Protein 6IGL (pdb70)

Radius of gyration: 29.98 Å; Cα contacts (8 Å, |Δi|>4): 639; chains: 2; bounding box: 51×93×60 Å

Secondary structure (P-SEA, 3-state):
cccccccccccaaaaaaaaaaaaaaaaaaaaaaaaaaaaaacccccccaaaaaaaaaaaaaaaaaaacaaaaaaaaacccccccaaaaacaaaaaaaaaaaaaaaaaaaaaaaaaaccccccccccccccaaaaaaaaaaaaaaaaaaaaaaabbbbbbbcccccccccccccccccaaaaaaaaaaaaaaaacccaaaaaaaaaaaaaaaaaaaaccaaaaaaaaccccccccccccccccccccccccccccaaaaaaaaaaaacccccccccaaaaaaaaaaaaaaaaaaaaacccaaaaaaaccaaaaaaaaaaaacccccccccaaaaaaaaaacaaaaaaaaaaacccccccaaaaaaaaaaaacccccccccaaaaaaaaaaaaaaaaaaaaaaaaaaaaaaaaaaacccccccccaaaaaaaaaaaaaaaaaaaaaaaaaaaaaaacccaaaaaaaaaaac/caaaaaaaaacccc

B-factor: mean 63.11, std 33.57, range [5.18, 180.24]

InterPro domains:
  IPR000276 G protein-coupled receptor, rhodopsin-like [PF00001] (118-384)
  IPR000276 G protein-coupled receptor, rhodopsin-like [PR00237] (103-127)
  IPR000276 G protein-coupled receptor, rhodopsin-like [PR00237] (136-157)
  IPR000276 G protein-coupled receptor, rhodopsin-like [PR00237] (181-203)
  IPR000276 G protein-coupled receptor, rhodopsin-like [PR00237] (217-238)
  IPR000276 G protein-coupled receptor, rhodopsin-like [PR00237] (274-297)
  IPR000276 G protein-coupled receptor, rhodopsin-like [PR00237] (321-345)
  IPR000276 G protein-coupled receptor, rhodopsin-like [PR00237] (368-394)
  IPR000276 G protein-coupled receptor, rhodopsin-like [PS00237] (187-203)
  IPR000276 G protein-coupled receptor, rhodopsin-like [SM01381] (112-401)
  IPR000499 Endothelin receptor family [PR00366] (90-109)
  IPR000499 Endothelin receptor family [PR00366] (124-136)
  IPR000499 Endothelin receptor family [PR00366] (205-221)
  IPR000499 Endothelin receptor family [PR00366] (235-249)
  IPR000499 Endothelin receptor family [PR00366] (265-283)
  IPR000499 Endothelin receptor family [PR00366] (289-306)
  IPR000499 Endothelin receptor family [PR00366] (307-321)
  IPR001112 Endothelin receptor B [PR00571] (2-20)
  IPR001112 Endothelin receptor B [PR00571] (20-37)
  IPR001112 Endothelin receptor B [PR00571] (38-54)

Nearest PDB structures (foldseek):
  6igl-assembly1_A  TM=1.002E+00  e=2.485E-69  Homo sapiens
  5glh-assembly1_A  TM=9.547E-01  e=2.206E-56  Homo sapiens
  6lry-assembly1_A  TM=8.618E-01  e=5.735E-58  Homo sapiens
  8xgr-assembly1_R  TM=9.535E-01  e=6.905E-31  Homo sapiens
  8xve-assembly1_R  TM=9.401E-01  e=4.857E-31  Clostridium perfringens

Structure (mmCIF, N/CA/C/O backbone):
data_6IGL
#
_entry.id   6IGL
#
_cell.length_a   99.980
_cell.length_b   303.860
_cell.length_c   60.160
_cell.angle_alpha   90.000
_cell.angle_beta   90.000
_cell.angle_gamma   90.000
#
_symmetry.space_group_name_H-M   'C 2 2 21'
#
loop_
_entity.id
_entity.type
_entity.pdbx_description
1 polymer 'Endothelin receptor type B,Endolysin,Endothelin receptor type B'
2 polymer IRL1620
3 non-polymer 'CITRIC ACID'
4 non-polymer 'SULFATE ION'
5 non-polymer '(2R)-2,3-dihydroxypropyl (9Z)-octadec-9-enoate'
6 water water
#
loop_
_atom_site.group_PDB
_atom_site.id
_atom_site.type_symbol
_atom_site.label_atom_id
_atom_site.label_alt_id
_atom_site.label_comp_id
_atom_site.label_asym_id
_atom_site.label_entity_id
_atom_site.label_seq_id
_atom_site.pdbx_PDB_ins_code
_atom_site.Cartn_x
_atom_site.Cartn_y
_atom_site.Cartn_z
_atom_site.occupancy
_atom_site.B_iso_or_equiv
_atom_site.auth_seq_id
_atom_site.auth_comp_id
_atom_site.auth_asym_id
_atom_site.auth_atom_id
_atom_site.pdbx_PDB_model_num
ATOM 1 N N . PRO A 1 25 ? 28.163 3.647 -20.982 1.00 150.31 87 PRO A N 1
ATOM 2 C CA . PRO A 1 25 ? 28.546 2.246 -20.770 1.00 151.20 87 PRO A CA 1
ATOM 3 C C . PRO A 1 25 ? 30.056 1.931 -20.862 1.00 153.83 87 PRO A C 1
ATOM 4 O O . PRO A 1 25 ? 30.510 1.124 -20.050 1.00 148.90 87 PRO A O 1
ATOM 8 N N . PRO A 1 26 ? 30.807 2.515 -21.798 1.00 159.04 88 PRO A N 1
ATOM 9 C CA . PRO A 1 26 ? 32.236 2.219 -21.858 1.00 163.10 88 PRO A CA 1
ATOM 10 C C . PRO A 1 26 ? 32.935 2.678 -20.598 1.00 164.35 88 PRO A C 1
ATOM 11 O O . PRO A 1 26 ? 32.485 3.624 -19.921 1.00 166.51 88 PRO A O 1
ATOM 15 N N . PRO A 1 27 ? 34.054 2.039 -20.236 1.00 160.70 89 PRO A N 1
ATOM 16 C CA . PRO A 1 27 ? 34.757 2.410 -19.000 1.00 157.19 89 PRO A CA 1
ATOM 17 C C . PRO A 1 27 ? 35.517 3.722 -19.120 1.00 161.16 89 PRO A C 1
ATOM 18 O O . PRO A 1 27 ? 35.397 4.432 -20.124 1.00 161.73 89 PRO A O 1
ATOM 22 N N . CYS A 1 28 ? 36.308 4.049 -18.099 1.00 160.86 90 CYS A N 1
ATOM 23 C CA . CYS A 1 28 ? 37.018 5.317 -18.041 1.00 156.84 90 CYS A CA 1
ATOM 24 C C . CYS A 1 28 ? 38.404 5.109 -17.448 1.00 149.71 90 CYS A C 1
ATOM 25 O O . CYS A 1 28 ? 38.617 4.217 -16.623 1.00 143.84 90 CYS A O 1
ATOM 28 N N . GLN A 1 29 ? 39.345 5.955 -17.874 1.00 152.67 91 GLN A N 1
ATOM 29 C CA . GLN A 1 29 ? 40.744 5.830 -17.477 1.00 156.92 91 GLN A CA 1
ATOM 30 C C . GLN A 1 29 ? 41.013 6.294 -16.052 1.00 152.42 91 GLN A C 1
ATOM 31 O O . GLN A 1 29 ? 42.165 6.215 -15.609 1.00 146.15 91 GLN A O 1
ATOM 37 N N . GLY A 1 30 ? 40.008 6.773 -15.326 1.00 153.17 92 GLY A N 1
ATOM 38 C CA . GLY A 1 30 ? 40.215 7.234 -13.975 1.00 152.37 92 GLY A CA 1
ATOM 39 C C . GLY A 1 30 ? 38.923 7.426 -13.209 1.00 154.19 92 GLY A C 1
ATOM 40 O O . GLY A 1 30 ? 37.828 7.452 -13.781 1.00 150.84 92 GLY A O 1
ATOM 41 N N . PRO A 1 31 ? 39.029 7.548 -11.886 1.00 155.44 93 PRO A N 1
ATOM 42 C CA . PRO A 1 31 ? 37.844 7.823 -11.067 1.00 151.79 93 PRO A CA 1
ATOM 43 C C . PRO A 1 31 ? 37.555 9.313 -10.967 1.00 149.51 93 PRO A C 1
ATOM 44 O O . PRO A 1 31 ? 38.456 10.143 -10.824 1.00 147.55 93 PRO A O 1
ATOM 48 N N . ILE A 1 32 ? 36.267 9.649 -11.053 1.00 140.32 94 ILE A N 1
ATOM 49 C CA . ILE A 1 32 ? 35.843 11.035 -10.895 1.00 110.68 94 ILE A CA 1
ATOM 50 C C . ILE A 1 32 ? 36.219 11.501 -9.497 1.00 109.03 94 ILE A C 1
ATOM 51 O O . ILE A 1 32 ? 35.722 10.970 -8.496 1.00 107.55 94 ILE A O 1
ATOM 56 N N . GLU A 1 33 ? 37.103 12.493 -9.418 1.00 111.37 95 GLU A N 1
ATOM 57 C CA . GLU A 1 33 ? 37.641 12.897 -8.130 1.00 124.68 95 GLU A CA 1
ATOM 58 C C . GLU A 1 33 ? 38.007 14.374 -8.156 1.00 124.10 95 GLU A C 1
ATOM 59 O O . GLU A 1 33 ? 38.117 14.994 -9.216 1.00 120.93 95 GLU A O 1
ATOM 65 N N . ILE A 1 34 ? 38.185 14.929 -6.960 1.00 118.13 96 ILE A N 1
ATOM 66 C CA . ILE A 1 34 ? 38.669 16.288 -6.766 1.00 107.44 96 ILE A CA 1
ATOM 67 C C . ILE A 1 34 ? 39.911 16.227 -5.890 1.00 111.41 96 ILE A C 1
ATOM 68 O O . ILE A 1 34 ? 39.948 15.488 -4.900 1.00 117.51 96 ILE A O 1
ATOM 73 N N . LYS A 1 35 ? 40.934 16.990 -6.267 1.00 112.85 97 LYS A N 1
ATOM 74 C CA . LYS A 1 35 ? 42.166 17.008 -5.492 1.00 119.98 97 LYS A CA 1
ATOM 75 C C . LYS A 1 35 ? 41.912 17.581 -4.104 1.00 120.41 97 LYS A C 1
ATOM 76 O O . LYS A 1 35 ? 41.184 18.565 -3.944 1.00 115.80 97 LYS A O 1
ATOM 82 N N . GLU A 1 36 ? 42.510 16.946 -3.090 1.00 128.23 98 GLU A N 1
ATOM 83 C CA . GLU A 1 36 ? 42.425 17.482 -1.736 1.00 127.18 98 GLU A CA 1
ATOM 84 C C . GLU A 1 36 ? 43.018 18.882 -1.660 1.00 131.90 98 GLU A C 1
ATOM 85 O O . GLU A 1 36 ? 42.609 19.685 -0.813 1.00 137.26 98 GLU A O 1
ATOM 91 N N . THR A 1 37 ? 43.982 19.188 -2.532 1.00 134.69 99 THR A N 1
ATOM 92 C CA . THR A 1 37 ? 44.498 20.550 -2.633 1.00 129.93 99 THR A CA 1
ATOM 93 C C . THR A 1 37 ? 43.388 21.533 -2.983 1.00 131.05 99 THR A C 1
ATOM 94 O O . THR A 1 37 ? 43.320 22.633 -2.422 1.00 129.73 99 THR A O 1
ATOM 98 N N . PHE A 1 38 ? 42.497 21.148 -3.900 1.00 126.41 100 PHE A N 1
ATOM 99 C CA . PHE A 1 38 ? 41.379 22.016 -4.253 1.00 117.85 100 PHE A CA 1
ATOM 100 C C . PHE A 1 38 ? 40.400 22.159 -3.095 1.00 114.49 100 PHE A C 1
ATOM 101 O O . PHE A 1 38 ? 39.902 23.259 -2.828 1.00 114.27 100 PHE A O 1
ATOM 109 N N . LYS A 1 39 ? 40.114 21.056 -2.397 1.00 110.41 101 LYS A N 1
ATOM 110 C CA . LYS A 1 39 ? 39.111 21.078 -1.336 1.00 113.39 101 LYS A CA 1
ATOM 111 C C . LYS A 1 39 ? 39.496 22.021 -0.205 1.00 110.69 101 LYS A C 1
ATOM 112 O O . LYS A 1 39 ? 38.616 22.586 0.457 1.00 104.74 101 LYS A O 1
ATOM 118 N N . TYR A 1 40 ? 40.794 22.207 0.031 1.00 109.28 102 TYR A N 1
ATOM 119 C CA . TYR A 1 40 ? 41.266 23.072 1.107 1.00 115.49 102 TYR A CA 1
ATOM 120 C C . TYR A 1 40 ? 41.339 24.537 0.697 1.00 115.61 102 TYR A C 1
ATOM 121 O O . TYR A 1 40 ? 41.120 25.417 1.535 1.00 108.88 102 TYR A O 1
ATOM 130 N N . ILE A 1 41 ? 41.634 24.818 -0.574 1.00 113.00 103 ILE A N 1
ATOM 131 C CA . ILE A 1 41 ? 41.664 26.202 -1.043 1.00 108.10 103 ILE A CA 1
ATOM 132 C C . ILE A 1 41 ? 40.250 26.759 -1.148 1.00 104.10 103 ILE A C 1
ATOM 133 O O . ILE A 1 41 ? 39.965 27.867 -0.678 1.00 98.22 103 ILE A O 1
ATOM 138 N N . ASN A 1 42 ? 39.344 25.999 -1.770 1.00 112.09 104 ASN A N 1
ATOM 139 C CA . ASN A 1 42 ? 37.980 26.479 -1.972 1.00 98.08 104 ASN A CA 1
ATOM 140 C C . ASN A 1 42 ? 37.254 26.666 -0.645 1.00 98.29 104 ASN A C 1
ATOM 141 O O . ASN A 1 42 ? 36.470 27.610 -0.489 1.00 103.45 104 ASN A O 1
ATOM 146 N N . THR A 1 43 ? 37.504 25.782 0.324 1.00 101.29 105 THR A N 1
ATOM 147 C CA . THR A 1 43 ? 36.842 25.902 1.619 1.00 98.31 105 THR A CA 1
ATOM 148 C C . THR A 1 43 ? 37.234 27.197 2.320 1.00 102.85 105 THR A C 1
ATOM 149 O O . THR A 1 43 ? 36.401 27.836 2.972 1.00 109.56 105 THR A O 1
ATOM 153 N N . VAL A 1 44 ? 38.501 27.602 2.193 1.00 99.45 106 VAL A N 1
ATOM 154 C CA . VAL A 1 44 ? 38.929 28.885 2.745 1.00 109.29 106 VAL A CA 1
ATOM 155 C C . VAL A 1 44 ? 38.190 30.027 2.060 1.00 97.88 106 VAL A C 1
ATOM 156 O O . VAL A 1 44 ? 37.757 30.986 2.710 1.00 96.97 106 VAL A O 1
ATOM 160 N N . VAL A 1 45 ? 38.027 29.938 0.738 1.00 92.29 107 VAL A N 1
ATOM 161 C CA . VAL A 1 45 ? 37.286 30.962 0.008 1.00 89.03 107 VAL A CA 1
ATOM 162 C C . VAL A 1 45 ? 35.825 30.968 0.437 1.00 88.59 107 VAL A C 1
ATOM 163 O O . VAL A 1 45 ? 35.214 32.031 0.603 1.00 86.36 107 VAL A O 1
ATOM 167 N N . SER A 1 46 ? 35.242 29.781 0.631 1.00 94.04 108 SER A N 1
ATOM 168 C CA . SER A 1 46 ? 33.841 29.700 1.031 1.00 90.74 108 SER A CA 1
ATOM 169 C C . SER A 1 46 ? 33.619 30.257 2.430 1.00 88.30 108 SER A C 1
ATOM 170 O O . SER A 1 46 ? 32.525 30.748 2.732 1.00 84.08 108 SER A O 1
ATOM 173 N N . CYS A 1 47 ? 34.633 30.189 3.296 1.00 94.89 109 CYS A N 1
ATOM 174 C CA . CYS A 1 47 ? 34.498 30.766 4.629 1.00 96.28 109 CYS A CA 1
ATOM 175 C C . CYS A 1 47 ? 34.462 32.287 4.571 1.00 88.67 109 CYS A C 1
ATOM 176 O O . CYS A 1 47 ? 33.722 32.925 5.329 1.00 90.53 109 CYS A O 1
ATOM 179 N N . LEU A 1 48 ? 35.248 32.887 3.674 1.00 91.06 110 LEU A N 1
ATOM 180 C CA . LEU A 1 48 ? 35.284 34.343 3.583 1.00 92.40 110 LEU A CA 1
ATOM 181 C C . LEU A 1 48 ? 33.998 34.894 2.978 1.00 93.20 110 LEU A C 1
ATOM 182 O O . LEU A 1 48 ? 33.471 35.909 3.449 1.00 85.08 110 LEU A O 1
ATOM 187 N N . VAL A 1 49 ? 33.482 34.242 1.933 1.00 92.09 111 VAL A N 1
ATOM 188 C CA . VAL A 1 49 ? 32.247 34.702 1.303 1.00 80.84 111 VAL A CA 1
ATOM 189 C C . VAL A 1 49 ? 31.088 34.632 2.289 1.00 73.77 111 VAL A C 1
ATOM 190 O O . VAL A 1 49 ? 30.207 35.500 2.300 1.00 79.13 111 VAL A O 1
ATO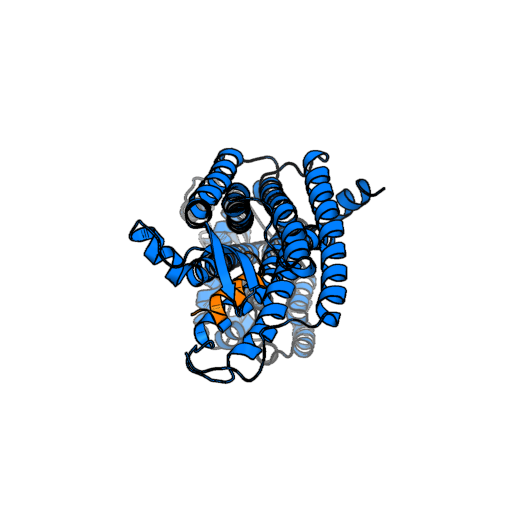M 194 N N . PHE A 1 50 ? 31.078 33.605 3.141 1.00 75.25 112 PHE A N 1
ATOM 195 C CA . PHE A 1 50 ? 29.987 33.445 4.096 1.00 82.65 112 PHE A CA 1
ATOM 196 C C . PHE A 1 50 ? 30.026 34.523 5.173 1.00 85.10 112 PHE A C 1
ATOM 197 O O . PHE A 1 50 ? 28.990 35.104 5.515 1.00 87.79 112 PHE A O 1
ATOM 205 N N . VAL A 1 51 ? 31.210 34.805 5.719 1.00 89.05 113 VAL A N 1
ATOM 206 C CA . VAL A 1 51 ? 31.308 35.790 6.792 1.00 89.53 113 VAL A CA 1
ATOM 207 C C . VAL A 1 51 ? 31.049 37.194 6.260 1.00 83.98 113 VAL A C 1
ATOM 208 O O . VAL A 1 51 ? 30.346 37.992 6.893 1.00 74.37 113 VAL A O 1
ATOM 212 N N . LEU A 1 52 ? 31.608 37.522 5.092 1.00 86.85 114 LEU A N 1
ATOM 213 C CA . LEU A 1 52 ? 31.376 38.841 4.511 1.00 78.50 114 LEU A CA 1
ATOM 214 C C . LEU A 1 52 ? 29.950 38.989 3.998 1.00 70.62 114 LEU A C 1
ATOM 215 O O . LEU A 1 52 ? 29.392 40.092 4.032 1.00 69.65 114 LEU A O 1
ATOM 220 N N . GLY A 1 53 ? 29.346 37.900 3.521 1.00 67.86 115 GLY A N 1
ATOM 221 C CA . GLY A 1 53 ? 27.973 37.977 3.052 1.00 66.09 115 GLY A CA 1
ATOM 222 C C . GLY A 1 53 ? 26.980 38.205 4.176 1.00 72.41 115 GLY A C 1
ATOM 223 O O . GLY A 1 53 ? 26.054 39.009 4.042 1.00 75.56 115 GLY A O 1
ATOM 224 N N . ILE A 1 54 ? 27.156 37.501 5.297 1.00 74.80 116 ILE A N 1
ATOM 225 C CA . ILE A 1 54 ? 26.253 37.672 6.433 1.00 73.39 116 ILE A CA 1
ATOM 226 C C . ILE A 1 54 ? 26.387 39.073 7.013 1.00 67.43 116 ILE A C 1
ATOM 227 O O . ILE A 1 54 ? 25.387 39.729 7.328 1.00 68.07 116 ILE A O 1
ATOM 232 N N . ILE A 1 55 ? 27.621 39.561 7.150 1.00 66.59 117 ILE A N 1
ATOM 233 C CA . ILE A 1 55 ? 27.837 40.887 7.721 1.00 72.60 117 ILE A CA 1
ATOM 234 C C . ILE A 1 55 ? 27.315 41.966 6.780 1.00 75.80 117 ILE A C 1
ATOM 235 O O . ILE A 1 55 ? 26.619 42.897 7.201 1.00 81.35 117 ILE A O 1
ATOM 240 N N . GLY A 1 56 ? 27.640 41.855 5.490 1.00 76.86 118 GLY A N 1
ATOM 241 C CA . GLY A 1 56 ? 27.231 42.879 4.542 1.00 54.66 118 GLY A CA 1
ATOM 242 C C . GLY A 1 56 ? 25.726 42.960 4.371 1.00 75.88 118 GLY A C 1
ATOM 243 O O . GLY A 1 56 ? 25.153 44.051 4.345 1.00 79.14 118 GLY A O 1
ATOM 244 N N . ASN A 1 57 ? 25.064 41.806 4.260 1.00 62.07 119 ASN A N 1
ATOM 245 C CA . ASN A 1 57 ? 23.618 41.803 4.062 1.00 59.81 119 ASN A CA 1
ATOM 246 C C . ASN A 1 57 ? 22.877 42.211 5.330 1.00 64.81 119 ASN A C 1
ATOM 247 O O . ASN A 1 57 ? 21.834 42.869 5.258 1.00 74.00 119 ASN A O 1
ATOM 252 N N . SER A 1 58 ? 23.394 41.827 6.499 1.00 72.21 120 SER A N 1
ATOM 253 C CA . SER A 1 58 ? 22.730 42.196 7.746 1.00 76.55 120 SER A CA 1
ATOM 254 C C . SER A 1 58 ? 22.853 43.690 8.013 1.00 72.49 120 SER A C 1
ATOM 255 O O . SER A 1 58 ? 21.878 44.337 8.412 1.00 55.33 120 SER A O 1
ATOM 258 N N . THR A 1 59 ? 24.044 44.255 7.800 1.00 58.28 121 THR A N 1
ATOM 259 C CA . THR A 1 59 ? 24.217 45.692 7.978 1.00 68.60 121 THR A CA 1
ATOM 260 C C . THR A 1 59 ? 23.449 46.474 6.920 1.00 69.36 121 THR A C 1
ATOM 261 O O . THR A 1 59 ? 22.923 47.557 7.202 1.00 57.80 121 THR A O 1
ATOM 265 N N . LEU A 1 60 ? 23.375 45.942 5.697 1.00 64.82 122 LEU A N 1
ATOM 266 C CA . LEU A 1 60 ? 22.586 46.595 4.658 1.00 62.79 122 LEU A CA 1
ATOM 267 C C . LEU A 1 60 ? 21.114 46.648 5.043 1.00 61.28 122 LEU A C 1
ATOM 268 O O . LEU A 1 60 ? 20.459 47.683 4.878 1.00 77.08 122 LEU A O 1
ATOM 273 N N . LEU A 1 61 ? 20.578 45.543 5.566 1.00 65.36 123 LEU A N 1
ATOM 274 C CA . LEU A 1 61 ? 19.205 45.548 6.057 1.00 62.10 123 LEU A CA 1
ATOM 275 C C . LEU A 1 61 ? 19.067 46.386 7.321 1.00 58.69 123 LEU A C 1
ATOM 276 O O . LEU A 1 61 ? 17.977 46.892 7.613 1.00 51.57 123 LEU A O 1
ATOM 281 N N . TYR A 1 62 ? 20.155 46.549 8.075 1.00 61.61 124 TYR A N 1
ATOM 282 C CA . TYR A 1 62 ? 20.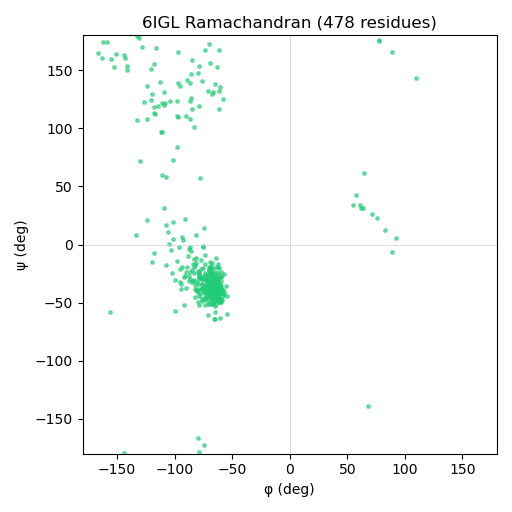096 47.334 9.303 1.00 74.87 124 TYR A CA 1
ATOM 283 C C . TYR A 1 62 ? 20.003 48.826 9.001 1.00 87.37 124 TYR A C 1
ATOM 284 O O . TYR A 1 62 ? 19.189 49.540 9.599 1.00 81.53 124 TYR A O 1
ATOM 293 N N . ILE A 1 63 ? 20.829 49.315 8.072 1.00 71.45 125 ILE A N 1
ATOM 294 C CA . ILE A 1 63 ? 20.821 50.743 7.768 1.00 70.35 125 ILE A CA 1
ATOM 295 C C . ILE A 1 63 ? 19.537 51.137 7.052 1.00 59.20 125 ILE A C 1
ATOM 296 O O . ILE A 1 63 ? 19.062 52.270 7.196 1.00 70.99 125 ILE A O 1
ATOM 301 N N . ILE A 1 64 ? 18.949 50.223 6.277 1.00 52.51 126 ILE A N 1
ATOM 302 C CA . ILE A 1 64 ? 17.679 50.528 5.629 1.00 64.90 126 ILE A CA 1
ATOM 303 C C . ILE A 1 64 ? 16.562 50.614 6.662 1.00 61.77 126 ILE A C 1
ATOM 304 O O . ILE A 1 64 ? 15.636 51.422 6.521 1.00 62.93 126 ILE A O 1
ATOM 309 N N . TYR A 1 65 ? 16.638 49.810 7.724 1.00 79.97 127 TYR A N 1
ATOM 310 C CA . TYR A 1 65 ? 15.618 49.859 8.767 1.00 82.95 127 TYR A CA 1
ATOM 311 C C . TYR A 1 65 ? 15.817 51.048 9.699 1.00 89.15 127 TYR A C 1
ATOM 312 O O . TYR A 1 65 ? 14.847 51.721 10.064 1.00 76.86 127 TYR A O 1
ATOM 321 N N . LYS A 1 66 ? 17.062 51.321 10.097 1.00 86.18 128 LYS A N 1
ATOM 322 C CA . LYS A 1 66 ? 17.316 52.368 11.082 1.00 88.66 128 LYS A CA 1
ATOM 323 C C . LYS A 1 66 ? 17.074 53.755 10.497 1.00 79.74 128 LYS A C 1
ATOM 324 O O . LYS A 1 66 ? 16.222 54.507 10.983 1.00 88.20 128 LYS A O 1
ATOM 330 N N . ASN A 1 67 ? 17.819 54.113 9.454 1.00 67.69 129 ASN A N 1
ATOM 331 C CA . ASN A 1 67 ? 17.705 55.443 8.868 1.00 71.55 129 ASN A CA 1
ATOM 332 C C . ASN A 1 67 ? 16.335 55.625 8.223 1.00 74.33 129 ASN A C 1
ATOM 333 O O . ASN A 1 67 ? 15.876 54.770 7.462 1.00 71.98 129 ASN A O 1
ATOM 338 N N . LYS A 1 68 ? 15.681 56.747 8.532 1.00 81.37 130 LYS A N 1
ATOM 339 C CA . LYS A 1 68 ? 14.354 57.015 7.990 1.00 84.86 130 LYS A CA 1
ATOM 340 C C . LYS A 1 68 ? 14.402 57.654 6.610 1.00 87.90 130 LYS A C 1
ATOM 341 O O . LYS A 1 68 ? 13.416 57.564 5.868 1.00 56.79 130 LYS A O 1
ATOM 347 N N . CYS A 1 69 ? 15.518 58.289 6.250 1.00 90.69 131 CYS A N 1
ATOM 348 C CA . CYS A 1 69 ? 15.687 58.810 4.899 1.00 59.63 131 CYS A CA 1
ATOM 349 C C . CYS A 1 69 ? 15.841 57.706 3.860 1.00 76.46 131 CYS A C 1
ATOM 350 O O . CYS A 1 69 ? 15.712 57.986 2.664 1.00 76.90 131 CYS A O 1
ATOM 353 N N . MET A 1 70 ? 16.107 56.466 4.281 1.00 67.40 132 MET A N 1
ATOM 354 C CA . MET A 1 70 ? 16.294 55.344 3.369 1.00 52.57 132 MET A CA 1
ATOM 355 C C . MET A 1 70 ? 15.111 54.380 3.384 1.00 56.92 132 MET A C 1
ATOM 356 O O . MET A 1 70 ? 15.233 53.245 2.914 1.00 63.95 132 MET A O 1
ATOM 361 N N . ARG A 1 71 ? 13.967 54.814 3.909 1.00 71.32 133 ARG A N 1
ATOM 362 C CA . ARG A 1 71 ? 12.769 53.979 3.981 1.00 61.38 133 ARG A CA 1
ATOM 363 C C . ARG A 1 71 ? 11.801 54.377 2.866 1.00 56.39 133 ARG A C 1
ATOM 364 O O . ARG A 1 71 ? 10.756 54.989 3.088 1.00 66.55 133 ARG A O 1
ATOM 372 N N . ASN A 1 72 ? 12.177 54.011 1.642 1.00 62.02 134 ASN A N 1
ATOM 373 C CA . ASN A 1 72 ? 11.402 54.343 0.455 1.00 59.06 134 ASN A CA 1
ATOM 374 C C . ASN A 1 72 ? 11.208 53.096 -0.401 1.00 51.98 134 ASN A C 1
ATOM 375 O O . ASN A 1 72 ? 11.714 52.014 -0.090 1.00 76.65 134 ASN A O 1
ATOM 380 N N . GLY A 1 73 ? 10.472 53.269 -1.496 1.00 57.14 135 GLY A N 1
ATOM 381 C CA . GLY A 1 73 ? 10.167 52.199 -2.417 1.00 53.84 135 GLY A CA 1
ATOM 382 C C . GLY A 1 73 ? 11.379 51.460 -2.954 1.00 62.71 135 GLY A C 1
ATOM 383 O O . GLY A 1 73 ? 11.506 50.243 -2.786 1.00 66.43 135 GLY A O 1
ATOM 384 N N . PRO A 1 74 ? 12.289 52.176 -3.627 1.00 65.91 136 PRO A N 1
ATOM 385 C CA . PRO A 1 74 ? 13.453 51.490 -4.217 1.00 60.96 136 PRO A CA 1
ATOM 386 C C . PRO A 1 74 ? 14.321 50.762 -3.202 1.00 46.02 136 PRO A C 1
ATOM 387 O O . PRO A 1 74 ? 14.849 49.687 -3.513 1.00 44.82 136 PRO A O 1
ATOM 391 N N . ASN A 1 75 ? 14.484 51.308 -1.994 1.00 52.96 137 ASN A N 1
ATOM 392 C CA . ASN A 1 75 ? 15.304 50.629 -0.994 1.00 47.79 137 ASN A CA 1
ATOM 393 C C . ASN A 1 75 ? 14.591 49.419 -0.404 1.00 54.22 137 ASN A C 1
ATOM 394 O O . ASN A 1 75 ? 15.249 48.452 -0.002 1.00 63.48 137 ASN A O 1
ATOM 399 N N . ILE A 1 76 ? 13.258 49.452 -0.335 1.00 46.80 138 ILE A N 1
ATOM 400 C CA . ILE A 1 76 ? 12.514 48.282 0.123 1.00 49.76 138 ILE A CA 1
ATOM 401 C C . ILE A 1 76 ? 12.716 47.119 -0.841 1.00 50.44 138 ILE A C 1
ATOM 402 O O . ILE A 1 76 ? 12.913 45.972 -0.422 1.00 60.66 138 ILE A O 1
ATOM 407 N N . LEU A 1 77 ? 12.684 47.399 -2.146 1.00 55.39 139 LEU A N 1
ATOM 408 C CA . LEU A 1 77 ? 13.016 46.373 -3.128 1.00 41.61 139 LEU A CA 1
ATOM 409 C C . LEU A 1 77 ? 14.457 45.903 -2.976 1.00 52.73 139 LEU A C 1
ATOM 410 O O . LEU A 1 77 ? 14.759 44.732 -3.235 1.00 66.80 139 LEU A O 1
ATOM 415 N N . ILE A 1 78 ? 15.358 46.797 -2.561 1.00 53.00 140 ILE A N 1
ATOM 416 C CA . ILE A 1 78 ? 16.730 46.391 -2.276 1.00 51.34 140 ILE A CA 1
ATOM 417 C C . ILE A 1 78 ? 16.772 45.478 -1.057 1.00 60.30 140 ILE A C 1
ATOM 418 O O . ILE A 1 78 ? 17.528 44.499 -1.021 1.00 54.69 140 ILE A O 1
ATOM 423 N N . ALA A 1 79 ? 15.953 45.774 -0.043 1.00 50.58 141 ALA A N 1
ATOM 424 C CA . ALA A 1 79 ? 15.901 44.920 1.139 1.00 54.37 141 ALA A CA 1
ATOM 425 C C . ALA A 1 79 ? 15.378 43.532 0.792 1.00 58.96 141 ALA A C 1
ATOM 426 O O . ALA A 1 79 ? 15.867 42.526 1.321 1.00 66.08 141 ALA A O 1
ATOM 428 N N . SER A 1 80 ? 14.379 43.458 -0.091 1.00 52.45 142 SER A N 1
ATOM 429 C CA . SER A 1 80 ? 13.915 42.162 -0.577 1.00 54.35 142 SER A CA 1
ATOM 430 C C . SER A 1 80 ? 15.032 41.422 -1.300 1.00 67.05 142 SER A C 1
ATOM 431 O O . SER A 1 80 ? 15.173 40.201 -1.159 1.00 75.10 142 SER A O 1
ATOM 434 N N . LEU A 1 81 ? 15.834 42.148 -2.081 1.00 54.96 143 LEU A N 1
ATOM 435 C CA . LEU A 1 81 ? 17.018 41.555 -2.691 1.00 56.53 143 LEU A CA 1
ATOM 436 C C . LEU A 1 81 ? 18.031 41.135 -1.632 1.00 63.20 143 LEU A C 1
ATOM 437 O O . LEU A 1 81 ? 18.683 40.092 -1.766 1.00 57.05 143 LEU A O 1
ATOM 442 N N . ALA A 1 82 ? 18.170 41.930 -0.569 1.00 58.28 144 ALA A N 1
ATOM 443 C CA . ALA A 1 82 ? 19.142 41.611 0.471 1.00 65.74 144 ALA A CA 1
ATOM 444 C C . ALA A 1 82 ? 18.711 40.396 1.282 1.00 72.81 144 ALA A C 1
ATOM 445 O O . ALA A 1 82 ? 19.549 39.571 1.663 1.00 64.38 144 ALA A O 1
ATOM 447 N N . LEU A 1 83 ? 17.411 40.273 1.563 1.00 64.71 145 LEU A N 1
ATOM 448 C CA . LEU A 1 83 ? 16.924 39.106 2.292 1.00 57.28 145 LEU A CA 1
ATOM 449 C C . LEU A 1 83 ? 17.064 37.838 1.461 1.00 57.92 145 LEU A C 1
ATOM 450 O O . LEU A 1 83 ? 17.469 36.792 1.981 1.00 69.39 145 LEU A O 1
ATOM 455 N N . GLY A 1 84 ? 16.732 37.910 0.170 1.00 61.89 146 GLY A N 1
ATOM 456 C CA . GLY A 1 84 ? 16.891 36.747 -0.687 1.00 49.98 146 GLY A CA 1
ATOM 457 C C . GLY A 1 84 ? 18.330 36.278 -0.769 1.00 64.54 146 GLY A C 1
ATOM 458 O O . GLY A 1 84 ? 18.603 35.075 -0.764 1.00 77.34 146 GLY A O 1
ATOM 459 N N . ASP A 1 85 ? 19.271 37.222 -0.846 1.00 67.94 147 ASP A N 1
ATOM 460 C CA . ASP A 1 85 ? 20.683 36.858 -0.806 1.00 69.35 147 ASP A CA 1
ATOM 461 C C . ASP A 1 85 ? 21.079 36.347 0.573 1.00 66.81 147 ASP A C 1
ATOM 462 O O . ASP A 1 85 ? 21.819 35.363 0.687 1.00 71.78 147 ASP A O 1
ATOM 467 N N . LEU A 1 86 ? 20.592 37.000 1.634 1.00 70.09 148 LEU A N 1
ATOM 468 C CA . LEU A 1 86 ? 20.866 36.522 2.985 1.00 64.92 148 LEU A CA 1
ATOM 469 C C . LEU A 1 86 ? 20.266 35.142 3.214 1.00 63.83 148 LEU A C 1
ATOM 470 O O . LEU A 1 86 ? 20.810 34.348 3.988 1.00 58.73 148 LEU A O 1
ATOM 475 N N . LEU A 1 87 ? 19.152 34.835 2.549 1.00 77.68 149 LEU A N 1
ATOM 476 C CA . LEU A 1 87 ? 18.582 33.498 2.658 1.00 63.84 149 LEU A CA 1
ATOM 477 C C . LEU A 1 87 ? 19.401 32.490 1.863 1.00 62.36 149 LEU A C 1
ATOM 478 O O . LEU A 1 87 ? 19.643 31.373 2.332 1.00 73.81 149 LEU A O 1
ATOM 483 N N . HIS A 1 88 ? 19.851 32.873 0.666 1.00 74.42 150 HIS A N 1
ATOM 484 C CA . HIS A 1 88 ? 20.624 31.959 -0.171 1.00 75.14 150 HIS A CA 1
ATOM 485 C C . HIS A 1 88 ? 21.968 31.626 0.466 1.00 71.67 150 HIS A C 1
ATOM 486 O O . HIS A 1 88 ? 22.360 30.456 0.532 1.00 81.32 150 HIS A O 1
ATOM 493 N N . ILE A 1 89 ? 22.688 32.645 0.945 1.00 73.33 151 ILE A N 1
ATOM 494 C CA . ILE A 1 89 ? 23.997 32.426 1.552 1.00 78.12 151 ILE A CA 1
ATOM 495 C C . ILE A 1 89 ? 23.910 31.506 2.763 1.00 77.09 151 ILE A C 1
ATOM 496 O O . ILE A 1 89 ? 24.896 30.850 3.116 1.00 87.17 151 ILE A O 1
ATOM 501 N N . VAL A 1 90 ? 22.740 31.417 3.396 1.00 77.15 152 VAL A N 1
ATOM 502 C CA . VAL A 1 90 ? 22.611 30.626 4.615 1.00 66.12 152 VAL A CA 1
ATOM 503 C C . VAL A 1 90 ? 22.425 29.146 4.295 1.00 86.93 152 VAL A C 1
ATOM 504 O O . VAL A 1 90 ? 22.927 28.277 5.017 1.00 89.57 152 VAL A O 1
ATOM 508 N N . ILE A 1 91 ? 21.719 28.826 3.207 1.00 68.36 153 ILE A N 1
ATOM 509 C CA . ILE A 1 91 ? 21.416 27.435 2.888 1.00 75.35 153 ILE A CA 1
ATOM 510 C C . ILE A 1 91 ? 22.291 26.876 1.774 1.00 77.85 153 ILE A C 1
ATOM 511 O O . ILE A 1 91 ? 22.187 25.682 1.467 1.00 76.80 153 ILE A O 1
ATOM 516 N N . ALA A 1 92 ? 23.143 27.693 1.156 1.00 76.93 154 ALA A N 1
ATOM 517 C CA . ALA A 1 92 ? 23.950 27.242 0.025 1.00 75.63 154 ALA A CA 1
ATOM 518 C C . ALA A 1 92 ? 25.379 26.899 0.433 1.00 87.99 154 ALA A C 1
ATOM 519 O O . ALA A 1 92 ? 25.839 25.776 0.207 1.00 88.22 154 ALA A O 1
ATOM 521 N N . ILE A 1 93 ? 26.091 27.850 1.028 1.00 86.64 155 ILE A N 1
ATOM 522 C CA . ILE A 1 93 ? 27.494 27.658 1.395 1.00 88.75 155 ILE A CA 1
ATOM 523 C C . ILE A 1 93 ? 27.641 26.627 2.514 1.00 97.92 155 ILE A C 1
ATOM 524 O O . ILE A 1 93 ? 28.440 25.691 2.362 1.00 98.28 155 ILE A O 1
ATOM 529 N N . PRO A 1 94 ? 26.918 26.729 3.638 1.00 82.97 156 PRO A N 1
ATOM 530 C CA . PRO A 1 94 ? 27.160 25.777 4.738 1.00 75.43 156 PRO A CA 1
ATOM 531 C C . PRO A 1 94 ? 26.891 24.323 4.383 1.00 76.37 156 PRO A C 1
ATOM 532 O O . PRO A 1 94 ? 27.409 23.434 5.069 1.00 89.80 156 PRO A O 1
ATOM 536 N N . ILE A 1 95 ? 26.108 24.044 3.342 1.00 81.98 157 ILE A N 1
ATOM 537 C CA . ILE A 1 95 ? 25.766 22.664 3.018 1.00 74.23 157 ILE A CA 1
ATOM 538 C C . ILE A 1 95 ? 26.651 22.159 1.886 1.00 79.99 157 ILE A C 1
ATOM 539 O O . ILE A 1 95 ? 26.959 20.964 1.812 1.00 91.74 157 ILE A O 1
ATOM 544 N N . ASN A 1 96 ? 27.074 23.061 0.998 1.00 83.33 158 ASN A N 1
ATOM 545 C CA . ASN A 1 96 ? 28.004 22.682 -0.057 1.00 80.71 158 ASN A CA 1
ATOM 546 C C . ASN A 1 96 ? 29.439 22.608 0.443 1.00 87.53 158 ASN A C 1
ATOM 547 O O . ASN A 1 96 ? 30.261 21.921 -0.174 1.00 84.95 158 ASN A O 1
ATOM 552 N N . VAL A 1 97 ? 29.755 23.298 1.539 1.00 79.66 159 VAL A N 1
ATOM 553 C CA . VAL A 1 97 ? 31.050 23.115 2.188 1.00 85.92 159 VAL A CA 1
ATOM 554 C C . VAL A 1 97 ? 31.132 21.728 2.812 1.00 98.82 159 VAL A C 1
ATOM 555 O O . VAL A 1 97 ? 32.141 21.025 2.678 1.00 93.13 159 VAL A O 1
ATOM 559 N N . TYR A 1 98 ? 30.066 21.311 3.501 1.00 95.22 160 TYR A N 1
ATOM 560 C CA . TYR A 1 98 ? 30.028 19.970 4.074 1.00 83.47 160 TYR A CA 1
ATOM 561 C C . TYR A 1 98 ? 30.025 18.909 2.981 1.00 86.71 160 TYR A C 1
ATOM 562 O O . TYR A 1 98 ? 30.744 17.907 3.073 1.00 94.14 160 TYR A O 1
ATOM 571 N N . LYS A 1 99 ? 29.213 19.112 1.940 1.00 86.22 161 LYS A N 1
ATOM 572 C CA . LYS A 1 99 ? 29.161 18.162 0.833 1.00 75.22 161 LYS A CA 1
ATOM 573 C C . LYS A 1 99 ? 30.523 18.005 0.168 1.00 87.02 161 LYS A C 1
ATOM 574 O O . LYS A 1 99 ? 30.817 16.950 -0.406 1.00 88.49 161 LYS A O 1
ATOM 580 N N . LEU A 1 100 ? 31.365 19.037 0.241 1.00 90.82 162 LEU A N 1
ATOM 581 C CA . LEU A 1 100 ? 32.713 18.957 -0.310 1.00 99.66 162 LEU A CA 1
ATOM 582 C C . LEU A 1 100 ? 33.635 18.146 0.593 1.00 104.38 162 LEU A C 1
ATOM 583 O O . LEU A 1 100 ? 34.363 17.265 0.121 1.00 104.12 162 LEU A O 1
ATOM 588 N N . LEU A 1 101 ? 33.611 18.429 1.897 1.00 101.01 163 LEU A N 1
ATOM 589 C CA . LEU A 1 101 ? 34.573 17.829 2.816 1.00 95.50 163 LEU A CA 1
ATOM 590 C C . LEU A 1 101 ? 34.158 16.427 3.244 1.00 101.89 163 LEU A C 1
ATOM 591 O O . LEU A 1 101 ? 34.989 15.512 3.262 1.00 100.07 163 LEU A O 1
ATOM 596 N N . ALA A 1 102 ? 32.885 16.237 3.596 1.00 110.32 164 ALA A N 1
ATOM 597 C CA . ALA A 1 102 ? 32.433 14.966 4.147 1.00 108.69 164 ALA A CA 1
ATOM 598 C C . ALA A 1 102 ? 31.960 13.979 3.090 1.00 100.19 164 ALA A C 1
ATOM 599 O O . ALA A 1 102 ? 31.955 12.771 3.357 1.00 111.08 164 ALA A O 1
ATOM 601 N N . GLU A 1 103 ? 31.542 14.459 1.917 1.00 94.79 165 GLU A N 1
ATOM 602 C CA . GLU A 1 103 ? 31.258 13.604 0.763 1.00 96.84 165 GLU A CA 1
ATOM 603 C C . GLU A 1 103 ? 30.091 12.649 1.021 1.00 103.64 165 GLU A C 1
ATOM 604 O O . GLU A 1 103 ? 30.048 11.543 0.475 1.00 100.86 165 GLU A O 1
ATOM 610 N N . ASP A 1 104 ? 29.128 13.063 1.844 1.00 97.65 166 ASP A N 1
ATOM 611 C CA . ASP A 1 104 ? 27.984 12.220 2.167 1.00 100.18 166 ASP A CA 1
ATOM 612 C C . ASP A 1 104 ? 26.815 13.100 2.589 1.00 105.98 166 ASP A C 1
ATOM 613 O O . ASP A 1 104 ? 26.993 14.255 2.984 1.00 105.42 166 ASP A O 1
ATOM 618 N N . TRP A 1 105 ? 25.609 12.536 2.498 1.00 106.37 167 TRP A N 1
ATOM 619 C CA . TRP A 1 105 ? 24.384 13.238 2.870 1.00 97.39 167 TRP A CA 1
ATOM 620 C C . TRP A 1 105 ? 23.770 12.616 4.120 1.00 94.13 167 TRP A C 1
ATOM 621 O O . TRP A 1 105 ? 23.056 11.606 4.022 1.00 102.67 167 TRP A O 1
ATOM 632 N N . PRO A 1 106 ? 24.017 13.167 5.311 1.00 89.37 168 PRO A N 1
ATOM 633 C CA . PRO A 1 106 ? 23.402 12.610 6.520 1.00 97.55 168 PRO A CA 1
ATOM 634 C C . PRO A 1 106 ? 22.360 13.528 7.142 1.00 93.29 168 PRO A C 1
ATOM 635 O O . PRO A 1 106 ? 22.508 13.936 8.298 1.00 91.10 168 PRO A O 1
ATOM 639 N N . PHE A 1 107 ? 21.301 13.862 6.400 1.00 99.71 169 PHE A N 1
ATOM 640 C CA . PHE A 1 107 ? 20.285 14.775 6.908 1.00 101.08 169 PHE A CA 1
ATOM 641 C C . PHE A 1 107 ? 18.862 14.282 6.671 1.00 91.78 169 PHE A C 1
ATOM 642 O O . PHE A 1 107 ? 17.912 15.031 6.928 1.00 95.99 169 PHE A O 1
ATOM 650 N N . GLY A 1 108 ? 18.684 13.053 6.197 1.00 90.77 170 GLY A N 1
ATOM 651 C CA . GLY A 1 108 ? 17.357 12.531 5.951 1.00 105.71 170 GLY A CA 1
ATOM 652 C C . GLY A 1 108 ? 16.749 13.073 4.672 1.00 95.71 170 GLY A C 1
ATOM 653 O O . GLY A 1 108 ? 17.312 13.919 3.976 1.00 107.50 170 GLY A O 1
ATOM 654 N N . ALA A 1 109 ? 15.560 12.557 4.358 1.00 89.29 171 ALA A N 1
ATOM 655 C CA . ALA A 1 109 ? 14.868 12.935 3.133 1.00 91.29 171 ALA A CA 1
ATOM 656 C C . ALA A 1 109 ? 14.116 14.253 3.250 1.00 89.02 171 ALA A C 1
ATOM 657 O O . ALA A 1 109 ? 13.675 14.785 2.226 1.00 93.58 171 ALA A O 1
ATOM 659 N N . GLU A 1 110 ? 13.955 14.792 4.460 1.00 92.37 172 GLU A N 1
ATOM 660 C CA . GLU A 1 110 ? 13.272 16.073 4.608 1.00 105.92 172 GLU A CA 1
ATOM 661 C C . GLU A 1 110 ? 14.176 17.228 4.196 1.00 99.62 172 GLU A C 1
ATOM 662 O O . GLU A 1 110 ? 13.763 18.109 3.434 1.00 92.18 172 GLU A O 1
ATOM 668 N N . MET A 1 111 ? 15.415 17.240 4.694 1.00 92.16 173 MET A N 1
ATOM 669 C CA . MET A 1 111 ? 16.358 18.278 4.294 1.00 79.84 173 MET A CA 1
ATOM 670 C C . MET A 1 111 ? 16.763 18.133 2.834 1.00 71.69 173 MET A C 1
ATOM 671 O O . MET A 1 111 ? 17.150 19.121 2.199 1.00 80.22 173 MET A O 1
ATOM 676 N N . CYS A 1 112 ? 16.681 16.920 2.283 1.00 81.40 174 CYS A N 1
ATOM 677 C CA . CYS A 1 112 ? 16.988 16.734 0.869 1.00 84.12 174 CYS A CA 1
ATOM 678 C C . CYS A 1 112 ? 15.952 17.408 -0.019 1.00 89.41 174 CYS A C 1
ATOM 679 O O . CYS A 1 112 ? 16.268 17.809 -1.145 1.00 80.97 174 CYS A O 1
ATOM 682 N N . LYS A 1 113 ? 14.718 17.543 0.466 1.00 86.90 175 LYS A N 1
ATOM 683 C CA . LYS A 1 113 ? 13.692 18.285 -0.253 1.00 84.08 175 LYS A CA 1
ATOM 684 C C . LYS A 1 113 ? 13.640 19.748 0.158 1.00 82.83 175 LYS A C 1
ATOM 685 O O . LYS A 1 113 ? 13.252 20.600 -0.650 1.00 74.81 175 LYS A O 1
ATOM 691 N N . LEU A 1 114 ? 14.038 20.060 1.393 1.00 75.85 176 LEU A N 1
ATOM 692 C CA . LEU A 1 114 ? 13.887 21.412 1.917 1.00 74.11 176 LEU A CA 1
ATOM 693 C C . LEU A 1 114 ? 14.988 22.345 1.421 1.00 78.29 176 LEU A C 1
ATOM 694 O O . LEU A 1 114 ? 14.713 23.501 1.082 1.00 79.19 176 LEU A O 1
ATOM 699 N N . VAL A 1 115 ? 16.229 21.869 1.373 1.00 70.96 177 VAL A N 1
ATOM 700 C CA . VAL A 1 115 ? 17.373 22.721 1.049 1.00 60.20 177 VAL A CA 1
ATOM 701 C C . VAL A 1 115 ? 17.303 23.249 -0.384 1.00 72.22 177 VAL A C 1
ATOM 702 O O . VAL A 1 115 ? 17.402 24.469 -0.576 1.00 78.50 177 VAL A O 1
ATOM 706 N N . PRO A 1 116 ? 17.140 22.409 -1.417 1.00 66.44 178 PRO A N 1
ATOM 707 C CA . PRO A 1 116 ? 17.050 22.963 -2.778 1.00 73.55 178 PRO A CA 1
ATOM 708 C C . PRO A 1 116 ? 15.792 23.782 -3.006 1.00 76.92 178 PRO A C 1
ATOM 709 O O . PRO A 1 116 ? 15.794 24.659 -3.880 1.00 73.32 178 PRO A O 1
ATOM 713 N N . PHE A 1 117 ? 14.726 23.527 -2.245 1.00 79.67 179 PHE A N 1
ATOM 714 C CA . PHE A 1 117 ? 13.512 24.329 -2.357 1.00 72.82 179 PHE A CA 1
ATOM 715 C C . PHE A 1 117 ? 13.753 25.756 -1.879 1.00 69.42 179 PHE A C 1
ATOM 716 O O . PHE A 1 117 ? 13.403 26.720 -2.570 1.00 79.83 179 PHE A O 1
ATOM 724 N N . ILE A 1 118 ? 14.353 25.909 -0.695 1.00 63.26 180 ILE A N 1
ATOM 725 C CA . ILE A 1 118 ? 14.666 27.239 -0.181 1.00 54.60 180 ILE A CA 1
ATOM 726 C C . ILE A 1 118 ? 15.690 27.932 -1.069 1.00 67.57 180 ILE A C 1
ATOM 727 O O . ILE A 1 118 ? 15.669 29.160 -1.215 1.00 76.69 180 ILE A O 1
ATOM 732 N N . GLN A 1 119 ? 16.590 27.164 -1.687 1.00 61.37 181 GLN A N 1
ATOM 733 C CA . GLN A 1 119 ? 17.605 27.755 -2.553 1.00 58.47 181 GLN A CA 1
ATOM 734 C C . GLN A 1 119 ? 16.971 28.412 -3.772 1.00 65.10 181 GLN A C 1
ATOM 735 O O . GLN A 1 119 ? 17.146 29.612 -4.009 1.00 70.87 181 GLN A O 1
ATOM 741 N N . LYS A 1 120 ? 16.229 27.633 -4.563 1.00 59.27 182 LYS A N 1
ATOM 742 C CA . LYS A 1 120 ? 15.561 28.189 -5.734 1.00 58.26 182 LYS A CA 1
ATOM 743 C C . LYS A 1 120 ? 14.535 29.247 -5.357 1.00 54.02 182 LYS A C 1
ATOM 744 O O . LYS A 1 120 ? 14.222 30.114 -6.181 1.00 57.66 182 LYS A O 1
ATOM 750 N N . ALA A 1 121 ? 14.006 29.198 -4.134 1.00 48.35 183 ALA A N 1
ATOM 751 C CA . ALA A 1 121 ? 13.104 30.248 -3.677 1.00 62.63 183 ALA A CA 1
ATOM 752 C C . ALA A 1 121 ? 13.857 31.553 -3.460 1.00 60.77 183 ALA A C 1
ATOM 753 O O . ALA A 1 121 ? 13.436 32.611 -3.941 1.00 70.07 183 ALA A O 1
ATOM 755 N N . SER A 1 122 ? 14.983 31.493 -2.744 1.00 62.79 184 SER A N 1
ATOM 756 C CA . SER A 1 122 ? 15.753 32.701 -2.462 1.00 63.42 184 SER A CA 1
ATOM 757 C C . SER A 1 122 ? 16.318 33.310 -3.739 1.00 62.81 184 SER A C 1
ATOM 758 O O . SER A 1 122 ? 16.367 34.538 -3.879 1.00 66.68 184 SER A O 1
ATOM 761 N N . VAL A 1 123 ? 16.751 32.470 -4.681 1.00 59.02 185 VAL A N 1
ATOM 762 C CA . VAL A 1 123 ? 17.275 32.981 -5.944 1.00 48.01 185 VAL A CA 1
ATOM 763 C C . VAL A 1 123 ? 16.173 33.670 -6.739 1.00 55.72 185 VAL A C 1
ATOM 764 O O . VAL A 1 123 ? 16.388 34.735 -7.331 1.00 70.75 185 VAL A O 1
ATOM 768 N N . GLY A 1 124 ? 14.975 33.082 -6.760 1.00 59.76 186 GLY A N 1
ATOM 769 C CA . GLY A 1 124 ? 13.860 33.723 -7.435 1.00 44.37 186 GLY A CA 1
ATOM 770 C C . GLY A 1 124 ? 13.468 35.045 -6.806 1.00 53.80 186 GLY A C 1
ATOM 771 O O . GLY A 1 124 ? 13.032 35.964 -7.505 1.00 65.69 186 GLY A O 1
ATOM 772 N N . ILE A 1 125 ? 13.622 35.163 -5.485 1.00 52.92 187 ILE A N 1
ATOM 773 C CA . ILE A 1 125 ? 13.324 36.421 -4.805 1.00 60.85 187 ILE A CA 1
ATOM 774 C C . ILE A 1 125 ? 14.260 37.523 -5.288 1.00 56.13 187 ILE A C 1
ATOM 775 O O . ILE A 1 125 ? 13.842 38.670 -5.491 1.00 56.67 187 ILE A O 1
ATOM 780 N N . THR A 1 126 ? 15.536 37.191 -5.493 1.00 48.20 188 THR A N 1
ATOM 781 C CA . THR A 1 126 ? 16.517 38.207 -5.859 1.00 49.95 188 THR A CA 1
ATOM 782 C C . THR A 1 126 ? 16.372 38.643 -7.312 1.00 53.06 188 THR A C 1
ATOM 783 O O . THR A 1 126 ? 16.524 39.830 -7.619 1.00 68.52 188 THR A O 1
ATOM 787 N N . VAL A 1 127 ? 16.080 37.708 -8.220 1.00 46.20 189 VAL A N 1
ATOM 788 C CA . VAL A 1 127 ? 15.977 38.081 -9.627 1.00 51.98 189 VAL A CA 1
ATOM 789 C C . VAL A 1 127 ? 14.698 38.865 -9.887 1.00 49.12 189 VAL A C 1
ATOM 790 O O . VAL A 1 127 ? 14.663 39.733 -10.766 1.00 56.57 189 VAL A O 1
ATOM 794 N N . LEU A 1 128 ? 13.634 38.591 -9.129 1.00 52.70 190 LEU A N 1
ATOM 795 C CA . LEU A 1 128 ? 12.396 39.339 -9.308 1.00 51.18 190 LEU A CA 1
ATOM 796 C C . LEU A 1 128 ? 12.454 40.696 -8.623 1.00 52.13 190 LEU A C 1
ATOM 797 O O . LEU A 1 128 ? 11.870 41.663 -9.126 1.00 62.20 190 LEU A O 1
ATOM 802 N N . SER A 1 129 ? 13.144 40.789 -7.483 1.00 48.61 191 SER A N 1
ATOM 803 C CA . SER A 1 129 ? 13.360 42.091 -6.859 1.00 55.08 191 SER A CA 1
ATOM 804 C C . SER A 1 129 ? 14.246 42.971 -7.732 1.00 47.41 191 SER A C 1
ATOM 805 O O . SER A 1 129 ? 14.014 44.181 -7.841 1.00 52.57 191 SER A O 1
ATOM 808 N N . LEU A 1 130 ? 15.269 42.379 -8.354 1.00 42.68 192 LEU A N 1
ATOM 809 C CA . LEU A 1 130 ? 16.071 43.105 -9.334 1.00 37.74 192 LEU A CA 1
ATOM 810 C C . LEU A 1 130 ? 15.210 43.588 -10.493 1.00 56.91 192 LEU A C 1
ATOM 811 O O . LEU A 1 130 ? 15.306 44.748 -10.913 1.00 47.30 192 LEU A O 1
ATOM 816 N N . CYS A 1 131 ? 14.361 42.705 -11.029 1.00 50.63 193 CYS A N 1
ATOM 817 C CA . CYS A 1 131 ? 13.489 43.093 -12.133 1.00 41.33 193 CYS A CA 1
ATOM 818 C C . CYS A 1 131 ? 12.501 44.169 -11.702 1.00 47.75 193 CYS A C 1
ATOM 819 O O . CYS A 1 131 ? 12.227 45.107 -12.459 1.00 54.47 193 CYS A O 1
ATOM 822 N N . ALA A 1 132 ? 11.960 44.055 -10.488 1.00 46.61 194 ALA A N 1
ATOM 823 C CA . ALA A 1 132 ? 11.041 45.076 -9.998 1.00 46.86 194 ALA A CA 1
ATOM 824 C C . ALA A 1 132 ? 11.748 46.407 -9.775 1.00 54.27 194 ALA A C 1
ATOM 825 O O . ALA A 1 132 ? 11.154 47.469 -9.994 1.00 58.01 194 ALA A O 1
ATOM 827 N N . LEU A 1 133 ? 13.013 46.373 -9.346 1.00 40.37 195 LEU A N 1
ATOM 828 C CA . LEU A 1 133 ? 13.752 47.613 -9.127 1.00 33.41 195 LEU A CA 1
ATOM 829 C C . LEU A 1 133 ? 14.002 48.347 -10.438 1.00 43.09 195 LEU A C 1
ATOM 830 O O . LEU A 1 133 ? 13.886 49.576 -10.497 1.00 40.35 195 LEU A O 1
ATOM 835 N N . SER A 1 134 ? 14.348 47.612 -11.497 1.00 27.93 196 SER A N 1
ATOM 836 C CA . SER A 1 134 ? 14.573 48.248 -12.791 1.00 41.86 196 SER A CA 1
ATOM 837 C C . SER A 1 134 ? 13.284 48.847 -13.342 1.00 35.16 196 SER A C 1
ATOM 838 O O . SER A 1 134 ? 13.303 49.929 -13.942 1.00 44.18 196 SER A O 1
ATOM 841 N N . ILE A 1 135 ? 12.155 48.163 -13.146 1.00 48.48 197 ILE A N 1
ATOM 842 C CA . ILE A 1 135 ? 10.877 48.697 -13.604 1.00 44.10 197 ILE A CA 1
ATOM 843 C C . ILE A 1 135 ? 10.486 49.920 -12.786 1.00 41.17 197 ILE A C 1
ATOM 844 O O . ILE A 1 135 ? 9.991 50.914 -13.331 1.00 47.98 197 ILE A O 1
ATOM 849 N N . ASP A 1 136 ? 10.708 49.871 -11.469 1.00 34.04 198 ASP A N 1
ATOM 850 C CA . ASP A 1 136 ? 10.332 50.990 -10.610 1.00 41.53 198 ASP A CA 1
ATOM 851 C C . ASP A 1 136 ? 11.127 52.245 -10.948 1.00 51.65 198 ASP A C 1
ATOM 852 O O . ASP A 1 136 ? 10.566 53.346 -11.008 1.00 47.14 198 ASP A O 1
ATOM 857 N N . ARG A 1 137 ? 12.435 52.102 -11.171 1.00 46.15 199 ARG A N 1
ATOM 858 C CA . ARG A 1 137 ? 13.264 53.270 -11.447 1.00 37.28 199 ARG A CA 1
ATOM 859 C C . ARG A 1 137 ? 12.982 53.850 -12.826 1.00 34.35 199 ARG A C 1
ATOM 860 O O . ARG A 1 137 ? 13.162 55.055 -13.037 1.00 56.61 199 ARG A O 1
ATOM 868 N N . TYR A 1 138 ? 12.539 53.020 -13.771 1.00 41.16 200 TYR A N 1
ATOM 869 C CA . TYR A 1 138 ? 12.149 53.539 -15.078 1.00 39.34 200 TYR A CA 1
ATOM 870 C C . TYR A 1 138 ? 10.900 54.406 -14.976 1.00 42.31 200 TYR A C 1
ATOM 871 O O . TYR A 1 138 ? 10.830 55.476 -15.592 1.00 45.05 200 TYR A O 1
ATOM 880 N N . ARG A 1 139 ? 9.904 53.965 -14.203 1.00 38.98 201 ARG A N 1
ATOM 881 C CA . ARG A 1 139 ? 8.682 54.744 -14.047 1.00 30.78 201 ARG A CA 1
ATOM 882 C C . ARG A 1 139 ? 8.901 56.012 -13.234 1.00 31.10 201 ARG A C 1
ATOM 883 O O . ARG A 1 139 ? 8.088 56.937 -13.322 1.00 60.40 201 ARG A O 1
ATOM 891 N N . ALA A 1 140 ? 9.975 56.077 -12.450 1.00 35.42 202 ALA A N 1
ATOM 892 C CA . ALA A 1 140 ? 10.212 57.216 -11.575 1.00 31.40 202 ALA A CA 1
ATOM 893 C C . ALA A 1 140 ? 10.868 58.393 -12.279 1.00 49.14 202 ALA A C 1
ATOM 894 O O . ALA A 1 140 ? 10.920 59.483 -11.700 1.00 43.72 202 ALA A O 1
ATOM 896 N N . VAL A 1 141 ? 11.377 58.202 -13.495 1.00 38.19 203 VAL A N 1
ATOM 897 C CA . VAL A 1 141 ? 12.116 59.271 -14.158 1.00 33.86 203 VAL A CA 1
ATOM 898 C C . VAL A 1 141 ? 11.189 60.428 -14.502 1.00 41.63 203 VAL A C 1
ATOM 899 O O . VAL A 1 141 ? 11.584 61.597 -14.450 1.00 45.27 203 VAL A O 1
ATOM 903 N N . ALA A 1 142 ? 9.935 60.122 -14.833 1.00 38.91 204 ALA A N 1
ATOM 904 C CA . ALA A 1 142 ? 9.038 61.158 -15.326 1.00 43.79 204 ALA A CA 1
ATOM 905 C C . ALA A 1 142 ? 8.709 62.180 -14.248 1.00 48.06 204 ALA A C 1
ATOM 906 O O . ALA A 1 142 ? 8.384 63.331 -14.562 1.00 72.43 204 ALA A O 1
ATOM 908 N N . SER A 1 143 ? 8.813 61.794 -12.980 1.00 35.99 205 SER A N 1
ATOM 909 C CA . SER A 1 143 ? 8.442 62.649 -11.865 1.00 37.31 205 SER A CA 1
ATOM 910 C C . SER A 1 143 ? 9.653 62.895 -10.977 1.00 40.98 205 SER A C 1
ATOM 911 O O . SER A 1 143 ? 10.341 61.949 -10.580 1.00 32.54 205 SER A O 1
ATOM 914 N N . TRP A 1 144 ? 9.907 64.169 -10.666 1.00 38.27 206 TRP A N 1
ATOM 915 C CA . TRP A 1 144 ? 11.026 64.510 -9.797 1.00 34.93 206 TRP A CA 1
ATOM 916 C C . TRP A 1 144 ? 10.826 63.979 -8.383 1.00 32.54 206 TRP A C 1
ATOM 917 O O . TRP A 1 144 ? 11.803 63.635 -7.709 1.00 46.14 206 TRP A O 1
ATOM 928 N N . SER A 1 145 ? 9.577 63.898 -7.921 1.00 45.81 207 SER A N 1
ATOM 929 C CA . SER A 1 145 ? 9.318 63.372 -6.584 1.00 52.01 207 SER A CA 1
ATOM 930 C C . SER A 1 145 ? 9.661 61.890 -6.494 1.00 52.88 207 SER A C 1
ATOM 931 O O . SER A 1 145 ? 10.167 61.424 -5.466 1.00 53.60 207 SER A O 1
ATOM 934 N N . ARG A 1 146 ? 9.398 61.133 -7.562 1.00 39.71 208 ARG A N 1
ATOM 935 C CA . ARG A 1 146 ? 9.639 59.695 -7.519 1.00 27.60 208 ARG A CA 1
ATOM 936 C C . ARG A 1 146 ? 11.118 59.360 -7.672 1.00 35.44 208 ARG A C 1
ATOM 937 O O . ARG A 1 146 ? 11.615 58.437 -7.016 1.00 37.05 208 ARG A O 1
ATOM 945 N N . ILE A 1 147 ? 11.840 60.090 -8.526 1.00 40.53 209 ILE A N 1
ATOM 946 C CA . ILE A 1 147 ? 13.248 59.773 -8.740 1.00 35.50 209 ILE A CA 1
ATOM 947 C C . ILE A 1 147 ? 14.087 60.098 -7.510 1.00 36.75 209 ILE A C 1
ATOM 948 O O . ILE A 1 147 ? 15.177 59.538 -7.344 1.00 37.60 209 ILE A O 1
ATOM 953 N N . LYS A 1 148 ? 13.608 60.989 -6.636 1.00 30.93 210 LYS A N 1
ATOM 954 C CA . LYS A 1 148 ? 14.269 61.201 -5.354 1.00 45.83 210 LYS A CA 1
ATOM 955 C C . LYS A 1 148 ? 14.032 60.049 -4.390 1.00 43.31 210 LYS A C 1
ATOM 956 O O . LYS A 1 148 ? 14.759 59.927 -3.398 1.00 44.23 210 LYS A O 1
ATOM 962 N N . GLY A 1 149 ? 13.035 59.208 -4.658 1.00 56.09 211 GLY A N 1
ATOM 963 C CA . GLY A 1 149 ? 12.701 58.112 -3.772 1.00 34.29 211 GLY A CA 1
ATOM 964 C C . GLY A 1 149 ? 12.221 58.598 -2.422 1.00 51.92 211 GLY A C 1
ATOM 965 O O . GLY A 1 149 ? 12.847 58.316 -1.396 1.00 59.12 211 GLY A O 1
ATOM 966 N N . ILE A 1 150 ? 11.117 59.338 -2.409 1.00 48.19 212 ILE A N 1
ATOM 967 C CA . ILE A 1 150 ? 10.560 59.913 -1.191 1.00 43.76 212 ILE A CA 1
ATOM 968 C C . ILE A 1 150 ? 9.288 59.154 -0.845 1.00 66.20 212 ILE A C 1
ATOM 969 O O . ILE A 1 150 ? 8.348 59.102 -1.649 1.00 50.38 212 ILE A O 1
ATOM 974 N N . GLY A 1 151 ? 9.258 58.565 0.349 1.00 69.86 213 GLY A N 1
ATOM 975 C CA . GLY A 1 151 ? 8.105 57.813 0.792 1.00 61.45 213 GLY A CA 1
ATOM 976 C C . GLY A 1 151 ? 8.036 56.433 0.169 1.00 63.43 213 GLY A C 1
ATOM 977 O O . GLY A 1 151 ? 8.834 56.049 -0.688 1.00 78.59 213 GLY A O 1
ATOM 978 N N . VAL A 1 152 ? 7.049 55.671 0.619 1.00 64.76 214 VAL A N 1
ATOM 979 C CA . VAL A 1 152 ? 6.803 54.312 0.149 1.00 53.29 214 VAL A CA 1
ATOM 980 C C . VAL A 1 152 ? 5.510 54.322 -0.658 1.00 54.39 214 VAL A C 1
ATOM 981 O O . VAL A 1 152 ? 4.464 54.721 -0.130 1.00 64.68 214 VAL A O 1
ATOM 985 N N . PRO A 1 153 ? 5.531 53.913 -1.926 1.00 54.51 215 PRO A N 1
ATOM 986 C CA . PRO A 1 153 ? 4.290 53.844 -2.707 1.00 63.58 215 PRO A CA 1
ATOM 987 C C . PRO A 1 153 ? 3.298 52.860 -2.102 1.00 73.32 215 PRO A C 1
ATOM 988 O O . PRO A 1 153 ? 3.619 52.053 -1.227 1.00 74.96 215 PRO A O 1
ATOM 992 N N . LYS A 1 154 ? 2.059 52.939 -2.592 1.00 86.33 216 LYS A N 1
ATOM 993 C CA . LYS A 1 154 ? 0.992 52.091 -2.068 1.00 88.02 216 LYS A CA 1
ATOM 994 C C . LYS A 1 154 ? 1.259 50.620 -2.362 1.00 86.71 216 LYS A C 1
ATOM 995 O O . LYS A 1 154 ? 1.444 49.812 -1.444 1.00 89.36 216 LYS A O 1
ATOM 1001 N N . TRP A 1 155 ? 1.288 50.255 -3.640 1.00 71.60 217 TRP A N 1
ATOM 1002 C CA . TRP A 1 155 ? 1.399 48.855 -4.043 1.00 71.80 217 TRP A CA 1
ATOM 1003 C C . TRP A 1 155 ? 2.796 48.280 -3.854 1.00 80.68 217 TRP A C 1
ATOM 1004 O O . TRP A 1 155 ? 3.073 47.209 -4.412 1.00 83.39 217 TRP A O 1
ATOM 1015 N N . THR A 1 156 ? 3.670 48.950 -3.100 1.00 71.67 218 THR A N 1
ATOM 1016 C CA . THR A 1 156 ? 4.964 48.364 -2.768 1.00 65.05 218 THR A CA 1
ATOM 1017 C C . THR A 1 156 ? 4.793 47.094 -1.944 1.00 71.82 218 THR A C 1
ATOM 1018 O O . THR A 1 156 ? 5.463 46.085 -2.195 1.00 72.86 218 THR A O 1
ATOM 1022 N N . ALA A 1 157 ? 3.883 47.120 -0.967 1.00 77.00 219 ALA A N 1
ATOM 1023 C CA . ALA A 1 157 ? 3.689 45.966 -0.095 1.00 77.71 219 ALA A CA 1
ATOM 1024 C C . ALA A 1 157 ? 3.166 44.765 -0.874 1.00 69.69 219 ALA A C 1
ATOM 1025 O O . ALA A 1 157 ? 3.697 43.654 -0.754 1.00 70.01 219 ALA A O 1
ATOM 1027 N N . VAL A 1 158 ? 2.124 44.967 -1.685 1.00 64.23 220 VAL A N 1
ATOM 1028 C CA . VAL A 1 158 ? 1.533 43.852 -2.414 1.00 61.32 220 VAL A CA 1
ATOM 1029 C C . VAL A 1 158 ? 2.458 43.338 -3.509 1.00 66.72 220 VAL A C 1
ATOM 1030 O O . VAL A 1 158 ? 2.328 42.183 -3.930 1.00 83.79 220 VAL A O 1
ATOM 1034 N N . GLU A 1 159 ? 3.398 44.160 -3.982 1.00 62.15 221 GLU A N 1
ATOM 1035 C CA . GLU A 1 159 ? 4.348 43.681 -4.982 1.00 59.59 221 GLU A CA 1
ATOM 1036 C C . GLU A 1 159 ? 5.378 42.752 -4.355 1.00 71.45 221 GLU A C 1
ATOM 1037 O O . GLU A 1 159 ? 5.776 41.753 -4.967 1.00 62.78 221 GLU A O 1
ATOM 1043 N N . ILE A 1 160 ? 5.813 43.057 -3.131 1.00 53.50 222 ILE A N 1
ATOM 1044 C CA . ILE A 1 160 ? 6.779 42.202 -2.450 1.00 59.77 222 ILE A CA 1
ATOM 1045 C C . ILE A 1 160 ? 6.161 40.847 -2.128 1.00 72.75 222 ILE A C 1
ATOM 1046 O O . ILE A 1 160 ? 6.791 39.801 -2.329 1.00 75.18 222 ILE A O 1
ATOM 1051 N N . VAL A 1 161 ? 4.922 40.839 -1.627 1.00 62.74 223 VAL A N 1
ATOM 1052 C CA . VAL A 1 161 ? 4.283 39.572 -1.291 1.00 64.00 223 VAL A CA 1
ATOM 1053 C C . VAL A 1 161 ? 4.028 38.750 -2.547 1.00 57.73 223 VAL A C 1
ATOM 1054 O O . VAL A 1 161 ? 4.013 37.516 -2.494 1.00 77.37 223 VAL A O 1
ATOM 1058 N N . LEU A 1 162 ? 3.839 39.405 -3.695 1.00 51.28 224 LEU A N 1
ATOM 1059 C CA . LEU A 1 162 ? 3.732 38.665 -4.947 1.00 51.35 224 LEU A CA 1
ATOM 1060 C C . LEU A 1 162 ? 5.085 38.109 -5.369 1.00 59.46 224 LEU A C 1
ATOM 1061 O O . LEU A 1 162 ? 5.171 36.983 -5.872 1.00 65.33 224 LEU A O 1
ATOM 1066 N N . ILE A 1 163 ? 6.154 38.882 -5.168 1.00 50.34 225 ILE A N 1
ATOM 1067 C CA . ILE A 1 163 ? 7.491 38.423 -5.536 1.00 57.60 225 ILE A CA 1
ATOM 1068 C C . ILE A 1 163 ? 7.861 37.175 -4.746 1.00 58.90 225 ILE A C 1
ATOM 1069 O O . ILE A 1 163 ? 8.359 36.189 -5.304 1.00 72.56 225 ILE A O 1
ATOM 1074 N N . TRP A 1 164 ? 7.615 37.195 -3.434 1.00 67.58 226 TRP A N 1
ATOM 1075 C CA . TRP A 1 164 ? 7.988 36.061 -2.594 1.00 62.10 226 TRP A CA 1
ATOM 1076 C C . TRP A 1 164 ? 7.081 34.859 -2.839 1.00 63.19 226 TRP A C 1
ATOM 1077 O O . TRP A 1 164 ? 7.546 33.713 -2.819 1.00 65.72 226 TRP A O 1
ATOM 1088 N N . VAL A 1 165 ? 5.789 35.095 -3.075 1.00 65.24 227 VAL A N 1
ATOM 1089 C CA . VAL A 1 165 ? 4.865 33.989 -3.317 1.00 48.50 227 VAL A CA 1
ATOM 1090 C C . VAL A 1 165 ? 5.184 33.304 -4.641 1.00 63.56 227 VAL A C 1
ATOM 1091 O O . VAL A 1 165 ? 5.267 32.073 -4.716 1.00 78.97 227 VAL A O 1
ATOM 1095 N N . VAL A 1 166 ? 5.370 34.089 -5.705 1.00 47.14 228 VAL A N 1
ATOM 1096 C CA . VAL A 1 166 ? 5.707 33.504 -7.000 1.00 50.52 228 VAL A CA 1
ATOM 1097 C C . VAL A 1 166 ? 7.057 32.801 -6.938 1.00 63.64 228 VAL A C 1
ATOM 1098 O O . VAL A 1 166 ? 7.278 31.797 -7.628 1.00 62.43 228 VAL A O 1
ATOM 1102 N N . SER A 1 167 ? 7.970 33.292 -6.096 1.00 62.53 229 SER A N 1
ATOM 1103 C CA . SER A 1 167 ? 9.281 32.661 -5.983 1.00 70.21 229 SER A CA 1
ATOM 1104 C C . SER A 1 167 ? 9.181 31.270 -5.369 1.00 67.22 229 SER A C 1
ATOM 1105 O O . SER A 1 167 ? 9.827 30.330 -5.846 1.00 63.81 229 SER A O 1
ATOM 1108 N N . VAL A 1 168 ? 8.381 31.115 -4.311 1.00 66.81 230 VAL A N 1
ATOM 1109 C CA . VAL A 1 168 ? 8.285 29.812 -3.661 1.00 63.93 230 VAL A CA 1
ATOM 1110 C C . VAL A 1 168 ? 7.418 28.856 -4.473 1.00 62.26 230 VAL A C 1
ATOM 1111 O O . VAL A 1 168 ? 7.632 27.639 -4.434 1.00 75.44 230 VAL A O 1
ATOM 1115 N N . VAL A 1 169 ? 6.442 29.375 -5.222 1.00 64.81 231 VAL A N 1
ATOM 1116 C CA . VAL A 1 169 ? 5.626 28.515 -6.073 1.00 52.87 231 VAL A CA 1
ATOM 1117 C C . VAL A 1 169 ? 6.475 27.903 -7.181 1.00 60.97 231 VAL A C 1
ATOM 1118 O O . VAL A 1 169 ? 6.370 26.706 -7.473 1.00 78.68 231 VAL A O 1
ATOM 1122 N N . LEU A 1 170 ? 7.339 28.706 -7.805 1.00 63.03 232 LEU A N 1
ATOM 1123 C CA . LEU A 1 170 ? 8.218 28.180 -8.841 1.00 61.39 232 LEU A CA 1
ATOM 1124 C C . LEU A 1 170 ? 9.289 27.254 -8.279 1.00 67.36 232 LEU A C 1
ATOM 1125 O O . LEU A 1 170 ? 9.844 26.445 -9.030 1.00 70.23 232 LEU A O 1
ATOM 1130 N N . ALA A 1 171 ? 9.592 27.354 -6.985 1.00 64.40 233 ALA A N 1
ATOM 1131 C CA . ALA A 1 171 ? 10.546 26.456 -6.350 1.00 69.72 233 ALA A CA 1
ATOM 1132 C C . ALA A 1 171 ? 9.912 25.156 -5.874 1.00 78.79 233 ALA A C 1
ATOM 1133 O O . ALA A 1 171 ? 10.636 24.268 -5.411 1.00 81.67 233 ALA A O 1
ATOM 1135 N N . VAL A 1 172 ? 8.586 25.024 -5.981 1.00 86.45 234 VAL A N 1
ATOM 1136 C CA . VAL A 1 172 ? 7.918 23.810 -5.505 1.00 82.44 234 VAL A CA 1
ATOM 1137 C C . VAL A 1 172 ? 8.385 22.554 -6.236 1.00 84.19 234 VAL A C 1
ATOM 1138 O O . VAL A 1 172 ? 8.655 21.544 -5.565 1.00 82.71 234 VAL A O 1
ATOM 1142 N N . PRO A 1 173 ? 8.497 22.530 -7.573 1.00 79.00 235 PRO A N 1
ATOM 1143 C CA . PRO A 1 173 ? 8.953 21.291 -8.231 1.00 73.14 235 PRO A CA 1
ATOM 1144 C C . PRO A 1 173 ? 10.301 20.800 -7.736 1.00 71.89 235 PRO A C 1
ATOM 1145 O O . PRO A 1 173 ? 10.584 19.598 -7.820 1.00 84.62 235 PRO A O 1
ATOM 1149 N N . GLU A 1 174 ? 11.142 21.696 -7.216 1.00 79.42 236 GLU A N 1
ATOM 1150 C CA . GLU A 1 174 ? 12.429 21.275 -6.676 1.00 73.63 236 GLU A CA 1
ATOM 1151 C C . GLU A 1 174 ? 12.263 20.475 -5.391 1.00 78.93 236 GLU A C 1
ATOM 1152 O O . GLU A 1 174 ? 13.079 19.592 -5.102 1.00 85.71 236 GLU A O 1
ATOM 1158 N N . ALA A 1 175 ? 11.214 20.759 -4.616 1.00 83.37 237 ALA A N 1
ATOM 1159 C CA . ALA A 1 175 ? 11.024 20.069 -3.345 1.00 88.70 237 ALA A CA 1
ATOM 1160 C C . ALA A 1 175 ? 10.554 18.635 -3.556 1.00 88.09 237 ALA A C 1
ATOM 1161 O O . ALA A 1 175 ? 11.150 17.693 -3.024 1.00 99.48 237 ALA A O 1
ATOM 1163 N N . ILE A 1 176 ? 9.489 18.448 -4.339 1.00 63.97 238 ILE A N 1
ATOM 1164 C CA . ILE A 1 176 ? 8.875 17.127 -4.431 1.00 80.47 238 ILE A CA 1
ATOM 1165 C C . ILE A 1 176 ? 9.750 16.163 -5.225 1.00 87.02 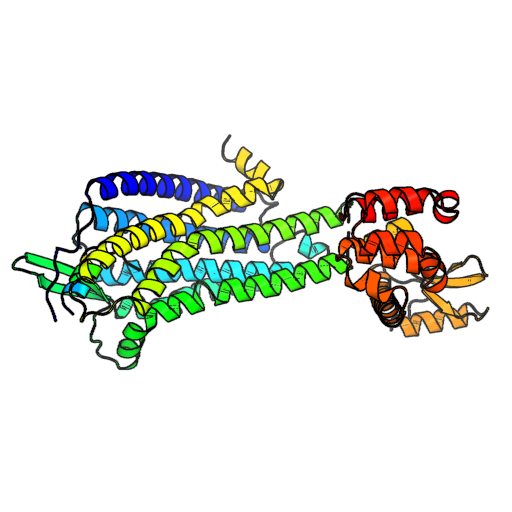238 ILE A C 1
ATOM 1166 O O . ILE A 1 176 ? 9.705 14.948 -4.999 1.00 101.00 238 ILE A O 1
ATOM 1171 N N . GLY A 1 177 ? 10.561 16.674 -6.152 1.00 88.66 239 GLY A N 1
ATOM 1172 C CA . GLY A 1 177 ? 11.346 15.813 -7.016 1.00 71.37 239 GLY A CA 1
ATOM 1173 C C . GLY A 1 177 ? 12.626 15.280 -6.415 1.00 76.65 239 GLY A C 1
ATOM 1174 O O . GLY A 1 177 ? 13.196 14.327 -6.954 1.00 84.41 239 GLY A O 1
ATOM 1175 N N . PHE A 1 178 ? 13.092 15.868 -5.319 1.00 81.61 240 PHE A N 1
ATOM 1176 C CA . PHE A 1 178 ? 14.323 15.436 -4.675 1.00 78.47 240 PHE A CA 1
ATOM 1177 C C . PHE A 1 178 ? 14.054 14.288 -3.711 1.00 87.54 240 PHE A C 1
ATOM 1178 O O . PHE A 1 178 ? 12.994 14.212 -3.085 1.00 93.98 240 PHE A O 1
ATOM 1186 N N . ASP A 1 179 ? 15.031 13.393 -3.600 1.00 87.49 241 ASP A N 1
ATOM 1187 C CA . ASP A 1 179 ? 14.943 12.257 -2.693 1.00 95.89 241 ASP A CA 1
ATOM 1188 C C . ASP A 1 179 ? 16.347 11.709 -2.480 1.00 97.30 241 ASP A C 1
ATOM 1189 O O . ASP A 1 179 ? 17.310 12.150 -3.112 1.00 84.06 241 ASP A O 1
ATOM 1194 N N . ILE A 1 180 ? 16.453 10.739 -1.576 1.00 106.10 242 ILE A N 1
ATOM 1195 C CA . ILE A 1 180 ? 17.722 10.095 -1.256 1.00 91.10 242 ILE A CA 1
ATOM 1196 C C . ILE A 1 180 ? 17.808 8.788 -2.029 1.00 76.00 242 ILE A C 1
ATOM 1197 O O . ILE A 1 180 ? 16.931 7.924 -1.909 1.00 72.82 242 ILE A O 1
ATOM 1202 N N . ILE A 1 181 ? 18.860 8.645 -2.823 1.00 74.33 243 ILE A N 1
ATOM 1203 C CA . ILE A 1 181 ? 19.161 7.401 -3.519 1.00 71.25 243 ILE A CA 1
ATOM 1204 C C . ILE A 1 181 ? 20.185 6.630 -2.700 1.00 89.63 243 ILE A C 1
ATOM 1205 O O . ILE A 1 181 ? 21.118 7.216 -2.132 1.00 100.17 243 ILE A O 1
ATOM 1210 N N . THR A 1 182 ? 19.994 5.319 -2.611 1.00 103.48 244 THR A N 1
ATOM 1211 C CA . THR A 1 182 ? 20.963 4.413 -2.006 1.00 100.68 244 THR A CA 1
ATOM 1212 C C . THR A 1 182 ? 21.409 3.444 -3.093 1.00 91.07 244 THR A C 1
ATOM 1213 O O . THR A 1 182 ? 20.609 2.634 -3.574 1.00 94.94 244 THR A O 1
ATOM 1217 N N . MET A 1 183 ? 22.677 3.532 -3.489 1.00 97.35 245 MET A N 1
ATOM 1218 C CA . MET A 1 183 ? 23.190 2.772 -4.621 1.00 112.75 245 MET A CA 1
ATOM 1219 C C . MET A 1 183 ? 24.511 2.112 -4.250 1.00 106.42 245 MET A C 1
ATOM 1220 O O . MET A 1 183 ? 25.021 2.261 -3.135 1.00 103.64 245 MET A O 1
ATOM 1225 N N . ASP A 1 184 ? 25.067 1.384 -5.216 1.00 96.80 246 ASP A N 1
ATOM 1226 C CA . ASP A 1 184 ? 26.322 0.656 -5.063 1.00 108.28 246 ASP A CA 1
ATOM 1227 C C . ASP A 1 184 ? 27.272 1.116 -6.161 1.00 106.72 246 ASP A C 1
ATOM 1228 O O . ASP A 1 184 ? 27.077 0.785 -7.336 1.00 97.46 246 ASP A O 1
ATOM 1233 N N . TYR A 1 185 ? 28.295 1.876 -5.781 1.00 98.02 247 TYR A N 1
ATOM 1234 C CA . TYR A 1 185 ? 29.310 2.367 -6.711 1.00 107.23 247 TYR A CA 1
ATOM 1235 C C . TYR A 1 185 ? 30.619 1.651 -6.394 1.00 110.12 247 TYR A C 1
ATOM 1236 O O . TYR A 1 185 ? 31.350 2.051 -5.483 1.00 104.62 247 TYR A O 1
ATOM 1245 N N . LYS A 1 186 ? 30.902 0.586 -7.148 1.00 113.19 248 LYS A N 1
ATOM 1246 C CA . LYS A 1 186 ? 32.147 -0.174 -7.019 1.00 118.86 248 LYS A CA 1
ATOM 1247 C C . LYS A 1 186 ? 32.335 -0.710 -5.601 1.00 115.23 248 LYS A C 1
ATOM 1248 O O . LYS A 1 186 ? 33.433 -0.667 -5.041 1.00 108.68 248 LYS A O 1
ATOM 1254 N N . GLY A 1 187 ? 31.255 -1.221 -5.015 1.00 106.41 249 GLY A N 1
ATOM 1255 C CA . GLY A 1 187 ? 31.321 -1.805 -3.691 1.00 104.05 249 GLY A CA 1
ATOM 1256 C C . GLY A 1 187 ? 31.235 -0.828 -2.542 1.00 118.22 249 GLY A C 1
ATOM 1257 O O . GLY A 1 187 ? 31.515 -1.217 -1.402 1.00 122.05 249 GLY A O 1
ATOM 1258 N N . SER A 1 188 ? 30.857 0.422 -2.795 1.00 119.30 250 SER A N 1
ATOM 1259 C CA . SER A 1 188 ? 30.754 1.440 -1.759 1.00 104.58 250 SER A CA 1
ATOM 1260 C C . SER A 1 188 ? 29.299 1.840 -1.558 1.00 97.81 250 SER A C 1
ATOM 1261 O O . SER A 1 188 ? 28.539 1.965 -2.523 1.00 90.82 250 SER A O 1
ATOM 1264 N N . TYR A 1 189 ? 28.919 2.038 -0.298 1.00 96.60 251 TYR A N 1
ATOM 1265 C CA . TYR A 1 189 ? 27.562 2.434 0.054 1.00 114.28 251 TYR A CA 1
ATOM 1266 C C . TYR A 1 189 ? 27.434 3.949 -0.034 1.00 114.19 251 TYR A C 1
ATOM 1267 O O . TYR A 1 189 ? 28.211 4.682 0.587 1.00 93.63 251 TYR A O 1
ATOM 1276 N N . LEU A 1 190 ? 26.451 4.414 -0.803 1.00 113.95 252 LEU A N 1
ATOM 1277 C CA . LEU A 1 190 ? 26.297 5.831 -1.111 1.00 102.01 252 LEU A CA 1
ATOM 1278 C C . LEU A 1 190 ? 24.889 6.284 -0.760 1.00 94.81 252 LEU A C 1
ATOM 1279 O O . LEU A 1 190 ? 23.910 5.722 -1.263 1.00 88.67 252 LEU A O 1
ATOM 1284 N N . ARG A 1 191 ? 24.789 7.295 0.100 1.00 102.49 253 ARG A N 1
ATOM 1285 C CA . ARG A 1 191 ? 23.548 8.032 0.315 1.00 103.11 253 ARG A CA 1
ATOM 1286 C C . ARG A 1 191 ? 23.629 9.304 -0.521 1.00 96.94 253 ARG A C 1
ATOM 1287 O O . ARG A 1 191 ? 24.419 10.204 -0.219 1.00 95.20 253 ARG A O 1
ATOM 1295 N N . ILE A 1 192 ? 22.819 9.374 -1.573 1.00 84.61 254 ILE A N 1
ATOM 1296 C CA . ILE A 1 192 ? 22.903 10.439 -2.564 1.00 85.65 254 ILE A CA 1
ATOM 1297 C C . ILE A 1 192 ? 21.597 11.219 -2.540 1.00 89.77 254 ILE A C 1
ATOM 1298 O O . ILE A 1 192 ? 20.544 10.696 -2.927 1.00 90.77 254 ILE A O 1
ATOM 1303 N N . CYS A 1 193 ? 21.661 12.469 -2.086 1.00 96.76 255 CYS A N 1
ATOM 1304 C CA . CYS A 1 193 ? 20.536 13.386 -2.211 1.00 91.53 255 CYS A CA 1
ATOM 1305 C C . CYS A 1 193 ? 20.586 14.038 -3.586 1.00 77.70 255 CYS A C 1
ATOM 1306 O O . CYS A 1 193 ? 21.540 14.757 -3.902 1.00 89.51 255 CYS A O 1
ATOM 1309 N N . LEU A 1 194 ? 19.567 13.786 -4.402 1.00 65.44 256 LEU A N 1
ATOM 1310 C CA . LEU A 1 194 ? 19.578 14.243 -5.784 1.00 78.23 256 LEU A CA 1
ATOM 1311 C C . LEU A 1 194 ? 18.149 14.297 -6.302 1.00 86.53 256 LEU A C 1
ATOM 1312 O O . LEU A 1 194 ? 17.201 13.888 -5.626 1.00 85.49 256 LEU A O 1
ATOM 1317 N N . LEU A 1 195 ? 18.011 14.813 -7.520 1.00 79.53 257 LEU A N 1
ATOM 1318 C CA . LEU A 1 195 ? 16.746 14.761 -8.241 1.00 78.81 257 LEU A CA 1
ATOM 1319 C C . LEU A 1 195 ? 16.585 13.369 -8.840 1.00 106.71 257 LEU A C 1
ATOM 1320 O O . LEU A 1 195 ? 17.409 12.942 -9.656 1.00 103.24 257 LEU A O 1
ATOM 1325 N N . HIS A 1 196 ? 15.534 12.662 -8.431 1.00 108.67 258 HIS A N 1
ATOM 1326 C CA . HIS A 1 196 ? 15.359 11.272 -8.834 1.00 102.70 258 HIS A CA 1
ATOM 1327 C C . HIS A 1 196 ? 15.227 11.175 -10.352 1.00 116.97 258 HIS A C 1
ATOM 1328 O O . HIS A 1 196 ? 14.461 11.942 -10.952 1.00 110.59 258 HIS A O 1
ATOM 1335 N N . PRO A 1 197 ? 15.958 10.266 -11.006 1.00 119.87 259 PRO A N 1
ATOM 1336 C CA . PRO A 1 197 ? 15.852 10.167 -12.473 1.00 108.26 259 PRO A CA 1
ATOM 1337 C C . PRO A 1 197 ? 14.453 9.832 -12.963 1.00 114.63 259 PRO A C 1
ATOM 1338 O O . PRO A 1 197 ? 14.013 10.385 -13.978 1.00 112.23 259 PRO A O 1
ATOM 1342 N N . VAL A 1 198 ? 13.740 8.942 -12.277 1.00 118.20 260 VAL A N 1
ATOM 1343 C CA . VAL A 1 198 ? 12.381 8.565 -12.650 1.00 119.11 260 VAL A CA 1
ATOM 1344 C C . VAL A 1 198 ? 11.415 9.143 -11.624 1.00 104.90 260 VAL A C 1
ATOM 1345 O O . VAL A 1 198 ? 11.624 9.005 -10.412 1.00 93.30 260 VAL A O 1
ATOM 1349 N N . GLN A 1 199 ? 10.369 9.804 -12.112 1.00 102.72 261 GLN A N 1
ATOM 1350 C CA . GLN A 1 199 ? 9.351 10.418 -11.276 1.00 99.06 261 GLN A CA 1
ATOM 1351 C C . GLN A 1 199 ? 8.004 9.767 -11.558 1.00 105.47 261 GLN A C 1
ATOM 1352 O O . GLN A 1 199 ? 7.775 9.225 -12.644 1.00 105.04 261 GLN A O 1
ATOM 1358 N N . LYS A 1 200 ? 7.109 9.823 -10.570 1.00 97.44 262 LYS A N 1
ATOM 1359 C CA . LYS A 1 200 ? 5.781 9.240 -10.740 1.00 103.84 262 LYS A CA 1
ATOM 1360 C C . LYS A 1 200 ? 4.983 9.994 -11.798 1.00 112.61 262 LYS A C 1
ATOM 1361 O O . LYS A 1 200 ? 4.631 9.437 -12.845 1.00 112.22 262 LYS A O 1
ATOM 1367 N N . THR A 1 201 ? 4.687 11.266 -11.540 1.00 120.12 263 THR A N 1
ATOM 1368 C CA . THR A 1 201 ? 3.884 12.057 -12.460 1.00 109.62 263 THR A CA 1
ATOM 1369 C C . THR A 1 201 ? 4.659 12.346 -13.745 1.00 99.18 263 THR A C 1
ATOM 1370 O O . THR A 1 201 ? 5.893 12.334 -13.780 1.00 101.82 263 THR A O 1
ATOM 1374 N N . ALA A 1 202 ? 3.907 12.607 -14.817 1.00 102.46 264 ALA A N 1
ATOM 1375 C CA . ALA A 1 202 ? 4.518 12.871 -16.115 1.00 113.55 264 ALA A CA 1
ATOM 1376 C C . ALA A 1 202 ? 5.116 14.270 -16.197 1.00 112.11 264 ALA A C 1
ATOM 1377 O O . ALA A 1 202 ? 6.133 14.464 -16.872 1.00 112.08 264 ALA A O 1
ATOM 1379 N N . PHE A 1 203 ? 4.500 15.249 -15.532 1.00 116.61 265 PHE A N 1
ATOM 1380 C CA . PHE A 1 203 ? 5.045 16.604 -15.530 1.00 111.91 265 PHE A CA 1
ATOM 1381 C C . PHE A 1 203 ? 6.407 16.646 -14.848 1.00 110.75 265 PHE A C 1
ATOM 1382 O O . PHE A 1 203 ? 7.350 17.264 -15.354 1.00 103.64 265 PHE A O 1
ATOM 1390 N N . MET A 1 204 ? 6.526 15.989 -13.692 1.00 105.80 266 MET A N 1
ATOM 1391 C CA . MET A 1 204 ? 7.795 15.984 -12.972 1.00 90.66 266 MET A CA 1
ATOM 1392 C C . MET A 1 204 ? 8.862 15.210 -13.733 1.00 95.28 266 MET A C 1
ATOM 1393 O O . MET A 1 204 ? 10.043 15.577 -13.699 1.00 101.79 266 MET A O 1
ATOM 1398 N N . GLN A 1 205 ? 8.470 14.136 -14.422 1.00 113.68 267 GLN A N 1
ATOM 1399 C CA . GLN A 1 205 ? 9.420 13.417 -15.264 1.00 125.38 267 GLN A CA 1
ATOM 1400 C C . GLN A 1 205 ? 9.962 14.312 -16.370 1.00 116.79 267 GLN A C 1
ATOM 1401 O O . GLN A 1 205 ? 11.099 14.129 -16.819 1.00 123.24 267 GLN A O 1
ATOM 1407 N N . PHE A 1 206 ? 9.167 15.290 -16.812 1.00 106.27 268 PHE A N 1
ATOM 1408 C CA . PHE A 1 206 ? 9.640 16.260 -17.792 1.00 109.60 268 PHE A CA 1
ATOM 1409 C C . PHE A 1 206 ? 10.473 17.361 -17.147 1.00 109.42 268 PHE A C 1
ATOM 1410 O O . PHE A 1 206 ? 11.402 17.877 -17.778 1.00 105.63 268 PHE A O 1
ATOM 1418 N N . TYR A 1 207 ? 10.162 17.727 -15.900 1.00 110.21 269 TYR A N 1
ATOM 1419 C CA . TYR A 1 207 ? 10.924 18.770 -15.219 1.00 94.93 269 TYR A CA 1
ATOM 1420 C C . TYR A 1 207 ? 12.368 18.343 -14.979 1.00 102.42 269 TYR A C 1
ATOM 1421 O O . TYR A 1 207 ? 13.282 19.172 -15.049 1.00 113.12 269 TYR A O 1
ATOM 1430 N N . ALA A 1 208 ? 12.596 17.058 -14.696 1.00 105.69 270 ALA A N 1
ATOM 1431 C CA . ALA A 1 208 ? 13.951 16.581 -14.434 1.00 105.14 270 ALA A CA 1
ATOM 1432 C C . ALA A 1 208 ? 14.844 16.645 -15.665 1.00 96.15 270 ALA A C 1
ATOM 1433 O O . ALA A 1 208 ? 16.072 16.658 -15.525 1.00 93.61 270 ALA A O 1
ATOM 1435 N N . THR A 1 209 ? 14.261 16.685 -16.863 1.00 9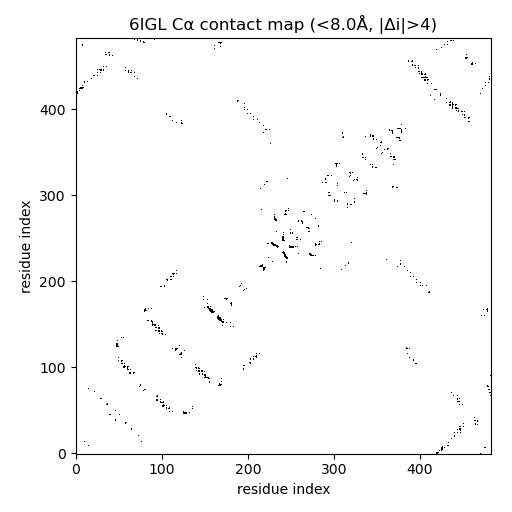3.94 271 THR A N 1
ATOM 1436 C CA . THR A 1 209 ? 15.060 16.668 -18.083 1.00 111.27 271 THR A CA 1
ATOM 1437 C C . THR A 1 209 ? 15.652 18.040 -18.389 1.00 109.34 271 THR A C 1
ATOM 1438 O O . THR A 1 209 ? 16.864 18.167 -18.599 1.00 95.88 271 THR A O 1
ATOM 1442 N N . ALA A 1 210 ? 14.815 19.077 -18.421 1.00 111.87 272 ALA A N 1
ATOM 1443 C CA . ALA A 1 210 ? 15.235 20.416 -18.818 1.00 112.56 272 ALA A CA 1
ATOM 1444 C C . ALA A 1 210 ? 15.280 21.385 -17.638 1.00 100.88 272 ALA A C 1
ATOM 1445 O O . ALA A 1 210 ? 15.047 22.585 -17.806 1.00 95.35 272 ALA A O 1
ATOM 1447 N N . LYS A 1 211 ? 15.581 20.878 -16.440 1.00 91.25 273 LYS A N 1
ATOM 1448 C CA . LYS A 1 211 ? 15.668 21.746 -15.270 1.00 91.15 273 LYS A CA 1
ATOM 1449 C C . LYS A 1 211 ? 16.794 22.763 -15.415 1.00 84.91 273 LYS A C 1
ATOM 1450 O O . LYS A 1 211 ? 16.622 23.942 -15.083 1.00 80.51 273 LYS A O 1
ATOM 1456 N N . ASP A 1 212 ? 17.954 22.328 -15.915 1.00 89.29 274 ASP A N 1
ATOM 1457 C CA . ASP A 1 212 ? 19.083 23.241 -16.062 1.00 74.36 274 ASP A CA 1
ATOM 1458 C C . ASP A 1 212 ? 18.798 24.336 -17.083 1.00 83.77 274 ASP A C 1
ATOM 1459 O O . ASP A 1 212 ? 19.349 25.437 -16.974 1.00 88.52 274 ASP A O 1
ATOM 1464 N N . TRP A 1 213 ? 17.950 24.060 -18.076 1.00 82.08 275 TRP A N 1
ATOM 1465 C CA . TRP A 1 213 ? 17.566 25.107 -19.017 1.00 78.71 275 TRP A CA 1
ATOM 1466 C C . TRP A 1 213 ? 16.554 26.064 -18.401 1.00 68.58 275 TRP A C 1
ATOM 1467 O O . TRP A 1 213 ? 16.600 27.270 -18.663 1.00 91.54 275 TRP A O 1
ATOM 1478 N N . TRP A 1 214 ? 15.632 25.545 -17.586 1.00 62.78 276 TRP A N 1
ATOM 1479 C CA . TRP A 1 214 ? 14.709 26.415 -16.864 1.00 64.08 276 TRP A CA 1
ATOM 1480 C C . TRP A 1 214 ? 15.458 27.343 -15.916 1.00 69.73 276 TRP A C 1
ATOM 1481 O O . TRP A 1 214 ? 15.111 28.522 -15.785 1.00 70.56 276 TRP A O 1
ATOM 1492 N N . LEU A 1 215 ? 16.493 26.829 -15.247 1.00 62.57 277 LEU A N 1
ATOM 1493 C CA . LEU A 1 215 ? 17.320 27.683 -14.402 1.00 70.25 277 LEU A CA 1
ATOM 1494 C C . LEU A 1 215 ? 18.101 28.690 -15.236 1.00 80.39 277 LEU A C 1
ATOM 1495 O O . LEU A 1 215 ? 18.282 29.840 -14.822 1.00 68.95 277 LEU A O 1
ATOM 1500 N N . PHE A 1 216 ? 18.572 28.279 -16.414 1.00 77.59 278 PHE A N 1
ATOM 1501 C CA . PHE A 1 216 ? 19.362 29.187 -17.236 1.00 72.73 278 PHE A CA 1
ATOM 1502 C C . PHE A 1 216 ? 18.487 30.217 -17.935 1.00 74.34 278 PHE A C 1
ATOM 1503 O O . PHE A 1 216 ? 18.907 31.366 -18.117 1.00 76.13 278 PHE A O 1
ATOM 1511 N N . SER A 1 217 ? 17.270 29.834 -18.320 1.00 74.36 279 SER A N 1
ATOM 1512 C CA . SER A 1 217 ? 16.404 30.750 -19.049 1.00 71.11 279 SER A CA 1
ATOM 1513 C C . SER A 1 217 ? 15.697 31.725 -18.116 1.00 69.27 279 SER A C 1
ATOM 1514 O O . SER A 1 217 ? 15.567 32.911 -18.437 1.00 74.02 279 SER A O 1
ATOM 1517 N N . PHE A 1 218 ? 15.243 31.250 -16.957 1.00 72.80 280 PHE A N 1
ATOM 1518 C CA . PHE A 1 218 ? 14.419 32.075 -16.082 1.00 73.74 280 PHE A CA 1
ATOM 1519 C C . PHE A 1 218 ? 15.213 32.800 -15.004 1.00 61.81 280 PHE A C 1
ATOM 1520 O O . PHE A 1 218 ? 14.845 33.917 -14.627 1.00 71.76 280 PHE A O 1
ATOM 1528 N N . TYR A 1 219 ? 16.281 32.194 -14.485 1.00 64.24 281 TYR A N 1
ATOM 1529 C CA . TYR A 1 219 ? 17.039 32.777 -13.387 1.00 68.15 281 TYR A CA 1
ATOM 1530 C C . TYR A 1 219 ? 18.328 33.444 -13.852 1.00 68.03 281 TYR A C 1
ATOM 1531 O O . TYR A 1 219 ? 19.233 33.662 -13.039 1.00 67.22 281 TYR A O 1
ATOM 1540 N N . PHE A 1 220 ? 18.433 33.771 -15.140 1.00 54.86 282 PHE A N 1
ATOM 1541 C CA . PHE A 1 220 ? 19.607 34.473 -15.642 1.00 53.60 282 PHE A CA 1
ATOM 1542 C C . PHE A 1 220 ? 19.285 35.229 -16.924 1.00 52.81 282 PHE A C 1
ATOM 1543 O O . PHE A 1 220 ? 19.452 36.450 -16.986 1.00 69.46 282 PHE A O 1
ATOM 1551 N N . CYS A 1 221 ? 18.816 34.518 -17.951 1.00 57.09 283 CYS A N 1
ATOM 1552 C CA . CYS A 1 221 ? 18.553 35.165 -19.233 1.00 54.99 283 CYS A CA 1
ATOM 1553 C C . CYS A 1 221 ? 17.374 36.125 -19.144 1.00 56.43 283 CYS A C 1
ATOM 1554 O O . CYS A 1 221 ? 17.440 37.246 -19.661 1.00 68.05 283 CYS A O 1
ATOM 1557 N N . LEU A 1 222 ? 16.284 35.706 -18.496 1.00 60.88 284 LEU A N 1
ATOM 1558 C CA . LEU A 1 222 ? 15.116 36.582 -18.406 1.00 66.32 284 LEU A CA 1
ATOM 1559 C C . LEU A 1 222 ? 15.369 37.800 -17.525 1.00 66.14 284 LEU A C 1
ATOM 1560 O O . LEU A 1 222 ? 14.998 38.914 -17.934 1.00 63.48 284 LEU A O 1
ATOM 1565 N N . PRO A 1 223 ? 15.966 37.685 -16.330 1.00 58.11 285 PRO A N 1
ATOM 1566 C CA . PRO A 1 223 ? 16.220 38.909 -15.552 1.00 65.61 285 PRO A CA 1
ATOM 1567 C C . PRO A 1 223 ? 17.216 39.843 -16.214 1.00 53.77 285 PRO A C 1
ATOM 1568 O O . PRO A 1 223 ? 17.035 41.065 -16.159 1.00 73.27 285 PRO A O 1
ATOM 1572 N N . LEU A 1 224 ? 18.264 39.309 -16.844 1.00 46.12 286 LEU A N 1
ATOM 1573 C CA . LEU A 1 224 ? 19.203 40.171 -17.554 1.00 54.76 286 LEU A CA 1
ATOM 1574 C C . LEU A 1 224 ? 18.534 40.863 -18.735 1.00 57.93 286 LEU A C 1
ATOM 1575 O O . LEU A 1 224 ? 18.803 42.038 -19.004 1.00 58.81 286 LEU A O 1
ATOM 1580 N N . ALA A 1 225 ? 17.656 40.155 -19.448 1.00 59.57 287 ALA A N 1
ATOM 1581 C CA . ALA A 1 225 ? 16.973 40.769 -20.582 1.00 50.38 287 ALA A CA 1
ATOM 1582 C C . ALA A 1 225 ? 15.941 41.789 -20.120 1.00 52.80 287 ALA A C 1
ATOM 1583 O O . ALA A 1 225 ? 15.770 42.836 -20.755 1.00 61.13 287 ALA A O 1
ATOM 1585 N N . ILE A 1 226 ? 15.245 41.505 -19.018 1.00 45.85 288 ILE A N 1
ATOM 1586 C CA . ILE A 1 226 ? 14.228 42.432 -18.530 1.00 53.97 288 ILE A CA 1
ATOM 1587 C C . ILE A 1 226 ? 14.876 43.679 -17.939 1.00 49.55 288 ILE A C 1
ATOM 1588 O O . ILE A 1 226 ? 14.445 44.806 -18.210 1.00 43.94 288 ILE A O 1
ATOM 1593 N N . THR A 1 227 ? 15.922 43.504 -17.128 1.00 37.35 289 THR A N 1
ATOM 1594 C CA . THR A 1 227 ? 16.576 44.660 -16.523 1.00 48.72 289 THR A CA 1
ATOM 1595 C C . THR A 1 227 ? 17.267 45.519 -17.574 1.00 39.14 289 THR A C 1
ATOM 1596 O O . THR A 1 227 ? 17.189 46.751 -17.521 1.00 59.90 289 THR A O 1
ATOM 1600 N N . ALA A 1 228 ? 17.944 44.891 -18.540 1.00 48.99 290 ALA A N 1
ATOM 1601 C CA . ALA A 1 228 ? 18.617 45.657 -19.584 1.00 44.59 290 ALA A CA 1
ATOM 1602 C C . ALA A 1 228 ? 17.626 46.449 -20.427 1.00 44.68 290 ALA A C 1
ATOM 1603 O O . ALA A 1 228 ? 17.957 47.536 -20.916 1.00 51.41 290 ALA A O 1
ATOM 1605 N N . PHE A 1 229 ? 16.412 45.928 -20.605 1.00 45.23 291 PHE A N 1
ATOM 1606 C CA . PHE A 1 229 ? 15.408 46.644 -21.384 1.00 45.11 291 PHE A CA 1
ATOM 1607 C C . PHE A 1 229 ? 14.912 47.876 -20.637 1.00 48.52 291 PHE A C 1
ATOM 1608 O O . PHE A 1 229 ? 14.900 48.984 -21.186 1.00 61.31 291 PHE A O 1
ATOM 1616 N N . PHE A 1 230 ? 14.505 47.704 -19.376 1.00 44.12 292 PHE A N 1
ATOM 1617 C CA . PHE A 1 230 ? 13.956 48.829 -18.625 1.00 36.49 292 PHE A CA 1
ATOM 1618 C C . PHE A 1 230 ? 15.037 49.817 -18.207 1.00 42.93 292 PHE A C 1
ATOM 1619 O O . PHE A 1 230 ? 14.756 51.014 -18.073 1.00 45.74 292 PHE A O 1
ATOM 1627 N N . TYR A 1 231 ? 16.271 49.348 -17.996 1.00 38.69 293 TYR A N 1
ATOM 1628 C CA . TYR A 1 231 ? 17.372 50.280 -17.773 1.00 35.85 293 TYR A CA 1
ATOM 1629 C C . TYR A 1 231 ? 17.603 51.146 -19.003 1.00 40.33 293 TYR A C 1
ATOM 1630 O O . TYR A 1 231 ? 17.878 52.346 -18.885 1.00 49.70 293 TYR A O 1
ATOM 1639 N N . THR A 1 232 ? 17.497 50.552 -20.193 1.00 35.45 294 THR A N 1
ATOM 1640 C CA . THR A 1 232 ? 17.693 51.311 -21.423 1.00 37.88 294 THR A CA 1
ATOM 1641 C C . THR A 1 232 ? 16.596 52.351 -21.611 1.00 29.78 294 THR A C 1
ATOM 1642 O O . THR A 1 232 ? 16.877 53.498 -21.976 1.00 44.41 294 THR A O 1
ATOM 1646 N N . LEU A 1 233 ? 15.340 51.971 -21.362 1.00 36.00 295 LEU A N 1
ATOM 1647 C CA . LEU A 1 233 ? 14.251 52.937 -21.444 1.00 35.00 295 LEU A CA 1
ATOM 1648 C C . LEU A 1 233 ? 14.410 54.051 -20.418 1.00 37.71 295 LEU A C 1
ATOM 1649 O O . LEU A 1 233 ? 14.032 55.198 -20.684 1.00 43.25 295 LEU A O 1
ATOM 1654 N N . MET A 1 234 ? 14.963 53.736 -19.244 1.00 36.54 296 MET A N 1
ATOM 1655 C CA . MET A 1 234 ? 15.151 54.750 -18.211 1.00 31.48 296 MET A CA 1
ATOM 1656 C C . MET A 1 234 ? 16.169 55.797 -18.645 1.00 36.25 296 MET A C 1
ATOM 1657 O O . MET A 1 234 ? 15.906 57.003 -18.566 1.00 44.75 296 MET A O 1
ATOM 1662 N N . THR A 1 235 ? 17.342 55.354 -19.104 1.00 34.94 297 THR A N 1
ATOM 1663 C CA . THR A 1 235 ? 18.381 56.293 -19.511 1.00 32.32 297 THR A CA 1
ATOM 1664 C C . THR A 1 235 ? 17.996 57.076 -20.759 1.00 41.78 297 THR A C 1
ATOM 1665 O O . THR A 1 235 ? 18.504 58.185 -20.962 1.00 39.97 297 THR A O 1
ATOM 1669 N N . CYS A 1 236 ? 17.115 56.525 -21.599 1.00 29.96 298 CYS A N 1
ATOM 1670 C CA . CYS A 1 236 ? 16.619 57.282 -22.744 1.00 32.74 298 CYS A CA 1
ATOM 1671 C C . CYS A 1 236 ? 15.776 58.467 -22.290 1.00 33.40 298 CYS A C 1
ATOM 1672 O O . CYS A 1 236 ? 15.884 59.563 -22.851 1.00 40.55 298 CYS A O 1
ATOM 1675 N N . GLU A 1 237 ? 14.937 58.269 -21.271 1.00 30.51 299 GLU A N 1
ATOM 1676 C CA . GLU A 1 237 ? 14.201 59.392 -20.702 1.00 33.44 299 GLU A CA 1
ATOM 1677 C C . GLU A 1 237 ? 15.124 60.322 -19.924 1.00 33.19 299 GLU A C 1
ATOM 1678 O O . GLU A 1 237 ? 14.912 61.539 -19.907 1.00 40.25 299 GLU A O 1
ATOM 1684 N N . MET A 1 238 ? 16.147 59.771 -19.263 1.00 26.34 300 MET A N 1
ATOM 1685 C CA . MET A 1 238 ? 17.141 60.621 -18.614 1.00 27.55 300 MET A CA 1
ATOM 1686 C C . MET A 1 238 ? 17.873 61.477 -19.636 1.00 25.59 300 MET A C 1
ATOM 1687 O O . MET A 1 238 ? 18.257 62.615 -19.346 1.00 30.10 300 MET A O 1
ATOM 1692 N N . LEU A 1 239 ? 18.088 60.941 -20.839 1.00 28.96 301 LEU A N 1
ATOM 1693 C CA . LEU A 1 239 ? 18.730 61.719 -21.889 1.00 24.15 301 LEU A CA 1
ATOM 1694 C C . LEU A 1 239 ? 17.874 62.914 -22.290 1.00 28.18 301 LEU A C 1
ATOM 1695 O O . LEU A 1 239 ? 18.396 64.012 -22.516 1.00 33.62 301 LEU A O 1
ATOM 1700 N N . ARG A 1 240 ? 16.554 62.723 -22.371 1.00 31.22 302 ARG A N 1
ATOM 1701 C CA . ARG A 1 240 ? 15.674 63.821 -22.756 1.00 26.44 302 ARG A CA 1
ATOM 1702 C C . ARG A 1 240 ? 15.646 64.916 -21.700 1.00 27.26 302 ARG A C 1
ATOM 1703 O O . ARG A 1 240 ? 15.469 66.093 -22.034 1.00 30.78 302 ARG A O 1
ATOM 1711 N N . LYS A 1 241 ? 15.831 64.559 -20.428 1.00 30.94 303 LYS A N 1
ATOM 1712 C CA . LYS A 1 241 ? 15.871 65.566 -19.373 1.00 35.74 303 LYS A CA 1
ATOM 1713 C C . LYS A 1 241 ? 17.217 66.274 -19.306 1.00 32.78 303 LYS A C 1
ATOM 1714 O O . LYS A 1 241 ? 17.280 67.435 -18.887 1.00 24.91 303 LYS A O 1
ATOM 1720 N N . ASN A 1 242 ? 18.299 65.596 -19.705 1.00 34.70 1000 ASN A N 1
ATOM 1721 C CA . ASN A 1 242 ? 19.595 66.263 -19.793 1.00 19.57 1000 ASN A CA 1
ATOM 1722 C C . ASN A 1 242 ? 19.571 67.357 -20.852 1.00 16.57 1000 ASN A C 1
ATOM 1723 O O . ASN A 1 242 ? 20.069 68.463 -20.622 1.00 25.26 1000 ASN A O 1
ATOM 1728 N N . ILE A 1 243 ? 18.975 67.072 -22.014 1.00 22.24 1001 ILE A N 1
ATOM 1729 C CA . ILE A 1 243 ? 18.936 68.051 -23.096 1.00 16.66 1001 ILE A CA 1
ATOM 1730 C C . ILE A 1 243 ? 18.067 69.241 -22.709 1.00 21.29 1001 ILE A C 1
ATOM 1731 O O . ILE A 1 243 ? 18.407 70.396 -22.997 1.00 29.03 1001 ILE A O 1
ATOM 1736 N N . PHE A 1 244 ? 16.934 68.980 -22.051 1.00 25.61 1002 PHE A N 1
ATOM 1737 C CA . PHE A 1 244 ? 16.064 70.065 -21.607 1.00 17.56 1002 PHE A CA 1
ATOM 1738 C C . PHE A 1 244 ? 16.775 70.969 -20.608 1.00 27.61 1002 PHE A C 1
ATOM 1739 O O . PHE A 1 244 ? 16.676 72.198 -20.694 1.00 27.76 1002 PHE A O 1
ATOM 1747 N N . GLU A 1 245 ? 17.495 70.382 -19.649 1.00 22.95 1003 GLU A N 1
ATOM 1748 C CA . GLU A 1 245 ? 18.268 71.193 -18.713 1.00 30.75 1003 GLU A CA 1
ATOM 1749 C C . GLU A 1 245 ? 19.398 71.924 -19.425 1.00 21.62 1003 GLU A C 1
ATOM 1750 O O . GLU A 1 245 ? 19.716 73.069 -19.085 1.00 27.64 1003 GLU A O 1
ATOM 1756 N N . MET A 1 246 ? 20.014 71.279 -20.417 1.00 16.73 1004 MET A N 1
ATOM 1757 C CA . MET A 1 246 ? 21.051 71.943 -21.200 1.00 22.68 1004 MET A CA 1
ATOM 1758 C C . MET A 1 246 ? 20.502 73.184 -21.891 1.00 27.48 1004 MET A C 1
ATOM 1759 O O . MET A 1 246 ? 21.084 74.271 -21.798 1.00 23.03 1004 MET A O 1
ATOM 1764 N N . LEU A 1 247 ? 19.365 73.044 -22.578 1.00 17.81 1005 LEU A N 1
ATOM 1765 C CA . LEU A 1 247 ? 18.818 74.165 -23.334 1.00 18.61 1005 LEU A CA 1
ATOM 1766 C C . LEU A 1 247 ? 18.178 75.211 -22.428 1.00 18.96 1005 LEU A C 1
ATOM 1767 O O . LEU A 1 247 ? 18.127 76.391 -22.794 1.00 22.19 1005 LEU A O 1
ATOM 1772 N N . ARG A 1 248 ? 17.684 74.809 -21.252 1.00 20.86 1006 ARG A N 1
ATOM 1773 C CA . ARG A 1 248 ? 17.170 75.791 -20.302 1.00 12.99 1006 ARG A CA 1
ATOM 1774 C C . ARG A 1 248 ? 18.286 76.683 -19.776 1.00 27.21 1006 ARG A C 1
ATOM 1775 O O . ARG A 1 248 ? 18.105 77.898 -19.626 1.00 15.56 1006 ARG A O 1
ATOM 1783 N N . ILE A 1 249 ? 19.449 76.097 -19.492 1.00 24.66 1007 ILE A N 1
ATOM 1784 C CA . ILE A 1 249 ? 20.575 76.881 -19.001 1.00 19.04 1007 ILE A CA 1
ATOM 1785 C C . ILE A 1 249 ? 21.119 77.787 -20.099 1.00 24.94 1007 ILE A C 1
ATOM 1786 O O . ILE A 1 249 ? 21.430 78.959 -19.858 1.00 29.31 1007 ILE A O 1
ATOM 1791 N N . ASP A 1 250 ? 21.222 77.273 -21.324 1.00 25.39 1008 ASP A N 1
ATOM 1792 C CA . ASP A 1 250 ? 21.843 78.044 -22.397 1.00 25.64 1008 ASP A CA 1
ATOM 1793 C C . ASP A 1 250 ? 20.889 79.082 -22.980 1.00 34.85 1008 ASP A C 1
ATOM 1794 O O . ASP A 1 250 ? 21.253 80.254 -23.127 1.00 25.51 1008 ASP A O 1
ATOM 1799 N N . GLU A 1 251 ? 19.671 78.670 -23.327 1.00 42.06 1009 GLU A N 1
ATOM 1800 C CA . GLU A 1 251 ? 18.733 79.535 -24.034 1.00 24.55 1009 GLU A CA 1
ATOM 1801 C C . GLU A 1 251 ? 17.771 80.268 -23.109 1.00 24.73 1009 GLU A C 1
ATOM 1802 O O . GLU A 1 251 ? 17.455 81.435 -23.359 1.00 38.69 1009 GLU A O 1
ATOM 1808 N N . GLY A 1 252 ? 17.299 79.623 -22.056 1.00 30.91 1010 GLY A N 1
ATOM 1809 C CA . GLY A 1 252 ? 16.404 80.275 -21.114 1.00 18.88 1010 GLY A CA 1
ATOM 1810 C C . GLY A 1 252 ? 14.989 79.732 -21.213 1.00 29.96 1010 GLY A C 1
ATOM 1811 O O . GLY A 1 252 ? 14.493 79.414 -22.301 1.00 38.33 1010 GLY A O 1
ATOM 1812 N N . LEU A 1 253 ? 14.328 79.630 -20.064 1.00 35.18 1011 LEU A N 1
ATOM 1813 C CA . LEU A 1 253 ? 12.959 79.141 -19.974 1.00 30.03 1011 LEU A CA 1
ATOM 1814 C C . LEU A 1 253 ? 12.044 80.308 -19.629 1.00 25.99 1011 LEU A C 1
ATOM 1815 O O . LEU A 1 253 ? 12.221 80.954 -18.590 1.00 32.39 1011 LEU A O 1
ATOM 1820 N N . ARG A 1 254 ? 11.078 80.581 -20.502 1.00 22.85 1012 ARG A N 1
ATOM 1821 C CA . ARG A 1 254 ? 10.081 81.622 -20.283 1.00 17.83 1012 ARG A CA 1
ATOM 1822 C C . ARG A 1 254 ? 8.712 80.962 -20.225 1.00 22.28 1012 ARG A C 1
ATOM 1823 O O . ARG A 1 254 ? 8.277 80.344 -21.202 1.00 27.73 1012 ARG A O 1
ATOM 1831 N N . LEU A 1 255 ? 8.039 81.089 -19.085 1.00 18.09 1013 LEU A N 1
ATOM 1832 C CA . LEU A 1 255 ? 6.746 80.453 -18.875 1.00 29.94 1013 LEU A CA 1
ATOM 1833 C C . LEU A 1 255 ? 5.571 81.380 -19.160 1.00 31.42 1013 LEU A C 1
ATOM 1834 O O . LEU A 1 255 ? 4.419 80.947 -19.060 1.00 24.79 1013 LEU A O 1
ATOM 1839 N N . LYS A 1 256 ? 5.833 82.634 -19.512 1.00 14.95 1014 LYS A N 1
ATOM 1840 C CA . LYS A 1 256 ? 4.807 83.574 -19.929 1.00 27.80 1014 LYS A CA 1
ATOM 1841 C C . LYS A 1 256 ? 5.122 84.051 -21.339 1.00 22.16 1014 LYS A C 1
ATOM 1842 O O . LYS A 1 256 ? 6.286 84.087 -21.749 1.00 33.16 1014 LYS A O 1
ATOM 1848 N N . ILE A 1 257 ? 4.073 84.395 -22.090 1.00 30.23 1015 ILE A N 1
ATOM 1849 C CA . ILE A 1 257 ? 4.261 84.835 -23.467 1.00 23.07 1015 ILE A CA 1
ATOM 1850 C C . ILE A 1 257 ? 5.129 86.083 -23.489 1.00 26.28 1015 ILE A C 1
ATOM 1851 O O . ILE A 1 257 ? 4.944 87.007 -22.687 1.00 39.89 1015 ILE A O 1
ATOM 1856 N N . TYR A 1 258 ? 6.095 86.107 -24.404 1.00 29.92 1016 TYR A N 1
ATOM 1857 C CA . TYR A 1 258 ? 6.998 87.237 -24.553 1.00 31.08 1016 TYR A CA 1
ATOM 1858 C C . TYR A 1 258 ? 7.315 87.421 -26.029 1.00 34.36 1016 TYR A C 1
ATOM 1859 O O . TYR A 1 258 ? 7.099 86.522 -26.846 1.00 31.50 1016 TYR A O 1
ATOM 1868 N N . LYS A 1 259 ? 7.829 88.601 -26.363 1.00 42.73 1017 LYS A N 1
ATOM 1869 C CA . LYS A 1 259 ? 8.282 88.888 -27.717 1.00 53.47 1017 LYS A CA 1
ATOM 1870 C C . LYS A 1 259 ? 9.778 88.631 -27.829 1.00 49.08 1017 LYS A C 1
ATOM 1871 O O . LYS A 1 259 ? 10.552 89.002 -26.942 1.00 45.48 1017 LYS A O 1
ATOM 1877 N N . ASP A 1 260 ? 10.180 87.989 -28.923 1.00 45.69 1018 ASP A N 1
ATOM 1878 C CA . ASP A 1 260 ? 11.586 87.686 -29.155 1.00 53.28 1018 ASP A CA 1
ATOM 1879 C C . ASP A 1 260 ? 12.296 88.937 -29.673 1.00 54.03 1018 ASP A C 1
ATOM 1880 O O . ASP A 1 260 ? 11.772 90.053 -29.610 1.00 58.14 1018 ASP A O 1
ATOM 1885 N N . THR A 1 261 ? 13.510 88.761 -30.200 1.00 67.77 1019 THR A N 1
ATOM 1886 C CA . THR A 1 261 ? 14.283 89.896 -30.693 1.00 64.46 1019 THR A CA 1
ATOM 1887 C C . THR A 1 261 ? 13.665 90.532 -31.931 1.00 47.88 1019 THR A C 1
ATOM 1888 O O . THR A 1 261 ? 14.032 91.659 -32.281 1.00 67.52 1019 THR A O 1
ATOM 1892 N N . GLU A 1 262 ? 12.738 89.847 -32.595 1.00 56.70 1020 GLU A N 1
ATOM 1893 C CA . GLU A 1 262 ? 12.089 90.363 -33.791 1.00 54.45 1020 GLU A CA 1
ATOM 1894 C C . GLU A 1 262 ? 10.663 90.832 -33.535 1.00 50.69 1020 GLU A C 1
ATOM 1895 O O . GLU A 1 262 ? 9.998 91.288 -34.470 1.00 56.40 1020 GLU A O 1
ATOM 1901 N N . GLY A 1 263 ? 10.181 90.736 -32.298 1.00 55.87 1021 GLY A N 1
ATOM 1902 C CA . GLY A 1 263 ? 8.836 91.150 -31.961 1.00 55.83 1021 GLY A CA 1
ATOM 1903 C C . GLY A 1 263 ? 7.782 90.069 -32.039 1.00 49.47 1021 GLY A C 1
ATOM 1904 O O . GLY A 1 263 ? 6.597 90.372 -31.857 1.00 74.09 1021 GLY A O 1
ATOM 1905 N N . TYR A 1 264 ? 8.168 88.822 -32.298 1.00 46.29 1022 TYR A N 1
ATOM 1906 C CA . TYR A 1 264 ? 7.218 87.728 -32.442 1.00 46.10 1022 TYR A CA 1
ATOM 1907 C C . TYR A 1 264 ? 6.941 87.072 -31.095 1.00 49.16 1022 TYR A C 1
ATOM 1908 O O . TYR A 1 264 ? 7.845 86.906 -30.271 1.00 41.42 1022 TYR A O 1
ATOM 1917 N N . TYR A 1 265 ? 5.685 86.688 -30.881 1.00 34.36 1023 TYR A N 1
ATOM 1918 C CA . TYR A 1 265 ? 5.289 86.102 -29.607 1.00 31.26 1023 TYR A CA 1
ATOM 1919 C C . TYR A 1 265 ? 5.874 84.702 -29.454 1.00 28.44 1023 TYR A C 1
ATOM 1920 O O . TYR A 1 265 ? 5.778 83.871 -30.362 1.00 38.16 1023 TYR A O 1
ATOM 1929 N N . THR A 1 266 ? 6.474 84.444 -28.292 1.00 26.86 1024 THR A N 1
ATOM 1930 C CA . THR A 1 266 ? 7.235 83.229 -28.043 1.00 42.61 1024 THR A CA 1
ATOM 1931 C C . THR A 1 266 ? 6.969 82.760 -26.617 1.00 35.07 1024 THR A C 1
ATOM 1932 O O . THR A 1 266 ? 6.628 83.558 -25.740 1.00 35.88 1024 THR A O 1
ATOM 1936 N N . ILE A 1 267 ? 7.111 81.450 -26.401 1.00 25.99 1025 ILE A N 1
ATOM 1937 C CA . ILE A 1 267 ? 6.900 80.825 -25.101 1.00 21.82 1025 ILE A CA 1
ATOM 1938 C C . ILE A 1 267 ? 7.924 79.706 -24.941 1.00 41.66 1025 ILE A C 1
ATOM 1939 O O . ILE A 1 267 ? 8.516 79.231 -25.913 1.00 21.39 1025 ILE A O 1
ATOM 1944 N N . GLY A 1 268 ? 8.145 79.303 -23.692 1.00 32.01 1026 GLY A N 1
ATOM 1945 C CA . GLY A 1 268 ? 8.985 78.149 -23.428 1.00 29.63 1026 GLY A CA 1
ATOM 1946 C C . GLY A 1 268 ? 10.442 78.389 -23.770 1.00 23.87 1026 GLY A C 1
ATOM 1947 O O . GLY A 1 268 ? 11.007 79.457 -23.490 1.00 33.79 1026 GLY A O 1
ATOM 1948 N N . ILE A 1 269 ? 11.059 77.381 -24.368 1.00 30.48 1027 ILE A N 1
ATOM 1949 C CA . ILE A 1 269 ? 12.445 77.457 -24.806 1.00 38.41 1027 ILE A CA 1
ATOM 1950 C C . ILE A 1 269 ? 12.391 77.795 -26.290 1.00 27.22 1027 ILE A C 1
ATOM 1951 O O . ILE A 1 269 ? 12.439 76.917 -27.156 1.00 22.29 1027 ILE A O 1
ATOM 1956 N N . GLY A 1 270 ? 12.257 79.089 -26.574 1.00 29.77 1028 GLY A N 1
ATOM 1957 C CA . GLY A 1 270 ? 12.359 79.606 -27.934 1.00 33.54 1028 GLY A CA 1
ATOM 1958 C C . GLY A 1 270 ? 11.319 79.082 -28.896 1.00 25.77 1028 GLY A C 1
ATOM 1959 O O . GLY A 1 270 ? 11.600 78.951 -30.091 1.00 43.38 1028 GLY A O 1
ATOM 1960 N N . HIS A 1 271 ? 10.120 78.773 -28.409 1.00 28.72 1029 HIS A N 1
ATOM 1961 C CA . HIS A 1 271 ? 9.070 78.215 -29.252 1.00 34.25 1029 HIS A CA 1
ATOM 1962 C C . HIS A 1 271 ? 8.235 79.349 -29.837 1.00 32.76 1029 HIS A C 1
ATOM 1963 O O . HIS A 1 271 ? 7.480 80.012 -29.116 1.00 36.16 1029 HIS A O 1
ATOM 1970 N N . LEU A 1 272 ? 8.360 79.562 -31.145 1.00 36.39 1030 LEU A N 1
ATOM 1971 C CA . LEU A 1 272 ? 7.559 80.571 -31.827 1.00 28.49 1030 LEU A CA 1
ATOM 1972 C C . LEU A 1 272 ? 6.088 80.168 -31.834 1.00 42.60 1030 LEU A C 1
ATOM 1973 O O . LEU A 1 272 ? 5.743 79.042 -32.205 1.00 36.88 1030 LEU A O 1
ATOM 1978 N N . LEU A 1 273 ? 5.220 81.092 -31.424 1.00 24.43 1031 LEU A N 1
ATOM 1979 C CA . LEU A 1 273 ? 3.783 80.849 -31.415 1.00 33.06 1031 LEU A CA 1
ATOM 1980 C C . LEU A 1 273 ? 3.119 81.301 -32.712 1.00 35.72 1031 LEU A C 1
ATOM 1981 O O . LEU A 1 273 ? 2.387 80.531 -33.340 1.00 43.32 1031 LEU A O 1
ATOM 1986 N N . THR A 1 274 ? 3.364 82.543 -33.119 1.00 39.84 1032 THR A N 1
ATOM 1987 C CA . THR A 1 274 ? 2.797 83.082 -34.347 1.00 45.48 1032 THR A CA 1
ATOM 1988 C C . THR A 1 274 ? 3.575 84.328 -34.735 1.00 52.07 1032 THR A C 1
ATOM 1989 O O . THR A 1 274 ? 4.265 84.933 -33.911 1.00 44.90 1032 THR A O 1
ATOM 1993 N N . LYS A 1 275 ? 3.460 84.700 -36.007 1.00 54.54 1033 LYS A N 1
ATOM 1994 C CA . LYS A 1 275 ? 3.994 85.963 -36.495 1.00 60.20 1033 LYS A CA 1
ATOM 1995 C C . LYS A 1 275 ? 2.956 87.074 -36.471 1.00 38.69 1033 LYS A C 1
ATOM 1996 O O . LYS A 1 275 ? 3.229 88.175 -36.961 1.00 55.25 1033 LYS A O 1
ATOM 2002 N N . SER A 1 276 ? 1.781 86.810 -35.908 1.00 44.99 1034 SER A N 1
ATOM 2003 C CA . SER A 1 276 ? 0.719 87.800 -35.817 1.00 49.03 1034 SER A CA 1
ATOM 2004 C C . SER A 1 276 ? 1.026 88.809 -34.710 1.00 37.31 1034 SER A C 1
ATOM 2005 O O . SER A 1 276 ? 1.534 88.434 -33.650 1.00 52.49 1034 SER A O 1
ATOM 2008 N N . PRO A 1 277 ? 0.735 90.093 -34.932 1.00 56.24 1035 PRO A N 1
ATOM 2009 C CA . PRO A 1 277 ? 0.907 91.092 -33.869 1.00 49.05 1035 PRO A CA 1
ATOM 2010 C C . PRO A 1 277 ? -0.171 91.049 -32.798 1.00 47.26 1035 PRO A C 1
ATOM 2011 O O . PRO A 1 277 ? -0.098 91.827 -31.840 1.00 41.36 1035 PRO A O 1
ATOM 2015 N N . SER A 1 278 ? -1.163 90.171 -32.935 1.00 46.63 1036 SER A N 1
ATOM 2016 C CA . SER A 1 278 ? -2.255 90.055 -31.974 1.00 40.73 1036 SER A CA 1
ATOM 2017 C C . SER A 1 278 ? -1.841 89.100 -30.859 1.00 37.73 1036 SER A C 1
ATOM 2018 O O . SER A 1 278 ? -1.758 87.886 -31.072 1.00 29.68 1036 SER A O 1
ATOM 2021 N N . LEU A 1 279 ? -1.575 89.652 -29.670 1.00 39.29 1037 LEU A N 1
ATOM 2022 C CA . LEU A 1 279 ? -1.286 88.815 -28.508 1.00 44.96 1037 LEU A CA 1
ATOM 2023 C C . LEU A 1 279 ? -2.413 87.824 -28.258 1.00 34.41 1037 LEU A C 1
ATOM 2024 O O . LEU A 1 279 ? -2.176 86.680 -27.852 1.00 38.77 1037 LEU A O 1
ATOM 2029 N N . ASN A 1 280 ? -3.649 88.252 -28.504 1.00 44.57 1038 ASN A N 1
ATOM 2030 C CA . ASN A 1 280 ? -4.798 87.377 -28.325 1.00 35.64 1038 ASN A CA 1
ATOM 2031 C C . ASN A 1 280 ? -4.749 86.195 -29.287 1.00 31.06 1038 ASN A C 1
ATOM 2032 O O . ASN A 1 280 ? -5.057 85.061 -28.904 1.00 32.99 1038 ASN A O 1
ATOM 2037 N N . ALA A 1 281 ? -4.357 86.439 -30.539 1.00 31.06 1039 ALA A N 1
ATOM 2038 C CA . ALA A 1 281 ? -4.176 85.338 -31.480 1.00 31.51 1039 ALA A CA 1
ATOM 2039 C C . ALA A 1 281 ? -3.038 84.423 -31.043 1.00 28.27 1039 ALA A C 1
ATOM 2040 O O . ALA A 1 281 ? -3.124 83.198 -31.189 1.00 38.43 1039 ALA A O 1
ATOM 2042 N N . ALA A 1 282 ? -1.962 85.001 -30.503 1.00 31.48 1040 ALA A N 1
ATOM 2043 C CA . ALA A 1 282 ? -0.852 84.188 -30.018 1.00 25.78 1040 ALA A CA 1
ATOM 2044 C C . ALA A 1 282 ? -1.279 83.306 -28.853 1.00 29.69 1040 ALA A C 1
ATOM 2045 O O . ALA A 1 282 ? -0.798 82.176 -28.711 1.00 23.41 1040 ALA A O 1
ATOM 2047 N N . LYS A 1 283 ? -2.177 83.809 -28.001 1.00 24.84 1041 LYS A N 1
ATOM 2048 C CA . LYS A 1 283 ? -2.636 83.014 -26.868 1.00 24.80 1041 LYS A CA 1
ATOM 2049 C C . LYS A 1 283 ? -3.420 81.794 -27.333 1.00 30.93 1041 LYS A C 1
ATOM 2050 O O . LYS A 1 283 ? -3.314 80.716 -26.738 1.00 29.97 1041 LYS A O 1
ATOM 2056 N N . SER A 1 284 ? -4.213 81.945 -28.398 1.00 21.25 1042 SER A N 1
ATOM 2057 C CA . SER A 1 284 ? -4.951 80.804 -28.929 1.00 29.17 1042 SER A CA 1
ATOM 2058 C C . SER A 1 284 ? -4.019 79.785 -29.574 1.00 38.17 1042 SER A C 1
ATOM 2059 O O . SER A 1 284 ? -4.284 78.578 -29.509 1.00 31.40 1042 SER A O 1
ATOM 2062 N N . GLU A 1 285 ? -2.931 80.246 -30.200 1.00 27.57 1043 GLU A N 1
ATOM 2063 C CA . GLU A 1 285 ? -1.922 79.317 -30.700 1.00 40.78 1043 GLU A CA 1
ATOM 2064 C C . GLU A 1 285 ? -1.297 78.533 -29.555 1.00 33.62 1043 GLU A C 1
ATOM 2065 O O . GLU A 1 285 ? -1.054 77.326 -29.676 1.00 23.17 1043 GLU A O 1
ATOM 2071 N N . LEU A 1 286 ? -1.034 79.208 -28.434 1.00 28.07 1044 LEU A N 1
ATOM 2072 C CA . LEU A 1 286 ? -0.520 78.529 -27.251 1.00 35.91 1044 LEU A CA 1
ATOM 2073 C C . LEU A 1 286 ? -1.510 77.487 -26.747 1.00 32.95 1044 LEU A C 1
ATOM 2074 O O . LEU A 1 286 ? -1.135 76.345 -26.459 1.00 28.57 1044 LEU A O 1
ATOM 2079 N N . ASP A 1 287 ? -2.789 77.864 -26.648 1.00 34.75 1045 ASP A N 1
ATOM 2080 C CA . ASP A 1 287 ? -3.800 76.928 -26.163 1.00 28.60 1045 ASP A CA 1
ATOM 2081 C C . ASP A 1 287 ? -3.910 75.709 -27.069 1.00 32.88 1045 ASP A C 1
ATOM 2082 O O . ASP A 1 287 ? -4.149 74.593 -26.592 1.00 24.61 1045 ASP A O 1
ATOM 2087 N N . LYS A 1 288 ? -3.737 75.899 -28.380 1.00 26.46 1046 LYS A N 1
ATOM 2088 C CA . LYS A 1 288 ? -3.739 74.758 -29.291 1.00 32.03 1046 LYS A CA 1
ATOM 2089 C C . LYS A 1 288 ? -2.524 73.867 -29.064 1.00 28.59 1046 LYS A C 1
ATOM 2090 O O . LYS A 1 288 ? -2.639 72.636 -29.083 1.00 36.01 1046 LYS A O 1
ATOM 2096 N N . ALA A 1 289 ? -1.355 74.470 -28.833 1.00 30.29 1047 ALA A N 1
ATOM 2097 C CA . ALA A 1 289 ? -0.138 73.683 -28.661 1.00 25.32 1047 ALA A CA 1
ATOM 2098 C C . ALA A 1 289 ? -0.117 72.951 -27.325 1.00 26.81 1047 ALA A C 1
ATOM 2099 O O . ALA A 1 289 ? 0.397 71.830 -27.245 1.00 38.39 1047 ALA A O 1
ATOM 2101 N N . ILE A 1 290 ? -0.666 73.558 -26.273 1.00 33.06 1048 ILE A N 1
ATOM 2102 C CA . ILE A 1 290 ? -0.646 72.943 -24.950 1.00 17.60 1048 ILE A CA 1
ATOM 2103 C C . ILE A 1 290 ? -1.859 72.051 -24.702 1.00 33.16 1048 ILE A C 1
ATOM 2104 O O . ILE A 1 290 ? -1.809 71.180 -23.822 1.00 33.34 1048 ILE A O 1
ATOM 2109 N N . GLY A 1 291 ? -2.935 72.222 -25.466 1.00 28.47 1049 GLY A N 1
ATOM 2110 C CA . GLY A 1 291 ? -4.152 71.481 -25.196 1.00 27.11 1049 GLY A CA 1
ATOM 2111 C C . GLY A 1 291 ? -4.872 71.949 -23.954 1.00 29.79 1049 GLY A C 1
ATOM 2112 O O . GLY A 1 291 ? -5.603 71.169 -23.334 1.00 27.89 1049 GLY A O 1
ATOM 2113 N N . ARG A 1 292 ? -4.690 73.213 -23.581 1.00 26.32 1050 ARG A N 1
ATOM 2114 C CA . ARG A 1 292 ? -5.199 73.745 -22.328 1.00 25.84 1050 ARG A CA 1
ATOM 2115 C C . ARG A 1 292 ? -5.432 75.236 -22.500 1.00 30.60 1050 ARG A C 1
ATOM 2116 O O . ARG A 1 292 ? -4.780 75.886 -23.322 1.00 26.89 1050 ARG A O 1
ATOM 2124 N N . ASN A 1 293 ? -6.371 75.773 -21.727 1.00 26.03 1051 ASN A N 1
ATOM 2125 C CA . ASN A 1 293 ? -6.568 77.219 -21.658 1.00 19.48 1051 ASN A CA 1
ATOM 2126 C C . ASN A 1 293 ? -5.558 77.772 -20.662 1.00 28.88 1051 ASN A C 1
ATOM 2127 O O . ASN A 1 293 ? -5.749 77.682 -19.448 1.00 38.43 1051 ASN A O 1
ATOM 2132 N N . THR A 1 294 ? -4.472 78.346 -21.176 1.00 26.03 1052 THR A N 1
ATOM 2133 C CA . THR A 1 294 ? -3.355 78.756 -20.336 1.00 35.14 1052 THR A CA 1
ATOM 2134 C C . THR A 1 294 ? -3.399 80.220 -19.931 1.00 31.34 1052 THR A C 1
ATOM 2135 O O . THR A 1 294 ? -2.759 80.588 -18.939 1.00 29.69 1052 THR A O 1
ATOM 2139 N N . ASN A 1 295 ? -4.124 81.058 -20.673 1.00 22.08 1053 ASN A N 1
ATOM 2140 C CA . ASN A 1 295 ? -4.140 82.504 -20.453 1.00 34.76 1053 ASN A CA 1
ATOM 2141 C C . ASN A 1 295 ? -2.733 83.098 -20.490 1.00 26.97 1053 ASN A C 1
ATOM 2142 O O . ASN A 1 295 ? -2.431 84.051 -19.769 1.00 33.37 1053 ASN A O 1
ATOM 2147 N N . GLY A 1 296 ? -1.860 82.535 -21.328 1.00 31.93 1054 GLY A N 1
ATOM 2148 C CA . GLY A 1 296 ? -0.522 83.052 -21.516 1.00 27.52 1054 GLY A CA 1
ATOM 2149 C C . GLY A 1 296 ? 0.529 82.497 -20.579 1.00 32.38 1054 GLY A C 1
ATOM 2150 O O . GLY A 1 296 ? 1.716 82.795 -20.761 1.00 30.85 1054 GLY A O 1
ATOM 2151 N N . VAL A 1 297 ? 0.141 81.700 -19.588 1.00 23.24 1055 VAL A N 1
ATOM 2152 C CA . VAL A 1 297 ? 1.064 81.157 -18.600 1.00 26.33 1055 VAL A CA 1
ATOM 2153 C C . VAL A 1 297 ? 1.007 79.639 -18.668 1.00 21.85 1055 VAL A C 1
ATOM 2154 O O . VAL A 1 297 ? -0.071 79.047 -18.541 1.00 36.84 1055 VAL A O 1
ATOM 2158 N N . ILE A 1 298 ? 2.165 79.013 -18.866 1.00 22.72 1056 ILE A N 1
ATOM 2159 C CA . ILE A 1 298 ? 2.277 77.564 -18.909 1.00 32.23 1056 ILE A CA 1
ATOM 2160 C C . ILE A 1 298 ? 3.151 77.109 -17.746 1.00 28.30 1056 ILE A C 1
ATOM 2161 O O . ILE A 1 298 ? 3.791 77.910 -17.065 1.00 29.35 1056 ILE A O 1
ATOM 2166 N N . THR A 1 299 ? 3.162 75.800 -17.523 1.00 28.45 1057 THR A N 1
ATOM 2167 C CA . THR A 1 299 ? 3.956 75.187 -16.471 1.00 23.98 1057 THR A CA 1
ATOM 2168 C C . THR A 1 299 ? 5.265 74.653 -17.041 1.00 27.02 1057 THR A C 1
ATOM 2169 O O . THR A 1 299 ? 5.440 74.519 -18.255 1.00 33.19 1057 THR A O 1
ATOM 2173 N N . LYS A 1 300 ? 6.196 74.343 -16.136 1.00 31.72 1058 LYS A N 1
ATOM 2174 C CA . LYS A 1 300 ? 7.494 73.835 -16.564 1.00 25.95 1058 LYS A CA 1
ATOM 2175 C C . LYS A 1 300 ? 7.354 72.501 -17.285 1.00 31.50 1058 LYS A C 1
ATOM 2176 O O . LYS A 1 300 ? 8.055 72.245 -18.272 1.00 27.92 1058 LYS A O 1
ATOM 2182 N N . ASP A 1 301 ? 6.450 71.638 -16.808 1.00 20.78 1059 ASP A N 1
ATOM 2183 C CA . ASP A 1 301 ? 6.243 70.348 -17.462 1.00 30.01 1059 ASP A CA 1
ATOM 2184 C C . ASP A 1 301 ? 5.627 70.510 -18.846 1.00 31.70 1059 ASP A C 1
ATOM 2185 O O . ASP A 1 301 ? 5.899 69.704 -19.743 1.00 32.80 1059 ASP A O 1
ATOM 2190 N N . GLU A 1 302 ? 4.798 71.537 -19.038 1.00 26.46 1060 GLU A N 1
ATOM 2191 C CA . GLU A 1 302 ? 4.243 71.798 -20.361 1.00 26.90 1060 GLU A CA 1
ATOM 2192 C C . GLU A 1 302 ? 5.298 72.377 -21.296 1.00 30.92 1060 GLU A C 1
ATOM 2193 O O . GLU A 1 302 ? 5.330 72.044 -22.486 1.00 23.70 1060 GLU A O 1
ATOM 2199 N N . ALA A 1 303 ? 6.170 73.246 -20.777 1.00 24.31 1061 ALA A N 1
ATOM 2200 C CA . ALA A 1 303 ? 7.285 73.731 -21.583 1.00 27.41 1061 ALA A CA 1
ATOM 2201 C C . ALA A 1 303 ? 8.229 72.599 -21.963 1.00 23.40 1061 ALA A C 1
ATOM 2202 O O . ALA A 1 303 ? 8.833 72.629 -23.041 1.00 29.06 1061 ALA A O 1
ATOM 2204 N N . GLU A 1 304 ? 8.366 71.592 -21.097 1.00 28.23 1062 GLU A N 1
ATOM 2205 C CA . GLU A 1 304 ? 9.252 70.471 -21.393 1.00 27.67 1062 GLU A CA 1
ATOM 2206 C C . GLU A 1 304 ? 8.653 69.568 -22.465 1.00 33.32 1062 GLU A C 1
ATOM 2207 O O . GLU A 1 304 ? 9.350 69.149 -23.397 1.00 29.11 1062 GLU A O 1
ATOM 2213 N N . LYS A 1 305 ? 7.361 69.249 -22.344 1.00 26.58 1063 LYS A N 1
ATOM 2214 C CA . LYS A 1 305 ? 6.687 68.486 -23.390 1.00 31.66 1063 LYS A CA 1
ATOM 2215 C C . LYS A 1 305 ? 6.725 69.230 -24.719 1.00 24.13 1063 LYS A C 1
ATOM 2216 O O . LYS A 1 305 ? 6.952 68.627 -25.774 1.00 34.50 1063 LYS A O 1
ATOM 2222 N N . LEU A 1 306 ? 6.500 70.545 -24.684 1.00 24.86 1064 LEU A N 1
ATOM 2223 C CA . LEU A 1 306 ? 6.626 71.358 -25.887 1.00 21.75 1064 LEU A CA 1
ATOM 2224 C C . LEU A 1 306 ? 8.055 71.338 -26.415 1.00 32.88 1064 LEU A C 1
ATOM 2225 O O . LEU A 1 306 ? 8.276 71.355 -27.631 1.00 34.74 1064 LEU A O 1
ATOM 2230 N N . PHE A 1 307 ? 9.039 71.294 -25.513 1.00 33.92 1065 PHE A N 1
ATOM 2231 C CA . PHE A 1 307 ? 10.435 71.267 -25.938 1.00 22.98 1065 PHE A CA 1
ATOM 2232 C C . PHE A 1 307 ? 10.799 69.922 -26.556 1.00 24.18 1065 PHE A C 1
ATOM 2233 O O . PHE A 1 307 ? 11.528 69.870 -27.553 1.00 27.47 1065 PHE A O 1
ATOM 2241 N N . ASN A 1 308 ? 10.302 68.823 -25.980 1.00 35.41 1066 ASN A N 1
ATOM 2242 C CA . ASN A 1 308 ? 10.601 67.504 -26.531 1.00 28.37 1066 ASN A CA 1
ATOM 2243 C C . ASN A 1 308 ? 10.039 67.341 -27.936 1.00 32.66 1066 ASN A C 1
ATOM 2244 O O . ASN A 1 308 ? 10.630 66.638 -28.763 1.00 40.41 1066 ASN A O 1
ATOM 2249 N N . GLN A 1 309 ? 8.903 67.978 -28.224 1.00 27.26 1067 GLN A N 1
ATOM 2250 C CA . GLN A 1 309 ? 8.392 67.989 -29.590 1.00 31.77 1067 GLN A CA 1
ATOM 2251 C C . GLN A 1 309 ? 9.291 68.812 -30.503 1.00 17.94 1067 GLN A C 1
ATOM 2252 O O . GLN A 1 309 ? 9.517 68.440 -31.660 1.00 39.65 1067 GLN A O 1
ATOM 2258 N N . ASP A 1 310 ? 9.807 69.938 -30.001 1.00 23.23 1068 ASP A N 1
ATOM 2259 C CA . ASP A 1 310 ? 10.705 70.764 -30.802 1.00 28.96 1068 ASP A CA 1
ATOM 2260 C C . ASP A 1 310 ? 12.009 70.040 -31.107 1.00 36.44 1068 ASP A C 1
ATOM 2261 O O . ASP A 1 310 ? 12.585 70.228 -32.185 1.00 28.20 1068 ASP A O 1
ATOM 2266 N N . VAL A 1 311 ? 12.489 69.213 -30.175 1.00 17.36 1069 VAL A N 1
ATOM 2267 C CA . VAL A 1 311 ? 13.694 68.430 -30.426 1.00 27.78 1069 VAL A CA 1
ATOM 2268 C C . VAL A 1 311 ? 13.436 67.395 -31.514 1.00 24.75 1069 VAL A C 1
ATOM 2269 O O . VAL A 1 311 ? 14.226 67.251 -32.454 1.00 40.51 1069 VAL A O 1
ATOM 2273 N N . ASP A 1 312 ? 12.328 66.657 -31.401 1.00 30.14 1070 ASP A N 1
ATOM 2274 C CA . ASP A 1 312 ? 11.996 65.664 -32.419 1.00 36.42 1070 ASP A CA 1
ATOM 2275 C C . ASP A 1 312 ? 11.841 66.313 -33.788 1.00 39.59 1070 ASP A C 1
ATOM 2276 O O . ASP A 1 312 ? 12.277 65.756 -34.802 1.00 34.15 1070 ASP A O 1
ATOM 2281 N N . ALA A 1 313 ? 11.228 67.497 -33.837 1.00 24.15 1071 ALA A N 1
ATOM 2282 C CA . ALA A 1 313 ? 11.161 68.232 -35.093 1.00 34.86 1071 ALA A CA 1
ATOM 2283 C C . ALA A 1 313 ? 12.551 68.659 -35.551 1.00 27.68 1071 ALA A C 1
ATOM 2284 O O . ALA A 1 313 ? 12.867 68.593 -36.745 1.00 33.38 1071 ALA A O 1
ATOM 2286 N N . ALA A 1 314 ? 13.397 69.092 -34.614 1.00 36.62 1072 ALA A N 1
ATOM 2287 C CA . ALA A 1 314 ? 14.753 69.500 -34.969 1.00 37.06 1072 ALA A CA 1
ATOM 2288 C C . ALA A 1 314 ? 15.573 68.321 -35.476 1.00 35.52 1072 ALA A C 1
ATOM 2289 O O . ALA A 1 314 ? 16.340 68.461 -36.435 1.00 32.09 1072 ALA A O 1
ATOM 2291 N N . VAL A 1 315 ? 15.427 67.152 -34.847 1.00 28.17 1073 VAL A N 1
ATOM 2292 C CA . VAL A 1 315 ? 16.176 65.976 -35.281 1.00 24.80 1073 VAL A CA 1
ATOM 2293 C C . VAL A 1 315 ? 15.713 65.521 -36.660 1.00 35.01 1073 VAL A C 1
ATOM 2294 O O . VAL A 1 315 ? 16.524 65.098 -37.493 1.00 42.25 1073 VAL A O 1
ATOM 2298 N N . ARG A 1 316 ? 14.406 65.600 -36.925 1.00 37.40 1074 ARG A N 1
ATOM 2299 C CA . ARG A 1 316 ? 13.895 65.195 -38.231 1.00 33.06 1074 ARG A CA 1
ATOM 2300 C C . ARG A 1 316 ? 14.451 66.079 -39.338 1.00 38.02 1074 ARG A C 1
ATOM 2301 O O . ARG A 1 316 ? 14.741 65.599 -40.440 1.00 41.09 1074 ARG A O 1
ATOM 2309 N N . GLY A 1 317 ? 14.613 67.374 -39.065 1.00 42.80 1075 GLY A N 1
ATOM 2310 C CA . GLY A 1 317 ? 15.222 68.250 -40.048 1.00 39.68 1075 GLY A CA 1
ATOM 2311 C C . GLY A 1 317 ? 16.705 67.998 -40.220 1.00 39.67 1075 GLY A C 1
ATOM 2312 O O . GLY A 1 317 ? 17.236 68.134 -41.326 1.00 50.84 1075 GLY A O 1
ATOM 2313 N N . ILE A 1 318 ? 17.392 67.631 -39.136 1.00 36.22 1076 ILE A N 1
ATOM 2314 C CA . ILE A 1 318 ? 18.812 67.300 -39.224 1.00 30.43 1076 ILE A CA 1
ATOM 2315 C C . ILE A 1 318 ? 19.013 66.054 -40.075 1.00 33.68 1076 ILE A C 1
ATOM 2316 O O . ILE A 1 318 ? 19.885 66.010 -40.950 1.00 37.93 1076 ILE A O 1
ATOM 2321 N N . LEU A 1 319 ? 18.201 65.023 -39.834 1.00 37.09 1077 LEU A N 1
ATOM 2322 C CA . LEU A 1 319 ? 18.328 63.783 -40.589 1.00 38.83 1077 LEU A CA 1
ATOM 2323 C C . LEU A 1 319 ? 17.925 63.948 -42.048 1.00 34.06 1077 LEU A C 1
ATOM 2324 O O . LEU A 1 319 ? 18.318 63.128 -42.883 1.00 49.06 1077 LEU A O 1
ATOM 2329 N N . ARG A 1 320 ? 17.153 64.981 -42.373 1.00 33.47 1078 ARG A N 1
ATOM 2330 C CA . ARG A 1 320 ? 16.842 65.309 -43.757 1.00 34.42 1078 ARG A CA 1
ATOM 2331 C C . ARG A 1 320 ? 17.818 66.316 -44.353 1.00 32.55 1078 ARG A C 1
ATOM 2332 O O . ARG A 1 320 ? 17.633 66.733 -45.501 1.00 52.34 1078 ARG A O 1
ATOM 2340 N N . ASN A 1 321 ? 18.849 66.706 -43.605 1.00 38.93 1079 ASN A N 1
ATOM 2341 C CA . ASN A 1 321 ? 19.832 67.687 -44.049 1.00 37.36 1079 ASN A CA 1
ATOM 2342 C C . ASN A 1 321 ? 21.109 66.953 -44.436 1.00 45.49 1079 ASN A C 1
ATOM 2343 O O . ASN A 1 321 ? 21.685 66.228 -43.618 1.00 49.28 1079 ASN A O 1
ATOM 2348 N N . ALA A 1 322 ? 21.554 67.151 -45.677 1.00 51.48 1080 ALA A N 1
ATOM 2349 C CA . ALA A 1 322 ? 22.664 66.357 -46.192 1.00 46.32 1080 ALA A CA 1
ATOM 2350 C C . ALA A 1 322 ? 23.979 66.705 -45.512 1.00 49.19 1080 ALA A C 1
ATOM 2351 O O . ALA A 1 322 ? 24.889 65.868 -45.470 1.00 41.70 1080 ALA A O 1
ATOM 2353 N N . LYS A 1 323 ? 24.102 67.918 -44.971 1.00 30.36 1081 LYS A N 1
ATOM 2354 C CA . LYS A 1 323 ? 25.350 68.353 -44.359 1.00 26.13 1081 LYS A CA 1
ATOM 2355 C C . LYS A 1 323 ? 25.406 68.108 -42.858 1.00 37.73 1081 LYS A C 1
ATOM 2356 O O . LYS A 1 323 ? 26.504 68.090 -42.287 1.00 43.64 1081 LYS A O 1
ATOM 2362 N N . LEU A 1 324 ? 24.261 67.912 -42.209 1.00 41.17 1082 LEU A N 1
ATOM 2363 C CA . LEU A 1 324 ? 24.225 67.625 -40.781 1.00 28.07 1082 LEU A CA 1
ATOM 2364 C C . LEU A 1 324 ? 23.983 66.155 -40.469 1.00 32.28 1082 LEU A C 1
ATOM 2365 O O . LEU A 1 324 ? 24.379 65.691 -39.395 1.00 35.24 1082 LEU A O 1
ATOM 2370 N N . LYS A 1 325 ? 23.352 65.414 -41.384 1.00 26.16 1083 LYS A N 1
ATOM 2371 C CA . LYS A 1 325 ? 23.038 64.010 -41.119 1.00 33.16 1083 LYS A CA 1
ATOM 2372 C C . LYS A 1 325 ? 24.274 63.150 -40.885 1.00 35.37 1083 LYS A C 1
ATOM 2373 O O . LYS A 1 325 ? 24.288 62.393 -39.897 1.00 32.58 1083 LYS A O 1
ATOM 2379 N N . PRO A 1 326 ? 25.319 63.186 -41.725 1.00 29.73 1084 PRO A N 1
ATOM 2380 C CA . PRO A 1 326 ? 26.479 62.319 -41.453 1.00 35.77 1084 PRO A CA 1
ATOM 2381 C C . PRO A 1 326 ? 27.155 62.630 -40.132 1.00 33.57 1084 PRO A C 1
ATOM 2382 O O . PRO A 1 326 ? 27.565 61.709 -39.416 1.00 37.08 1084 PRO A O 1
ATOM 2386 N N . VAL A 1 327 ? 27.280 63.914 -39.790 1.00 35.93 1085 VAL A N 1
ATOM 2387 C CA . VAL A 1 327 ? 27.863 64.290 -38.506 1.00 28.91 1085 VAL A CA 1
ATOM 2388 C C . VAL A 1 327 ? 26.993 63.783 -37.364 1.00 33.21 1085 VAL A C 1
ATOM 2389 O O . VAL A 1 327 ? 27.488 63.205 -36.390 1.00 30.43 1085 VAL A O 1
ATOM 2393 N N . TYR A 1 328 ? 25.676 63.980 -37.478 1.00 26.55 1086 TYR A N 1
ATOM 2394 C CA . TYR A 1 328 ? 24.771 63.605 -36.396 1.00 29.88 1086 TYR A CA 1
ATOM 2395 C C . TYR A 1 328 ? 24.761 62.098 -36.171 1.00 35.40 1086 TYR A C 1
ATOM 2396 O O . TYR A 1 328 ? 24.748 61.635 -35.024 1.00 28.83 1086 TYR A O 1
ATOM 2405 N N . ASP A 1 329 ? 24.768 61.316 -37.253 1.00 35.68 1087 ASP A N 1
ATOM 2406 C CA . ASP A 1 329 ? 24.734 59.864 -37.112 1.00 35.47 1087 ASP A CA 1
ATOM 2407 C C . ASP A 1 329 ? 25.993 59.327 -36.440 1.00 43.15 1087 ASP A C 1
ATOM 2408 O O . ASP A 1 329 ? 25.926 58.325 -35.719 1.00 37.93 1087 ASP A O 1
ATOM 2413 N N . SER A 1 330 ? 27.140 59.973 -36.656 1.00 34.16 1088 SER A N 1
ATOM 2414 C CA . SER A 1 330 ? 28.392 59.478 -36.097 1.00 25.88 1088 SER A CA 1
ATOM 2415 C C . SER A 1 330 ? 28.608 59.906 -34.652 1.00 39.17 1088 SER A C 1
ATOM 2416 O O . SER A 1 330 ? 29.418 59.285 -33.954 1.00 41.56 1088 SER A O 1
ATOM 2419 N N . LEU A 1 331 ? 27.915 60.942 -34.191 1.00 34.07 1089 LEU A N 1
ATOM 2420 C CA . LEU A 1 331 ? 28.100 61.429 -32.832 1.00 37.83 1089 LEU A CA 1
ATOM 2421 C C . LEU A 1 331 ? 27.364 60.551 -31.828 1.00 41.40 1089 LEU A C 1
ATOM 2422 O O . LEU A 1 331 ? 26.369 59.894 -32.151 1.00 29.60 1089 LEU A O 1
ATOM 2427 N N . ASP A 1 332 ? 27.867 60.548 -30.596 1.00 25.22 1090 ASP A N 1
ATOM 2428 C CA . ASP A 1 332 ? 27.186 59.882 -29.500 1.00 18.46 1090 ASP A CA 1
ATOM 2429 C C . ASP A 1 332 ? 26.044 60.761 -28.990 1.00 32.67 1090 ASP A C 1
ATOM 2430 O O . ASP A 1 332 ? 25.797 61.859 -29.496 1.00 25.56 1090 ASP A O 1
ATOM 2435 N N . ALA A 1 333 ? 25.349 60.280 -27.956 1.00 22.10 1091 ALA A N 1
ATOM 2436 C CA . ALA A 1 333 ? 24.148 60.964 -27.484 1.00 24.12 1091 ALA A CA 1
ATOM 2437 C C . ALA A 1 333 ? 24.474 62.336 -26.903 1.00 24.60 1091 ALA A C 1
ATOM 2438 O O . ALA A 1 333 ? 23.788 63.323 -27.197 1.00 35.58 1091 ALA A O 1
ATOM 2440 N N . VAL A 1 334 ? 25.517 62.420 -26.073 1.00 33.65 1092 VAL A N 1
ATOM 2441 C CA . VAL A 1 334 ? 25.852 63.688 -25.428 1.00 20.73 1092 VAL A CA 1
ATOM 2442 C C . VAL A 1 334 ? 26.232 64.734 -26.467 1.00 19.87 1092 VAL A C 1
ATOM 2443 O O . VAL A 1 334 ? 25.809 65.893 -26.387 1.00 38.68 1092 VAL A O 1
ATOM 2447 N N . ARG A 1 335 ? 27.021 64.341 -27.466 1.00 24.80 1093 ARG A N 1
ATOM 2448 C CA . ARG A 1 335 ? 27.459 65.293 -28.478 1.00 26.10 1093 ARG A CA 1
ATOM 2449 C C . ARG A 1 335 ? 26.358 65.618 -29.480 1.00 28.46 1093 ARG A C 1
ATOM 2450 O O . ARG A 1 335 ? 26.350 66.717 -30.046 1.00 25.74 1093 ARG A O 1
ATOM 2458 N N . ARG A 1 336 ? 25.427 64.688 -29.713 1.00 20.52 1094 ARG A N 1
ATOM 2459 C CA . ARG A 1 336 ? 24.250 65.014 -30.512 1.00 19.30 1094 ARG A CA 1
ATOM 2460 C C . ARG A 1 336 ? 23.443 66.128 -29.860 1.00 37.41 1094 ARG A C 1
ATOM 2461 O O . ARG A 1 336 ? 22.879 66.984 -30.551 1.00 26.08 1094 ARG A O 1
ATOM 2469 N N . ALA A 1 337 ? 23.378 66.131 -28.525 1.00 29.73 1095 ALA A N 1
ATOM 2470 C CA . ALA A 1 337 ? 22.689 67.208 -27.824 1.00 24.89 1095 ALA A CA 1
ATOM 2471 C C . ALA A 1 337 ? 23.374 68.545 -28.061 1.00 20.95 1095 ALA A C 1
ATOM 2472 O O . ALA A 1 337 ? 22.707 69.570 -28.242 1.00 25.71 1095 ALA A O 1
ATOM 2474 N N . ALA A 1 338 ? 24.710 68.553 -28.066 1.00 26.65 1096 ALA A N 1
ATOM 2475 C CA . ALA A 1 338 ? 25.441 69.790 -28.320 1.00 18.64 1096 ALA A CA 1
ATOM 2476 C C . ALA A 1 338 ? 25.169 70.312 -29.726 1.00 25.14 1096 ALA A C 1
ATOM 2477 O O . ALA A 1 338 ? 25.071 71.527 -29.936 1.00 26.41 1096 ALA A O 1
ATOM 2479 N N . LEU A 1 339 ? 25.038 69.409 -30.701 1.00 18.87 1097 LEU A N 1
ATOM 2480 C CA . LEU A 1 339 ? 24.703 69.830 -32.059 1.00 16.28 1097 LEU A CA 1
ATOM 2481 C C . LEU A 1 339 ? 23.269 70.345 -32.137 1.00 24.04 1097 LEU A C 1
ATOM 2482 O O . LEU A 1 339 ? 22.996 71.339 -32.820 1.00 29.52 1097 LEU A O 1
ATOM 2487 N N . ILE A 1 340 ? 22.339 69.674 -31.451 1.00 24.36 1098 ILE A N 1
ATOM 2488 C CA . ILE A 1 340 ? 20.966 70.167 -31.373 1.00 30.81 1098 ILE A CA 1
ATOM 2489 C C . ILE A 1 340 ? 20.934 71.535 -30.704 1.00 33.09 1098 ILE A C 1
ATOM 2490 O O . ILE A 1 340 ? 20.154 72.417 -31.088 1.00 23.72 1098 ILE A O 1
ATOM 2495 N N . ASN A 1 341 ? 21.789 71.733 -29.698 1.00 24.84 1099 ASN A N 1
ATOM 2496 C CA . ASN A 1 341 ? 21.899 73.033 -29.044 1.00 19.39 1099 ASN A CA 1
ATOM 2497 C C . ASN A 1 341 ? 22.235 74.130 -30.049 1.00 25.66 1099 ASN A C 1
ATOM 2498 O O . ASN A 1 341 ? 21.649 75.220 -30.012 1.00 22.35 1099 ASN A O 1
ATOM 2503 N N . MET A 1 342 ? 23.163 73.853 -30.970 1.00 24.89 1100 MET A N 1
ATOM 2504 C CA . MET A 1 342 ? 23.553 74.855 -31.958 1.00 26.24 1100 MET A CA 1
ATOM 2505 C C . MET A 1 342 ? 22.432 75.124 -32.956 1.00 31.04 1100 MET A C 1
ATOM 2506 O O . MET A 1 342 ? 22.245 76.266 -33.393 1.00 20.44 1100 MET A O 1
ATOM 2511 N N . VAL A 1 343 ? 21.684 74.086 -33.336 1.00 22.12 1101 VAL A N 1
ATOM 2512 C CA . VAL A 1 343 ? 20.584 74.272 -34.277 1.00 22.19 1101 VAL A CA 1
ATOM 2513 C C . VAL A 1 343 ? 19.479 75.109 -33.646 1.00 24.06 1101 VAL A C 1
ATOM 2514 O O . VAL A 1 343 ? 18.843 75.931 -34.317 1.00 20.15 1101 VAL A O 1
ATOM 2518 N N . PHE A 1 344 ? 19.239 74.924 -32.346 1.00 28.88 1102 PHE A N 1
ATOM 2519 C CA . PHE A 1 344 ? 18.251 75.746 -31.654 1.00 17.51 1102 PHE A CA 1
ATOM 2520 C C . PHE A 1 344 ? 18.644 77.218 -31.672 1.00 25.87 1102 PHE A C 1
ATOM 2521 O O . PHE A 1 344 ? 17.785 78.096 -31.807 1.00 37.62 1102 PHE A O 1
ATOM 2529 N N . GLN A 1 345 ? 19.941 77.507 -31.550 1.00 25.54 1103 GLN A N 1
ATOM 2530 C CA . GLN A 1 345 ? 20.387 78.893 -31.461 1.00 24.03 1103 GLN A CA 1
ATOM 2531 C C . GLN A 1 345 ? 20.492 79.549 -32.832 1.00 24.58 1103 GLN A C 1
ATOM 2532 O O . GLN A 1 345 ? 20.144 80.726 -32.987 1.00 31.07 1103 GLN A O 1
ATOM 2538 N N . MET A 1 346 ? 20.965 78.813 -33.835 1.00 24.32 1104 MET A N 1
ATOM 2539 C CA . MET A 1 346 ? 21.311 79.401 -35.120 1.00 34.09 1104 MET A CA 1
ATOM 2540 C C . MET A 1 346 ? 20.533 78.844 -36.302 1.00 27.64 1104 MET A C 1
ATOM 2541 O O . MET A 1 346 ? 20.560 79.459 -37.373 1.00 36.32 1104 MET A O 1
ATOM 2546 N N . GLY A 1 347 ? 19.850 77.711 -36.152 1.00 34.60 1105 GLY A N 1
ATOM 2547 C CA . GLY A 1 347 ? 19.149 77.089 -37.254 1.00 20.62 1105 GLY A CA 1
ATOM 2548 C C . GLY A 1 347 ? 20.031 76.125 -38.028 1.00 32.54 1105 GLY A C 1
ATOM 2549 O O . GLY A 1 347 ? 21.256 76.102 -37.897 1.00 27.61 1105 GLY A O 1
ATOM 2550 N N . GLU A 1 348 ? 19.376 75.308 -38.861 1.00 30.67 1106 GLU A N 1
ATOM 2551 C CA . GLU A 1 348 ? 20.092 74.306 -39.648 1.00 27.72 1106 GLU A CA 1
ATOM 2552 C C . GLU A 1 348 ? 21.137 74.950 -40.549 1.00 26.58 1106 GLU A C 1
ATOM 2553 O O . GLU A 1 348 ? 22.288 74.502 -40.603 1.00 29.25 1106 GLU A O 1
ATOM 2559 N N . THR A 1 349 ? 20.747 76.003 -41.271 1.00 25.11 1107 THR A N 1
ATOM 2560 C CA . THR A 1 349 ? 21.648 76.621 -42.239 1.00 20.60 1107 THR A CA 1
ATOM 2561 C C . THR A 1 349 ? 22.892 77.181 -41.559 1.00 28.58 1107 THR A C 1
ATOM 2562 O O . THR A 1 349 ? 24.020 76.934 -42.003 1.00 33.11 1107 THR A O 1
ATOM 2566 N N . GLY A 1 350 ? 22.704 77.932 -40.470 1.00 25.79 1108 GLY A N 1
ATOM 2567 C CA . GLY A 1 350 ? 23.837 78.531 -39.784 1.00 14.28 1108 GLY A CA 1
ATOM 2568 C C . GLY A 1 350 ? 24.812 77.514 -39.223 1.00 22.65 1108 GLY A C 1
ATOM 2569 O O . GLY A 1 350 ? 26.016 77.776 -39.159 1.00 32.67 1108 GLY A O 1
ATOM 2570 N N . VAL A 1 351 ? 24.314 76.345 -38.812 1.00 22.81 1109 VAL A N 1
ATOM 2571 C CA . VAL A 1 351 ? 25.196 75.302 -38.296 1.00 32.57 1109 VAL A CA 1
ATOM 2572 C C . VAL A 1 351 ? 25.956 74.628 -39.431 1.00 28.23 1109 VAL A C 1
ATOM 2573 O O . VAL A 1 351 ? 27.150 74.333 -39.304 1.00 34.74 1109 VAL A O 1
ATOM 2577 N N . ALA A 1 352 ? 25.287 74.382 -40.560 1.00 31.64 1110 ALA A N 1
ATOM 2578 C CA . ALA A 1 352 ? 25.952 73.766 -41.701 1.00 26.89 1110 ALA A CA 1
ATOM 2579 C C . ALA A 1 352 ? 27.085 74.625 -42.247 1.00 34.06 1110 ALA A C 1
ATOM 2580 O O . ALA A 1 352 ? 27.926 74.118 -42.997 1.00 31.51 1110 ALA A O 1
ATOM 2582 N N . GLY A 1 353 ? 27.127 75.913 -41.895 1.00 26.43 1111 GLY A N 1
ATOM 2583 C CA . GLY A 1 353 ? 28.220 76.766 -42.324 1.00 17.80 1111 GLY A CA 1
ATOM 2584 C C . GLY A 1 353 ? 29.542 76.454 -41.655 1.00 26.81 1111 GLY A C 1
ATOM 2585 O O . GLY A 1 353 ? 30.595 76.807 -42.197 1.00 39.23 1111 GLY A O 1
ATOM 2586 N N . PHE A 1 354 ? 29.513 75.805 -40.489 1.00 28.75 1112 PHE A N 1
ATOM 2587 C CA . PHE A 1 354 ? 30.729 75.347 -39.816 1.00 19.08 1112 PHE A CA 1
ATOM 2588 C C . PHE A 1 354 ? 31.250 74.075 -40.490 1.00 26.38 1112 PHE A C 1
ATOM 2589 O O . PHE A 1 354 ? 31.430 73.027 -39.871 1.00 33.16 1112 PHE A O 1
ATOM 2597 N N . THR A 1 355 ? 31.505 74.203 -41.795 1.00 23.35 1113 THR A N 1
ATOM 2598 C CA . THR A 1 355 ? 31.827 73.044 -42.622 1.00 29.48 1113 THR A CA 1
ATOM 2599 C C . THR A 1 355 ? 33.069 72.319 -42.117 1.00 34.21 1113 THR A C 1
ATOM 2600 O O . THR A 1 355 ? 33.127 71.084 -42.137 1.00 28.95 1113 THR A O 1
ATOM 2604 N N . ASN A 1 356 ? 34.068 73.068 -41.650 1.00 26.56 1114 ASN A N 1
ATOM 2605 C CA . ASN A 1 356 ? 35.321 72.456 -41.224 1.00 19.47 1114 ASN A CA 1
ATOM 2606 C C . ASN A 1 356 ? 35.205 71.845 -39.832 1.00 22.97 1114 ASN A C 1
ATOM 2607 O O . ASN A 1 356 ? 35.679 70.727 -39.601 1.00 24.41 1114 ASN A O 1
ATOM 2612 N N . SER A 1 357 ? 34.579 72.560 -38.896 1.00 26.89 1115 SER A N 1
ATOM 2613 C CA . SER A 1 357 ? 34.432 72.030 -37.544 1.00 22.15 1115 SER A CA 1
ATOM 2614 C C . SER A 1 357 ? 33.532 70.802 -37.527 1.00 25.53 1115 SER A C 1
ATOM 2615 O O . SER A 1 357 ? 33.765 69.866 -36.753 1.00 26.93 1115 SER A O 1
ATOM 2618 N N . LEU A 1 358 ? 32.494 70.787 -38.371 1.00 20.16 1116 LEU A N 1
ATOM 2619 C CA . LEU A 1 358 ? 31.633 69.612 -38.465 1.00 19.14 1116 LEU A CA 1
ATOM 2620 C C . LEU A 1 358 ? 32.400 68.408 -38.998 1.00 32.95 1116 LEU A C 1
ATOM 2621 O O . LEU A 1 358 ? 32.193 67.278 -38.538 1.00 26.15 1116 LEU A O 1
ATOM 2626 N N . ARG A 1 359 ? 33.286 68.633 -39.974 1.00 31.27 1117 ARG A N 1
ATOM 2627 C CA . ARG A 1 359 ? 34.145 67.559 -40.465 1.00 30.32 1117 ARG A CA 1
ATOM 2628 C C . ARG A 1 359 ? 34.976 66.962 -39.338 1.00 34.03 1117 ARG A C 1
ATOM 2629 O O . ARG A 1 359 ? 35.104 65.737 -39.229 1.00 28.58 1117 ARG A O 1
ATOM 2637 N N . MET A 1 360 ? 35.546 67.817 -38.488 1.00 35.24 1118 MET A N 1
ATOM 2638 C CA . MET A 1 360 ? 36.386 67.328 -37.401 1.00 34.69 1118 MET A CA 1
ATOM 2639 C C . MET A 1 360 ? 35.570 66.557 -36.372 1.00 32.89 1118 MET A C 1
ATOM 2640 O O . MET A 1 360 ? 36.061 65.585 -35.786 1.00 34.41 1118 MET A O 1
ATOM 2645 N N . LEU A 1 361 ? 34.321 66.969 -36.141 1.00 31.73 1119 LEU A N 1
ATOM 2646 C CA . LEU A 1 361 ? 33.465 66.227 -35.221 1.00 21.99 1119 LEU A CA 1
ATOM 2647 C C . LEU A 1 361 ? 33.137 64.842 -35.767 1.00 33.41 1119 LEU A C 1
ATOM 2648 O O . LEU A 1 361 ? 33.063 63.870 -35.006 1.00 32.07 1119 LEU A O 1
ATOM 2653 N N . GLN A 1 362 ? 32.938 64.731 -37.083 1.00 34.29 1120 GLN A N 1
ATOM 2654 C CA . GLN A 1 362 ? 32.628 63.433 -37.675 1.00 32.46 1120 GLN A CA 1
ATOM 2655 C C . GLN A 1 362 ? 33.831 62.501 -37.618 1.00 26.63 1120 GLN A C 1
ATOM 2656 O O . GLN A 1 362 ? 33.679 61.289 -37.423 1.00 33.08 1120 GLN A O 1
ATOM 2662 N N . GLN A 1 363 ? 35.033 63.047 -37.778 1.00 28.20 1121 GLN A N 1
ATOM 2663 C CA . GLN A 1 363 ? 36.261 62.277 -37.630 1.00 39.82 1121 GLN A CA 1
ATOM 2664 C C . GLN A 1 363 ? 36.676 62.115 -36.173 1.00 23.07 1121 GLN A C 1
ATOM 2665 O O . GLN A 1 363 ? 37.776 61.617 -35.907 1.00 39.03 1121 GLN A O 1
ATOM 2671 N N . LYS A 1 364 ? 35.816 62.522 -35.238 1.00 36.53 1122 LYS A N 1
ATOM 2672 C CA . LYS A 1 364 ? 36.071 62.423 -33.801 1.00 30.95 1122 LYS A CA 1
ATOM 2673 C C . LYS A 1 364 ? 37.304 63.219 -33.388 1.00 26.56 1122 LYS A C 1
ATOM 2674 O O . LYS A 1 364 ? 38.029 62.831 -32.469 1.00 29.03 1122 LYS A O 1
ATOM 2680 N N . ARG A 1 365 ? 37.537 64.345 -34.059 1.00 34.05 1123 ARG A N 1
ATOM 2681 C CA A ARG A 1 365 ? 38.662 65.221 -33.738 0.44 30.35 1123 ARG A CA 1
ATOM 2682 C CA B ARG A 1 365 ? 38.662 65.221 -33.738 0.56 31.92 1123 ARG A CA 1
ATOM 2683 C C . ARG A 1 365 ? 38.181 66.350 -32.825 1.00 36.20 1123 ARG A C 1
ATOM 2684 O O . ARG A 1 365 ? 38.057 67.512 -33.216 1.00 26.35 1123 ARG A O 1
ATOM 2699 N N . TRP A 1 366 ? 37.921 65.966 -31.569 1.00 22.68 1124 TRP A N 1
ATOM 2700 C CA . TRP A 1 366 ? 37.307 66.860 -30.588 1.00 24.73 1124 TRP A CA 1
ATOM 2701 C C . TRP A 1 366 ? 38.151 68.106 -30.331 1.00 28.59 1124 TRP A C 1
ATOM 2702 O O . TRP A 1 366 ? 37.702 69.232 -30.571 1.00 39.21 1124 TRP A O 1
ATOM 2713 N N . ASP A 1 367 ? 39.367 67.924 -29.805 1.00 25.20 1125 ASP A N 1
ATOM 2714 C CA . ASP A 1 367 ? 40.176 69.068 -29.385 1.00 33.83 1125 ASP A CA 1
ATOM 2715 C C . ASP A 1 367 ? 40.415 70.042 -30.535 1.00 31.38 1125 ASP A C 1
ATOM 2716 O O . ASP A 1 367 ? 40.364 71.263 -30.341 1.00 24.20 1125 ASP A O 1
ATOM 2721 N N . GLU A 1 368 ? 40.681 69.527 -31.738 1.00 33.37 1126 GLU A N 1
ATOM 2722 C CA . GLU A 1 368 ? 40.818 70.402 -32.899 1.00 24.18 1126 GLU A CA 1
ATOM 2723 C C . GLU A 1 368 ? 39.519 71.146 -33.175 1.00 25.24 1126 GLU A C 1
ATOM 2724 O O . GLU A 1 368 ? 39.524 72.358 -33.422 1.00 26.42 1126 GLU A O 1
ATOM 2730 N N . ALA A 1 369 ? 38.390 70.433 -33.135 1.00 24.39 1127 ALA A N 1
ATOM 2731 C CA . ALA A 1 369 ? 37.100 71.084 -33.337 1.00 26.19 1127 ALA A CA 1
ATOM 2732 C C . ALA A 1 369 ? 36.810 72.086 -32.228 1.00 24.36 1127 ALA A C 1
ATOM 2733 O O . ALA A 1 369 ? 36.248 73.158 -32.481 1.00 32.19 1127 ALA A O 1
ATOM 2735 N N . ALA A 1 370 ? 37.186 71.752 -30.992 1.00 28.20 1128 ALA A N 1
ATOM 2736 C CA . ALA A 1 370 ? 36.992 72.677 -29.881 1.00 21.14 1128 ALA A CA 1
ATOM 2737 C C . ALA A 1 370 ? 37.768 73.969 -30.095 1.00 26.94 1128 ALA A C 1
ATOM 2738 O O . ALA A 1 370 ? 37.257 75.064 -29.828 1.00 22.64 1128 ALA A O 1
ATOM 2740 N N . VAL A 1 371 ? 39.008 73.861 -30.575 1.00 19.39 1129 VAL A N 1
ATOM 2741 C CA . VAL A 1 371 ? 39.813 75.047 -30.840 1.00 17.55 1129 VAL A CA 1
ATOM 2742 C C . VAL A 1 371 ? 39.226 75.847 -31.995 1.00 21.44 1129 VAL A C 1
ATOM 2743 O O . VAL A 1 371 ? 39.128 77.078 -31.929 1.00 16.93 1129 VAL A O 1
ATOM 2747 N N . ASN A 1 372 ? 38.817 75.163 -33.065 1.00 23.55 1130 ASN A N 1
ATOM 2748 C CA . ASN A 1 372 ? 38.324 75.864 -34.244 1.00 20.54 1130 ASN A CA 1
ATOM 2749 C C . ASN A 1 372 ? 37.036 76.621 -33.941 1.00 20.59 1130 ASN A C 1
ATOM 2750 O O . ASN A 1 372 ? 36.857 77.760 -34.389 1.00 21.49 1130 ASN A O 1
ATOM 2755 N N . LEU A 1 373 ? 36.134 76.010 -33.167 1.00 17.96 1131 LEU A N 1
ATOM 2756 C CA . LEU A 1 373 ? 34.849 76.642 -32.878 1.00 23.07 1131 LEU A CA 1
ATOM 2757 C C . LEU A 1 373 ? 35.005 77.910 -32.045 1.00 23.00 1131 LEU A C 1
ATOM 2758 O O . LEU A 1 373 ? 34.140 78.793 -32.099 1.00 15.77 1131 LEU A O 1
ATOM 2763 N N . ALA A 1 374 ? 36.092 78.025 -31.275 1.00 25.45 1132 ALA A N 1
ATOM 2764 C CA . ALA A 1 374 ? 36.318 79.194 -30.433 1.00 13.20 1132 ALA A CA 1
ATOM 2765 C C . ALA A 1 374 ? 36.730 80.431 -31.220 1.00 20.03 1132 ALA A C 1
ATOM 2766 O O . ALA A 1 374 ? 36.800 81.519 -30.637 1.00 24.59 1132 ALA A O 1
ATOM 2768 N N . LYS A 1 375 ? 37.016 80.292 -32.512 1.00 22.63 1133 LYS A N 1
ATOM 2769 C CA . LYS A 1 375 ? 37.353 81.424 -33.363 1.00 23.78 1133 LYS A CA 1
ATOM 2770 C C . LYS A 1 375 ? 36.126 82.102 -33.956 1.00 19.30 1133 LYS A C 1
ATOM 2771 O O . LYS A 1 375 ? 36.267 83.111 -34.653 1.00 26.74 1133 LYS A O 1
ATOM 2777 N N . SER A 1 376 ? 34.933 81.586 -33.687 1.00 23.42 1134 SER A N 1
ATOM 2778 C CA . SER A 1 376 ? 33.748 82.006 -34.411 1.00 23.16 1134 SER A CA 1
ATOM 2779 C C . SER A 1 376 ? 33.142 83.268 -33.804 1.00 26.24 1134 SER A C 1
ATOM 2780 O O . SER A 1 376 ? 33.378 83.610 -32.642 1.00 32.45 1134 SER A O 1
ATOM 2783 N N . ARG A 1 377 ? 32.353 83.967 -34.625 1.00 28.67 1135 ARG A N 1
ATOM 2784 C CA . ARG A 1 377 ? 31.531 85.059 -34.114 1.00 21.81 1135 ARG A CA 1
ATOM 2785 C C . ARG A 1 377 ? 30.554 84.549 -33.063 1.00 33.52 1135 ARG A C 1
ATOM 2786 O O . ARG A 1 377 ? 30.253 85.247 -32.087 1.00 35.74 1135 ARG A O 1
ATOM 2794 N N . TRP A 1 378 ? 30.054 83.323 -33.250 1.00 20.04 1136 TRP A N 1
ATOM 2795 C CA . TRP A 1 378 ? 29.192 82.689 -32.258 1.00 21.08 1136 TRP A CA 1
ATOM 2796 C C . TRP A 1 378 ? 29.859 82.650 -30.888 1.00 30.69 1136 TRP A C 1
ATOM 2797 O O . TRP A 1 378 ? 29.228 82.960 -29.870 1.00 28.96 1136 TRP A O 1
ATOM 2808 N N . TYR A 1 379 ? 31.142 82.288 -30.845 1.00 27.54 1137 TYR A N 1
ATOM 2809 C CA . TYR A 1 379 ? 31.876 82.315 -29.585 1.00 29.26 1137 TYR A CA 1
ATOM 2810 C C . TYR A 1 379 ? 32.079 83.740 -29.090 1.00 31.38 1137 TYR A C 1
ATOM 2811 O O . TYR A 1 379 ? 32.137 83.971 -27.877 1.00 32.38 1137 TYR A O 1
ATOM 2820 N N . ASN A 1 380 ? 32.189 84.703 -30.004 1.00 38.93 1138 ASN A N 1
ATOM 2821 C CA . ASN A 1 380 ? 32.460 86.079 -29.609 1.00 24.13 1138 ASN A CA 1
ATOM 2822 C C . ASN A 1 380 ? 31.208 86.791 -29.109 1.00 27.28 1138 ASN A C 1
ATOM 2823 O O . ASN A 1 380 ? 31.310 87.697 -28.274 1.00 27.88 1138 ASN A O 1
ATOM 2828 N N . GLN A 1 381 ? 30.029 86.394 -29.591 1.00 25.83 1139 GLN A N 1
ATOM 2829 C CA . GLN A 1 381 ? 28.784 87.059 -29.224 1.00 16.06 1139 GLN A CA 1
ATOM 2830 C C . GLN A 1 381 ? 28.129 86.444 -27.992 1.00 41.18 1139 GLN A C 1
ATOM 2831 O O . GLN A 1 381 ? 27.560 87.169 -27.168 1.00 40.18 1139 GLN A O 1
ATOM 2837 N N . THR A 1 382 ? 28.187 85.121 -27.849 1.00 27.02 1140 THR A N 1
ATOM 2838 C CA . THR A 1 382 ? 27.635 84.418 -26.689 1.00 30.32 1140 THR A CA 1
ATOM 2839 C C . THR A 1 382 ? 28.696 83.475 -26.136 1.00 29.10 1140 THR A C 1
ATOM 2840 O O . THR A 1 382 ? 28.587 82.250 -26.268 1.00 35.01 1140 THR A O 1
ATOM 2844 N N . PRO A 1 383 ? 29.737 84.018 -25.497 1.00 29.01 1141 PRO A N 1
ATOM 2845 C CA . PRO A 1 383 ? 30.854 83.160 -25.069 1.00 28.22 1141 PRO A CA 1
ATOM 2846 C C . PRO A 1 383 ? 30.485 82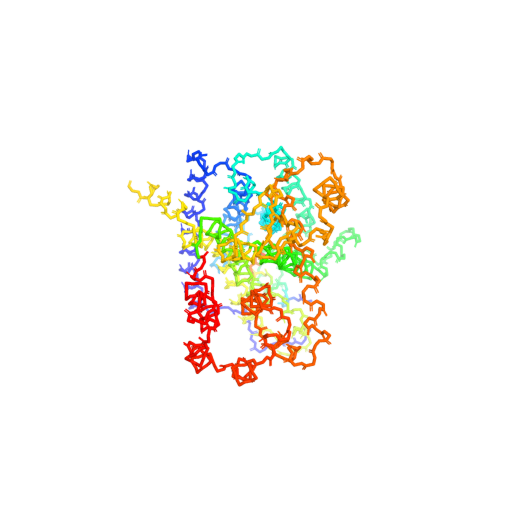.147 -23.999 1.00 38.80 1141 PRO A C 1
ATOM 2847 O O . PRO A 1 383 ? 31.041 81.042 -24.002 1.00 26.80 1141 PRO A O 1
ATOM 2851 N N . ASN A 1 384 ? 29.571 82.480 -23.085 1.00 29.55 1142 ASN A N 1
ATOM 2852 C CA . ASN A 1 384 ? 29.241 81.550 -22.007 1.00 30.45 1142 ASN A CA 1
ATOM 2853 C C . ASN A 1 384 ? 28.563 80.297 -22.550 1.00 24.46 1142 ASN A C 1
ATOM 2854 O O . ASN A 1 384 ? 28.972 79.174 -22.236 1.00 41.30 1142 ASN A O 1
ATOM 2859 N N . ARG A 1 385 ? 27.523 80.472 -23.368 1.00 33.32 1143 ARG A N 1
ATOM 2860 C CA . ARG A 1 385 ? 26.858 79.323 -23.976 1.00 16.55 1143 ARG A CA 1
ATOM 2861 C C . ARG A 1 385 ? 27.805 78.565 -24.895 1.00 24.77 1143 ARG A C 1
ATOM 2862 O O . ARG A 1 385 ? 27.801 77.328 -24.920 1.00 31.08 1143 ARG A O 1
ATOM 2870 N N . ALA A 1 386 ? 28.630 79.292 -25.654 1.00 22.96 1144 ALA A N 1
ATOM 2871 C CA . ALA A 1 386 ? 29.535 78.645 -26.599 1.00 27.13 1144 ALA A CA 1
ATOM 2872 C C . ALA A 1 386 ? 30.582 77.803 -25.881 1.00 22.95 1144 ALA A C 1
ATOM 2873 O O . ALA A 1 386 ? 30.911 76.700 -26.331 1.00 27.70 1144 ALA A O 1
ATOM 2875 N N . LYS A 1 387 ? 31.120 78.308 -24.765 1.00 26.64 1145 LYS A N 1
ATOM 2876 C CA . LYS A 1 387 ? 32.089 77.534 -23.992 1.00 21.39 1145 LYS A CA 1
ATOM 2877 C C . LYS A 1 387 ? 31.484 76.226 -23.501 1.00 22.78 1145 LYS A C 1
ATOM 2878 O O . LYS A 1 387 ? 32.139 75.178 -23.537 1.00 31.65 1145 LYS A O 1
ATOM 2884 N N . ARG A 1 388 ? 30.230 76.267 -23.043 1.00 26.62 1146 ARG A N 1
ATOM 2885 C CA . ARG A 1 388 ? 29.582 75.061 -22.539 1.00 18.02 1146 ARG A CA 1
ATOM 2886 C C . ARG A 1 388 ? 29.374 74.038 -23.650 1.00 28.48 1146 ARG A C 1
ATOM 2887 O O . ARG A 1 388 ? 29.647 72.846 -23.467 1.00 27.64 1146 ARG A O 1
ATOM 2895 N N . VAL A 1 389 ? 28.891 74.485 -24.811 1.00 18.67 1147 VAL A N 1
ATOM 2896 C CA . VAL A 1 389 ? 28.656 73.563 -25.919 1.00 17.59 1147 VAL A CA 1
ATOM 2897 C C . VAL A 1 389 ? 29.973 72.993 -26.432 1.00 17.08 1147 VAL A C 1
ATOM 2898 O O . VAL A 1 389 ? 30.061 71.808 -26.775 1.00 21.47 1147 VAL A O 1
ATOM 2902 N N . ILE A 1 390 ? 31.017 73.822 -26.488 1.00 28.31 1148 ILE A N 1
ATOM 2903 C CA . ILE A 1 390 ? 32.320 73.350 -26.948 1.00 19.36 1148 ILE A CA 1
ATOM 2904 C C . ILE A 1 390 ? 32.896 72.332 -25.970 1.00 15.53 1148 ILE A C 1
ATOM 2905 O O . ILE A 1 390 ? 33.447 71.304 -26.380 1.00 18.89 1148 ILE A O 1
ATOM 2910 N N . THR A 1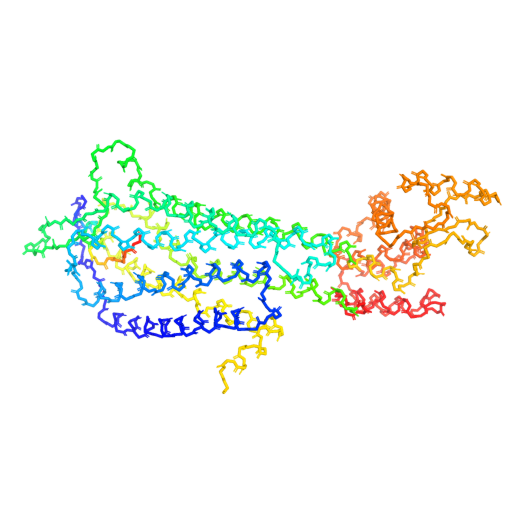 391 ? 32.774 72.597 -24.666 1.00 16.78 1149 THR A N 1
ATOM 2911 C CA . THR A 1 391 ? 33.211 71.624 -23.668 1.00 18.09 1149 THR A CA 1
ATOM 2912 C C . THR A 1 391 ? 32.482 70.299 -23.843 1.00 23.66 1149 THR A C 1
ATOM 2913 O O . THR A 1 391 ? 33.079 69.226 -23.699 1.00 40.55 1149 THR A O 1
ATOM 2917 N N . THR A 1 392 ? 31.188 70.358 -24.163 1.00 24.11 1150 THR A N 1
ATOM 2918 C CA . THR A 1 392 ? 30.424 69.140 -24.403 1.00 26.73 1150 THR A CA 1
ATOM 2919 C C . THR A 1 392 ? 30.962 68.381 -25.611 1.00 27.36 1150 THR A C 1
ATOM 2920 O O . THR A 1 392 ? 31.040 67.146 -25.595 1.00 24.48 1150 THR A O 1
ATOM 2924 N N . PHE A 1 393 ? 31.334 69.102 -26.672 1.00 22.82 1151 PHE A N 1
ATOM 2925 C CA . PHE A 1 393 ? 31.949 68.453 -27.825 1.00 24.44 1151 PHE A CA 1
ATOM 2926 C C . PHE A 1 393 ? 33.298 67.846 -27.460 1.00 23.58 1151 PHE A C 1
ATOM 2927 O O . PHE A 1 393 ? 33.607 66.715 -27.852 1.00 30.72 1151 PHE A O 1
ATOM 2935 N N . ARG A 1 394 ? 34.112 68.587 -26.704 1.00 20.47 1152 ARG A N 1
ATOM 2936 C CA . ARG A 1 394 ? 35.462 68.135 -26.388 1.00 21.65 1152 ARG A CA 1
ATOM 2937 C C . ARG A 1 394 ? 35.442 66.894 -25.503 1.00 23.15 1152 ARG A C 1
ATOM 2938 O O . ARG A 1 394 ? 36.157 65.921 -25.767 1.00 41.09 1152 ARG A O 1
ATOM 2946 N N . THR A 1 395 ? 34.624 66.908 -24.452 1.00 34.71 1153 THR A N 1
ATOM 2947 C CA . THR A 1 395 ? 34.630 65.844 -23.454 1.00 29.30 1153 THR A CA 1
ATOM 2948 C C . THR A 1 395 ? 33.590 64.762 -23.704 1.00 19.08 1153 THR A C 1
ATOM 2949 O O . THR A 1 395 ? 33.835 63.599 -23.373 1.00 33.76 1153 THR A O 1
ATOM 2953 N N . GLY A 1 396 ? 32.439 65.105 -24.274 1.00 31.84 1154 GLY A N 1
ATOM 2954 C CA . GLY A 1 396 ? 31.388 64.119 -24.420 1.00 33.87 1154 GLY A CA 1
ATOM 2955 C C . GLY A 1 396 ? 30.644 63.817 -23.140 1.00 35.83 1154 GLY A C 1
ATOM 2956 O O . GLY A 1 396 ? 30.049 62.744 -23.016 1.00 24.74 1154 GLY A O 1
ATOM 2957 N N . THR A 1 397 ? 30.670 64.736 -22.177 1.00 26.73 1155 THR A N 1
ATOM 2958 C CA . THR A 1 397 ? 29.989 64.578 -20.901 1.00 33.78 1155 THR A CA 1
ATOM 2959 C C . THR A 1 397 ? 29.132 65.809 -20.633 1.00 36.40 1155 THR A C 1
ATOM 2960 O O . THR A 1 397 ? 29.225 66.825 -21.327 1.00 35.81 1155 THR A O 1
ATOM 2964 N N . TRP A 1 398 ? 28.289 65.707 -19.606 1.00 27.52 1156 TRP A N 1
ATOM 2965 C CA . TRP A 1 398 ? 27.437 66.808 -19.181 1.00 27.14 1156 TRP A CA 1
ATOM 2966 C C . TRP A 1 398 ? 28.098 67.684 -18.123 1.00 21.90 1156 TRP A C 1
ATOM 2967 O O . TRP A 1 398 ? 27.397 68.393 -17.392 1.00 38.57 1156 TRP A O 1
ATOM 2978 N N . ASP A 1 399 ? 29.432 67.658 -18.039 1.00 23.02 1157 ASP A N 1
ATOM 2979 C CA . ASP A 1 399 ? 30.130 68.342 -16.954 1.00 29.25 1157 ASP A CA 1
ATOM 2980 C C . ASP A 1 399 ? 29.905 69.847 -16.988 1.00 16.94 1157 ASP A C 1
ATOM 2981 O O . ASP A 1 399 ? 29.960 70.503 -15.942 1.00 40.12 1157 ASP A O 1
ATOM 2986 N N . ALA A 1 400 ? 29.646 70.411 -18.166 1.00 26.70 1158 ALA A N 1
ATOM 2987 C CA . ALA A 1 400 ? 29.383 71.841 -18.267 1.00 27.13 1158 ALA A CA 1
ATOM 2988 C C . ALA A 1 400 ? 27.978 72.217 -17.818 1.00 31.75 1158 ALA A C 1
ATOM 2989 O O . ALA A 1 400 ? 27.709 73.404 -17.611 1.00 27.84 1158 ALA A O 1
ATOM 2991 N N . TYR A 1 401 ? 27.084 71.240 -17.658 1.00 30.99 1159 TYR A N 1
ATOM 2992 C CA . TYR A 1 401 ? 25.708 71.495 -17.250 1.00 28.91 1159 TYR A CA 1
ATOM 2993 C C . TYR A 1 401 ? 25.333 70.719 -15.993 1.00 32.18 1159 TYR A C 1
ATOM 2994 O O . TYR A 1 401 ? 24.146 70.490 -15.742 1.00 33.22 1159 TYR A O 1
ATOM 3003 N N . LEU A 1 402 ? 26.323 70.298 -15.209 1.00 34.72 311 LEU A N 1
ATOM 3004 C CA . LEU A 1 402 ? 26.049 69.562 -13.983 1.00 40.14 311 LEU A CA 1
ATOM 3005 C C . LEU A 1 402 ? 25.162 70.386 -13.058 1.00 50.03 311 LEU A C 1
ATOM 3006 O O . LEU A 1 402 ? 25.480 71.532 -12.728 1.00 43.98 311 LEU A O 1
ATOM 3011 N N . ASN A 1 403 ? 24.038 69.802 -12.650 1.00 26.06 312 ASN A N 1
ATOM 3012 C CA . ASN A 1 403 ? 23.086 70.500 -11.802 1.00 26.21 312 ASN A CA 1
ATOM 3013 C C . ASN A 1 403 ? 22.474 69.504 -10.826 1.00 26.69 312 ASN A C 1
ATOM 3014 O O . ASN A 1 403 ? 22.798 68.313 -10.837 1.00 28.70 312 ASN A O 1
ATOM 3019 N N . ASP A 1 404 ? 21.570 70.010 -9.984 1.00 26.65 313 ASP A N 1
ATOM 3020 C CA . ASP A 1 404 ? 21.022 69.214 -8.890 1.00 15.30 313 ASP A CA 1
ATOM 3021 C C . ASP A 1 404 ? 20.253 68.000 -9.400 1.00 29.77 313 ASP A C 1
ATOM 3022 O O . ASP A 1 404 ? 20.392 66.897 -8.859 1.00 22.00 313 ASP A O 1
ATOM 3027 N N . HIS A 1 405 ? 19.432 68.179 -10.436 1.00 26.47 314 HIS A N 1
ATOM 3028 C CA . HIS A 1 405 ? 18.578 67.082 -10.881 1.00 19.54 314 HIS A CA 1
ATOM 3029 C C . HIS A 1 405 ? 19.371 66.031 -11.650 1.00 28.33 314 HIS A C 1
ATOM 3030 O O . HIS A 1 405 ? 19.098 64.831 -11.528 1.00 30.99 314 HIS A O 1
ATOM 3037 N N . LEU A 1 406 ? 20.355 66.459 -12.447 1.00 23.97 315 LEU A N 1
ATOM 3038 C CA . LEU A 1 406 ? 21.173 65.503 -13.187 1.00 19.99 315 LEU A CA 1
ATOM 3039 C C . LEU A 1 406 ? 21.903 64.557 -12.242 1.00 31.39 315 LEU A C 1
ATOM 3040 O O . LEU A 1 406 ? 22.024 63.358 -12.523 1.00 32.28 315 LEU A O 1
ATOM 3045 N N . LYS A 1 407 ? 22.390 65.077 -11.112 1.00 21.55 316 LYS A N 1
ATOM 3046 C CA . LYS A 1 407 ? 23.097 64.236 -10.152 1.00 20.92 316 LYS A CA 1
ATOM 3047 C C . LYS A 1 407 ? 22.183 63.159 -9.577 1.00 25.09 316 LYS A C 1
ATOM 3048 O O . LYS A 1 407 ? 22.606 62.012 -9.390 1.00 34.69 316 LYS A O 1
ATOM 3054 N N . GLN A 1 408 ? 20.925 63.504 -9.295 1.00 24.08 317 GLN A N 1
ATOM 3055 C CA . GLN A 1 408 ? 19.992 62.514 -8.767 1.00 23.15 317 GLN A CA 1
ATOM 3056 C C . GLN A 1 408 ? 19.735 61.411 -9.786 1.00 25.15 317 GLN A C 1
ATOM 3057 O O . GLN A 1 408 ? 19.795 60.219 -9.460 1.00 31.01 317 GLN A O 1
ATOM 3063 N N . ARG A 1 409 ? 19.456 61.792 -11.035 1.00 27.09 318 ARG A N 1
ATOM 3064 C CA . ARG A 1 409 ? 19.272 60.799 -12.092 1.00 24.06 318 ARG A CA 1
ATOM 3065 C C . ARG A 1 409 ? 20.551 60.009 -12.345 1.00 30.93 318 ARG A C 1
ATOM 3066 O O . ARG A 1 409 ? 20.493 58.811 -12.630 1.00 38.03 318 ARG A O 1
ATOM 3074 N N . ARG A 1 410 ? 21.711 60.659 -12.236 1.00 24.83 319 ARG A N 1
ATOM 3075 C CA . ARG A 1 410 ? 22.987 59.964 -12.403 1.00 22.66 319 ARG A CA 1
ATOM 3076 C C . ARG A 1 410 ? 23.221 58.948 -11.292 1.00 30.22 319 ARG A C 1
ATOM 3077 O O . ARG A 1 410 ? 23.783 57.876 -11.537 1.00 30.96 319 ARG A O 1
ATOM 3085 N N . GLU A 1 411 ? 22.835 59.283 -10.059 1.00 27.39 320 GLU A N 1
ATOM 3086 C CA . GLU A 1 411 ? 23.005 58.350 -8.950 1.00 29.14 320 GLU A CA 1
ATOM 3087 C C . GLU A 1 411 ? 22.065 57.161 -9.083 1.00 31.44 320 GLU A C 1
ATOM 3088 O O . GLU A 1 411 ? 22.425 56.034 -8.724 1.00 29.55 320 GLU A O 1
ATOM 3094 N N . VAL A 1 412 ? 20.849 57.396 -9.579 1.00 27.98 321 VAL A N 1
ATOM 3095 C CA . VAL A 1 412 ? 19.898 56.305 -9.760 1.00 24.04 321 VAL A CA 1
ATOM 3096 C C . VAL A 1 412 ? 20.389 55.347 -10.838 1.00 34.31 321 VAL A C 1
ATOM 3097 O O . VAL A 1 412 ? 20.389 54.125 -10.652 1.00 40.51 321 VAL A O 1
ATOM 3101 N N . ALA A 1 413 ? 20.825 55.890 -11.976 1.00 35.12 322 ALA A N 1
ATOM 3102 C CA . ALA A 1 413 ? 21.289 55.043 -13.071 1.00 34.63 322 ALA A CA 1
ATOM 3103 C C . ALA A 1 413 ? 22.503 54.218 -12.660 1.00 32.20 322 ALA A C 1
ATOM 3104 O O . ALA A 1 413 ? 22.634 53.054 -13.056 1.00 42.55 322 ALA A O 1
ATOM 3106 N N . LYS A 1 414 ? 23.405 54.802 -11.868 1.00 32.94 323 LYS A N 1
ATOM 3107 C CA . LYS A 1 414 ? 24.543 54.037 -11.368 1.00 36.46 323 LYS A CA 1
ATOM 3108 C C . LYS A 1 414 ? 24.103 52.930 -10.422 1.00 48.65 323 LYS A C 1
ATOM 3109 O O . LYS A 1 414 ? 24.725 51.861 -10.388 1.00 42.48 323 LYS A O 1
ATOM 3115 N N . THR A 1 415 ? 23.043 53.167 -9.646 1.00 44.39 324 THR A N 1
ATOM 3116 C CA . THR A 1 415 ? 22.629 52.201 -8.635 1.00 30.23 324 THR A CA 1
ATOM 3117 C C . THR A 1 415 ? 22.141 50.904 -9.271 1.00 45.01 324 THR A C 1
ATOM 3118 O O . THR A 1 415 ? 22.567 49.813 -8.877 1.00 46.77 324 THR A O 1
ATOM 3122 N N . VAL A 1 416 ? 21.252 50.998 -10.263 1.00 26.85 325 VAL A N 1
ATOM 3123 C CA . VAL A 1 416 ? 20.702 49.777 -10.844 1.00 43.12 325 VAL A CA 1
ATOM 3124 C C . VAL A 1 416 ? 21.684 49.142 -11.826 1.00 44.53 325 VAL A C 1
ATOM 3125 O O . VAL A 1 416 ? 21.664 47.921 -12.022 1.00 57.52 325 VAL A O 1
ATOM 3129 N N . PHE A 1 417 ? 22.564 49.936 -12.444 1.00 34.70 326 PHE A N 1
ATOM 3130 C CA . PHE A 1 417 ? 23.544 49.360 -13.360 1.00 26.60 326 PHE A CA 1
ATOM 3131 C C . PHE A 1 417 ? 24.510 48.442 -12.626 1.00 29.56 326 PHE A C 1
ATOM 3132 O O . PHE A 1 417 ? 24.856 47.366 -13.125 1.00 45.96 326 PHE A O 1
ATOM 3140 N N . CYS A 1 418 ? 24.966 48.854 -11.443 1.00 32.44 327 CYS A N 1
ATOM 3141 C CA . CYS A 1 418 ? 25.922 48.036 -10.707 1.00 34.02 327 CYS A CA 1
ATOM 3142 C C . CYS A 1 418 ? 25.256 46.799 -10.121 1.00 45.41 327 CYS A C 1
ATOM 3143 O O . CYS A 1 418 ? 25.872 45.728 -10.057 1.00 57.41 327 CYS A O 1
ATOM 3146 N N . LEU A 1 419 ? 24.000 46.924 -9.692 1.00 44.41 328 LEU A N 1
ATOM 3147 C CA . LEU A 1 419 ? 23.312 45.783 -9.099 1.00 39.86 328 LEU A CA 1
ATOM 3148 C C . LEU A 1 419 ? 23.085 44.678 -10.124 1.00 40.36 328 LEU A C 1
ATOM 3149 O O . LEU A 1 419 ? 23.227 43.492 -9.805 1.00 52.01 328 LEU A O 1
ATOM 3154 N N . VAL A 1 420 ? 22.740 45.042 -11.360 1.00 38.19 329 VAL A N 1
ATOM 3155 C CA . VAL A 1 420 ? 22.565 44.022 -12.388 1.00 37.32 329 VAL A CA 1
ATOM 3156 C C . VAL A 1 420 ? 23.914 43.524 -12.895 1.00 43.97 329 VAL A C 1
ATOM 3157 O O . VAL A 1 420 ? 24.036 42.363 -13.301 1.00 69.75 329 VAL A O 1
ATOM 3161 N N . LEU A 1 421 ? 24.945 44.373 -12.875 1.00 49.99 330 LEU A N 1
ATOM 3162 C CA . LEU A 1 421 ? 26.272 43.925 -13.283 1.00 52.32 330 LEU A CA 1
ATOM 3163 C C . LEU A 1 421 ? 26.863 42.968 -12.258 1.00 51.20 330 LEU A C 1
ATOM 3164 O O . LEU A 1 421 ? 27.483 41.963 -12.623 1.00 55.46 330 LEU A O 1
ATOM 3169 N N . VAL A 1 422 ? 26.687 43.269 -10.970 1.00 48.21 331 VAL A N 1
ATOM 3170 C CA . VAL A 1 422 ? 27.112 42.346 -9.923 1.00 53.70 331 VAL A CA 1
ATOM 3171 C C . VAL A 1 422 ? 26.392 41.011 -10.069 1.00 56.20 331 VAL A C 1
ATOM 3172 O O . VAL A 1 422 ? 26.993 39.942 -9.911 1.00 60.34 331 VAL A O 1
ATOM 3176 N N . PHE A 1 423 ? 25.099 41.053 -10.395 1.00 48.83 332 PHE A N 1
ATOM 3177 C CA . PHE A 1 423 ? 24.326 39.825 -10.552 1.00 52.88 332 PHE A CA 1
ATOM 3178 C C . PHE A 1 423 ? 24.846 38.985 -11.713 1.00 62.55 332 PHE A C 1
ATOM 3179 O O . PHE A 1 423 ? 25.110 37.787 -11.559 1.00 56.13 332 PHE A O 1
ATOM 3187 N N . ALA A 1 424 ? 24.995 39.601 -12.889 1.00 61.88 333 ALA A N 1
ATOM 3188 C CA . ALA A 1 424 ? 25.373 38.849 -14.082 1.00 65.42 333 ALA A CA 1
ATOM 3189 C C . ALA A 1 424 ? 26.752 38.219 -13.933 1.00 60.19 333 ALA A C 1
ATOM 3190 O O . ALA A 1 424 ? 26.978 37.089 -14.382 1.00 61.01 333 ALA A O 1
ATOM 3192 N N . LEU A 1 425 ? 27.688 38.931 -13.302 1.00 52.73 334 LEU A N 1
ATOM 3193 C CA . LEU A 1 425 ? 29.031 38.386 -13.133 1.00 69.52 334 LEU A CA 1
ATOM 3194 C C . LEU A 1 425 ? 29.050 37.266 -12.102 1.00 64.54 334 LEU A C 1
ATOM 3195 O O . LEU A 1 425 ? 29.728 36.251 -12.294 1.00 70.16 334 LEU A O 1
ATOM 3200 N N . CYS A 1 426 ? 28.311 37.431 -11.002 1.00 61.07 335 CYS A N 1
ATOM 3201 C CA . CYS A 1 426 ? 28.353 36.439 -9.932 1.00 60.30 335 CYS A CA 1
ATOM 3202 C C . CYS A 1 426 ? 27.676 35.134 -10.332 1.00 62.95 335 CYS A C 1
ATOM 3203 O O . CYS A 1 426 ? 28.072 34.064 -9.855 1.00 77.58 335 CYS A O 1
ATOM 3206 N N . TRP A 1 427 ? 26.666 35.191 -11.195 1.00 60.50 336 TRP A N 1
ATOM 3207 C CA . TRP A 1 427 ? 25.907 34.007 -11.575 1.00 56.66 336 TRP A CA 1
ATOM 3208 C C . TRP A 1 427 ? 26.302 33.453 -12.933 1.00 70.11 336 TRP A C 1
ATOM 3209 O O . TRP A 1 427 ? 25.661 32.512 -13.410 1.00 69.27 336 TRP A O 1
ATOM 3220 N N . LEU A 1 428 ? 27.325 34.014 -13.577 1.00 74.80 337 LEU A N 1
ATOM 3221 C CA . LEU A 1 428 ? 27.762 33.520 -14.880 1.00 72.47 337 LEU A CA 1
ATOM 3222 C C . LEU A 1 428 ? 28.542 32.211 -14.750 1.00 74.65 337 LEU A C 1
ATOM 3223 O O . LEU A 1 428 ? 28.263 31.271 -15.505 1.00 77.33 337 LEU A O 1
ATOM 3228 N N . PRO A 1 429 ? 29.508 32.097 -13.829 1.00 62.53 338 PRO A N 1
ATOM 3229 C CA . PRO A 1 429 ? 30.252 30.825 -13.740 1.00 72.58 338 PRO A CA 1
ATOM 3230 C C . PRO A 1 429 ? 29.382 29.630 -13.386 1.00 72.53 338 PRO A C 1
ATOM 3231 O O . PRO A 1 429 ? 29.508 28.578 -14.021 1.00 83.01 338 PRO A O 1
ATOM 3235 N N . LEU A 1 430 ? 28.496 29.760 -12.392 1.00 75.44 339 LEU A N 1
ATOM 3236 C CA . LEU A 1 430 ? 27.631 28.635 -12.047 1.00 74.70 339 LEU A CA 1
ATOM 3237 C C . LEU A 1 430 ? 26.702 28.284 -13.200 1.00 63.06 339 LEU A C 1
ATOM 3238 O O . LEU A 1 430 ? 26.513 27.105 -13.517 1.00 79.80 339 LEU A O 1
ATOM 3243 N N . HIS A 1 431 ? 26.114 29.297 -13.841 1.00 57.58 340 HIS A N 1
ATOM 3244 C CA . HIS A 1 431 ? 25.263 29.038 -14.997 1.00 69.45 340 HIS A CA 1
ATOM 3245 C C . HIS A 1 431 ? 26.067 28.530 -16.184 1.00 79.24 340 HIS A C 1
ATOM 3246 O O . HIS A 1 431 ? 25.562 27.720 -16.970 1.00 76.18 340 HIS A O 1
ATOM 3253 N N . LEU A 1 432 ? 27.311 28.991 -16.337 1.00 76.18 341 LEU A N 1
ATOM 3254 C CA . LEU A 1 432 ? 28.156 28.467 -17.404 1.00 81.23 341 LEU A CA 1
ATOM 3255 C C . LEU A 1 432 ? 28.496 27.004 -17.160 1.00 82.70 341 LEU A C 1
ATOM 3256 O O . LEU A 1 432 ? 28.431 26.185 -18.081 1.00 83.22 341 LEU A O 1
ATOM 3261 N N . ALA A 1 433 ? 28.838 26.655 -15.917 1.00 78.60 342 ALA A N 1
ATOM 3262 C CA . ALA A 1 433 ? 29.247 25.289 -15.615 1.00 81.58 342 ALA A CA 1
ATOM 3263 C C . ALA A 1 433 ? 28.118 24.290 -15.836 1.00 82.50 342 ALA A C 1
ATOM 3264 O O . ALA A 1 433 ? 28.376 23.104 -16.058 1.00 103.11 342 ALA A O 1
ATOM 3266 N N . ARG A 1 434 ? 26.865 24.741 -15.777 1.00 78.01 343 ARG A N 1
ATOM 3267 C CA . ARG A 1 434 ? 25.758 23.820 -16.000 1.00 75.46 343 ARG A CA 1
ATOM 3268 C C . ARG A 1 434 ? 25.414 23.692 -17.478 1.00 90.71 343 ARG A C 1
ATOM 3269 O O . ARG A 1 434 ? 24.945 22.631 -17.908 1.00 94.01 343 ARG A O 1
ATOM 3277 N N . ILE A 1 435 ? 25.640 24.745 -18.267 1.00 103.36 344 ILE A N 1
ATOM 3278 C CA . ILE A 1 435 ? 25.257 24.701 -19.675 1.00 108.62 344 ILE A CA 1
ATOM 3279 C C . ILE A 1 435 ? 26.305 24.014 -20.542 1.00 105.98 344 ILE A C 1
ATOM 3280 O O . ILE A 1 435 ? 25.965 23.506 -21.618 1.00 109.83 344 ILE A O 1
ATOM 3285 N N . LEU A 1 436 ? 27.570 23.980 -20.116 1.00 91.81 345 LEU A N 1
ATOM 3286 C CA . LEU A 1 436 ? 28.554 23.182 -20.838 1.00 88.68 345 LEU A CA 1
ATOM 3287 C C . LEU A 1 436 ? 28.544 21.723 -20.401 1.00 105.54 345 LEU A C 1
ATOM 3288 O O . LEU A 1 436 ? 29.081 20.872 -21.118 1.00 115.79 345 LEU A O 1
ATOM 3293 N N . LYS A 1 437 ? 27.950 21.418 -19.244 1.00 106.22 346 LYS A N 1
ATOM 3294 C CA . LYS A 1 437 ? 27.726 20.024 -18.876 1.00 103.43 346 LYS A CA 1
ATOM 3295 C C . LYS A 1 437 ? 26.632 19.398 -19.730 1.00 104.46 346 LYS A C 1
ATOM 3296 O O . LYS A 1 437 ? 26.680 18.198 -20.020 1.00 122.29 346 LYS A O 1
ATOM 3302 N N . LEU A 1 438 ? 25.645 20.194 -20.144 1.00 106.11 347 LEU A N 1
ATOM 3303 C CA . LEU A 1 438 ? 24.551 19.667 -20.952 1.00 116.67 347 LEU A CA 1
ATOM 3304 C C . LEU A 1 438 ? 25.001 19.373 -22.378 1.00 112.38 347 LEU A C 1
ATOM 3305 O O . LEU A 1 438 ? 24.567 18.385 -22.981 1.00 115.49 347 LEU A O 1
ATOM 3310 N N . THR A 1 439 ? 25.872 20.216 -22.933 1.00 104.68 348 THR A N 1
ATOM 3311 C CA . THR A 1 439 ? 26.196 20.171 -24.352 1.00 116.23 348 THR A CA 1
ATOM 3312 C C . THR A 1 439 ? 27.481 19.418 -24.674 1.00 122.19 348 THR A C 1
ATOM 3313 O O . THR A 1 439 ? 27.703 19.088 -25.844 1.00 117.76 348 THR A O 1
ATOM 3317 N N . LEU A 1 440 ? 28.330 19.137 -23.684 1.00 125.54 349 LEU A N 1
ATOM 3318 C CA . LEU A 1 440 ? 29.610 18.491 -23.942 1.00 121.37 349 LEU A CA 1
ATOM 3319 C C . LEU A 1 440 ? 29.770 17.128 -23.282 1.00 125.81 349 LEU A C 1
ATOM 3320 O O . LEU A 1 440 ? 30.766 16.448 -23.554 1.00 127.95 349 LEU A O 1
ATOM 3325 N N . TYR A 1 441 ? 28.835 16.708 -22.436 1.00 124.79 350 TYR A N 1
ATOM 3326 C CA . TYR A 1 441 ? 28.909 15.409 -21.778 1.00 127.06 350 TYR A CA 1
ATOM 3327 C C . TYR A 1 441 ? 28.284 14.350 -22.680 1.00 142.11 350 TYR A C 1
ATOM 3328 O O . TYR A 1 441 ? 27.119 14.472 -23.074 1.00 142.10 350 TYR A O 1
ATOM 3337 N N . ASN A 1 442 ? 29.060 13.317 -23.006 1.00 144.82 351 ASN A N 1
ATOM 3338 C CA . ASN A 1 442 ? 28.605 12.209 -23.843 1.00 146.74 351 ASN A CA 1
ATOM 3339 C C . ASN A 1 442 ? 29.010 10.910 -23.163 1.00 147.53 351 ASN A C 1
ATOM 3340 O O . ASN A 1 442 ? 30.189 10.542 -23.178 1.00 156.87 351 ASN A O 1
ATOM 3345 N N . GLN A 1 443 ? 28.030 10.204 -22.592 1.00 146.25 352 GLN A N 1
ATOM 3346 C CA . GLN A 1 443 ? 28.304 9.055 -21.734 1.00 148.23 352 GLN A CA 1
ATOM 3347 C C . GLN A 1 443 ? 28.981 7.899 -22.460 1.00 149.02 352 GLN A C 1
ATOM 3348 O O . GLN A 1 443 ? 29.451 6.969 -21.795 1.00 151.36 352 GLN A O 1
ATOM 3354 N N . ASN A 1 444 ? 29.049 7.926 -23.790 1.00 149.66 353 ASN A N 1
ATOM 3355 C CA . ASN A 1 444 ? 29.654 6.836 -24.544 1.00 150.72 353 ASN A CA 1
ATOM 3356 C C . ASN A 1 444 ? 31.155 7.000 -24.743 1.00 154.22 353 ASN A C 1
ATOM 3357 O O . ASN A 1 444 ? 31.807 6.059 -25.210 1.00 161.70 353 ASN A O 1
ATOM 3362 N N . ASP A 1 445 ? 31.720 8.157 -24.409 1.00 151.46 354 ASP A N 1
ATOM 3363 C CA . ASP A 1 445 ? 33.149 8.350 -24.589 1.00 157.15 354 ASP A CA 1
ATOM 3364 C C . ASP A 1 445 ? 33.927 7.694 -23.449 1.00 156.70 354 ASP A C 1
ATOM 3365 O O . ASP A 1 445 ? 33.446 7.631 -22.316 1.00 153.40 354 ASP A O 1
ATOM 3370 N N . PRO A 1 446 ? 35.134 7.191 -23.725 1.00 159.63 355 PRO A N 1
ATOM 3371 C CA . PRO A 1 446 ? 35.926 6.568 -22.654 1.00 159.60 355 PRO A CA 1
ATOM 3372 C C . PRO A 1 446 ? 36.625 7.567 -21.747 1.00 159.33 355 PRO A C 1
ATOM 3373 O O . PRO A 1 446 ? 36.923 7.230 -20.593 1.00 153.20 355 PRO A O 1
ATOM 3377 N N . ASN A 1 447 ? 36.879 8.784 -22.222 1.00 157.38 356 ASN A N 1
ATOM 3378 C CA . ASN A 1 447 ? 37.629 9.777 -21.464 1.00 152.62 356 ASN A CA 1
ATOM 3379 C C . ASN A 1 447 ? 36.741 10.880 -20.902 1.00 148.38 356 ASN A C 1
ATOM 3380 O O . ASN A 1 447 ? 37.258 11.880 -20.392 1.00 141.21 356 ASN A O 1
ATOM 3385 N N . ARG A 1 448 ? 35.417 10.717 -20.960 1.00 145.47 357 ARG A N 1
ATOM 3386 C CA . ARG A 1 448 ? 34.506 11.761 -20.504 1.00 142.37 357 ARG A CA 1
ATOM 3387 C C . ARG A 1 448 ? 34.416 11.864 -18.987 1.00 132.31 357 ARG A C 1
ATOM 3388 O O . ARG A 1 448 ? 33.987 12.904 -18.479 1.00 136.06 357 ARG A O 1
ATOM 3396 N N . CYS A 1 449 ? 34.796 10.814 -18.253 1.00 133.79 358 CYS A N 1
ATOM 3397 C CA . CYS A 1 449 ? 34.586 10.822 -16.809 1.00 131.92 358 CYS A CA 1
ATOM 3398 C C . CYS A 1 449 ? 35.406 11.910 -16.131 1.00 127.21 358 CYS A C 1
ATOM 3399 O O . CYS A 1 449 ? 34.948 12.530 -15.165 1.00 138.11 358 CYS A O 1
ATOM 3402 N N . GLU A 1 450 ? 36.618 12.159 -16.620 1.00 127.14 359 GLU A N 1
ATOM 3403 C CA . GLU A 1 450 ? 37.536 13.071 -15.954 1.00 131.55 359 GLU A CA 1
ATOM 3404 C C . GLU A 1 450 ? 37.357 14.526 -16.371 1.00 127.74 359 GLU A C 1
ATOM 3405 O O . GLU A 1 450 ? 38.035 15.398 -15.817 1.00 111.96 359 GLU A O 1
ATOM 3411 N N . LEU A 1 451 ? 36.474 14.816 -17.330 1.00 126.11 360 LEU A N 1
ATOM 3412 C CA . LEU A 1 451 ? 36.085 16.206 -17.537 1.00 112.19 360 LEU A CA 1
ATOM 3413 C C . LEU A 1 451 ? 35.061 16.645 -16.500 1.00 112.39 360 LEU A C 1
ATOM 3414 O O . LEU A 1 451 ? 34.955 17.840 -16.204 1.00 116.24 360 LEU A O 1
ATOM 3419 N N . LEU A 1 452 ? 34.305 15.695 -15.940 1.00 109.85 361 LEU A N 1
ATOM 3420 C CA . LEU A 1 452 ? 33.435 16.006 -14.811 1.00 103.25 361 LEU A CA 1
ATOM 3421 C C . LEU A 1 452 ? 34.244 16.401 -13.583 1.00 103.51 361 LEU A C 1
ATOM 3422 O O . LEU A 1 452 ? 33.769 17.184 -12.753 1.00 101.76 361 LEU A O 1
ATOM 3427 N N . SER A 1 453 ? 35.460 15.862 -13.447 1.00 107.17 362 SER A N 1
ATOM 3428 C CA . SER A 1 453 ? 36.357 16.311 -12.388 1.00 110.49 362 SER A CA 1
ATOM 3429 C C . SER A 1 453 ? 36.726 17.777 -12.567 1.00 114.98 362 SER A C 1
ATOM 3430 O O . SER A 1 453 ? 37.042 18.464 -11.589 1.00 110.91 362 SER A O 1
ATOM 3433 N N . PHE A 1 454 ? 36.701 18.267 -13.808 1.00 119.21 363 PHE A N 1
ATOM 3434 C CA . PHE A 1 454 ? 36.850 19.692 -14.070 1.00 117.83 363 PHE A CA 1
ATOM 3435 C C . PHE A 1 454 ? 35.529 20.435 -13.910 1.00 109.41 363 PHE A C 1
ATOM 3436 O O . PHE A 1 454 ? 35.526 21.611 -13.532 1.00 109.30 363 PHE A O 1
ATOM 3444 N N . LEU A 1 455 ? 34.401 19.773 -14.181 1.00 106.23 364 LEU A N 1
ATOM 3445 C CA . LEU A 1 455 ? 33.108 20.370 -13.871 1.00 87.57 364 LEU A CA 1
ATOM 3446 C C . LEU A 1 455 ? 32.831 20.368 -12.376 1.00 93.57 364 LEU A C 1
ATOM 3447 O O . LEU A 1 455 ? 32.048 21.196 -11.900 1.00 93.34 364 LEU A O 1
ATOM 3452 N N . LEU A 1 456 ? 33.455 19.452 -11.631 1.00 99.47 365 LEU A N 1
ATOM 3453 C CA . LEU A 1 456 ? 33.291 19.431 -10.183 1.00 93.63 365 LEU A CA 1
ATOM 3454 C C . LEU A 1 456 ? 33.862 20.692 -9.548 1.00 93.18 365 LEU A C 1
ATOM 3455 O O . LEU A 1 456 ? 33.268 21.254 -8.621 1.00 94.03 365 LEU A O 1
ATOM 3460 N N . VAL A 1 457 ? 35.013 21.158 -10.038 1.00 96.82 366 VAL A N 1
ATOM 3461 C CA . VAL A 1 457 ? 35.614 22.358 -9.469 1.00 102.56 366 VAL A CA 1
ATOM 3462 C C . VAL A 1 457 ? 34.919 23.616 -9.980 1.00 102.13 366 VAL A C 1
ATOM 3463 O O . VAL A 1 457 ? 34.935 24.653 -9.307 1.00 96.07 366 VAL A O 1
ATOM 3467 N N . LEU A 1 458 ? 34.295 23.553 -11.160 1.00 94.31 367 LEU A N 1
ATOM 3468 C CA . LEU A 1 458 ? 33.549 24.705 -11.656 1.00 86.06 367 LEU A CA 1
ATOM 3469 C C . LEU A 1 458 ? 32.247 24.889 -10.887 1.00 88.01 367 LEU A C 1
ATOM 3470 O O . LEU A 1 458 ? 31.879 26.018 -10.541 1.00 88.02 367 LEU A O 1
ATOM 3475 N N . ASP A 1 459 ? 31.540 23.791 -10.609 1.00 83.21 368 ASP A N 1
ATOM 3476 C CA . ASP A 1 459 ? 30.270 23.887 -9.898 1.00 71.43 368 ASP A CA 1
ATOM 3477 C C . ASP A 1 459 ? 30.460 24.354 -8.460 1.00 74.31 368 ASP A C 1
ATOM 3478 O O . ASP A 1 459 ? 29.553 24.969 -7.887 1.00 82.76 368 ASP A O 1
ATOM 3483 N N . TYR A 1 460 ? 31.620 24.077 -7.861 1.00 61.31 369 TYR A N 1
ATOM 3484 C CA . TYR A 1 460 ? 31.885 24.560 -6.511 1.00 81.64 369 TYR A CA 1
ATOM 3485 C C . TYR A 1 460 ? 32.407 25.991 -6.510 1.00 93.20 369 TYR A C 1
ATOM 3486 O O . TYR A 1 460 ? 32.145 26.740 -5.562 1.00 73.21 369 TYR A O 1
ATOM 3495 N N . ILE A 1 461 ? 33.145 26.386 -7.550 1.00 91.87 370 ILE A N 1
ATOM 3496 C CA . ILE A 1 461 ? 33.508 27.791 -7.700 1.00 81.49 370 ILE A CA 1
ATOM 3497 C C . ILE A 1 461 ? 32.268 28.624 -7.997 1.00 73.89 370 ILE A C 1
ATOM 3498 O O . ILE A 1 461 ? 32.090 29.717 -7.445 1.00 79.36 370 ILE A O 1
ATOM 3503 N N . GLY A 1 462 ? 31.383 28.114 -8.856 1.00 66.22 371 GLY A N 1
ATOM 3504 C CA . GLY A 1 462 ? 30.142 28.805 -9.158 1.00 75.97 371 GLY A CA 1
ATOM 3505 C C . GLY A 1 462 ? 29.226 28.974 -7.965 1.00 72.25 371 GLY A C 1
ATOM 3506 O O . GLY A 1 462 ? 28.334 29.828 -7.994 1.00 77.27 371 GLY A O 1
ATOM 3507 N N . ILE A 1 463 ? 29.420 28.175 -6.915 1.00 76.15 372 ILE A N 1
ATOM 3508 C CA . ILE A 1 463 ? 28.644 28.352 -5.693 1.00 69.31 372 ILE A CA 1
ATOM 3509 C C . ILE A 1 463 ? 29.215 29.489 -4.855 1.00 64.05 372 ILE A C 1
ATOM 3510 O O . ILE A 1 463 ? 28.467 30.266 -4.250 1.00 58.56 372 ILE A O 1
ATOM 3515 N N . ASN A 1 464 ? 30.544 29.617 -4.815 1.00 77.43 373 ASN A N 1
ATOM 3516 C CA . ASN A 1 464 ? 31.154 30.748 -4.123 1.00 67.14 373 ASN A CA 1
ATOM 3517 C C . ASN A 1 464 ? 30.865 32.058 -4.845 1.00 66.83 373 ASN A C 1
ATOM 3518 O O . ASN A 1 464 ? 30.678 33.099 -4.203 1.00 70.28 373 ASN A O 1
ATOM 3523 N N . MET A 1 465 ? 30.828 32.028 -6.179 1.00 76.51 374 MET A N 1
ATOM 3524 C CA . MET A 1 465 ? 30.589 33.246 -6.946 1.00 63.23 374 MET A CA 1
ATOM 3525 C C . MET A 1 465 ? 29.160 33.741 -6.765 1.00 68.94 374 MET A C 1
ATOM 3526 O O . MET A 1 465 ? 28.934 34.917 -6.461 1.00 86.11 374 MET A O 1
ATOM 3531 N N . ALA A 1 466 ? 28.179 32.853 -6.957 1.00 57.35 375 ALA A N 1
ATOM 3532 C CA . ALA A 1 466 ? 26.783 33.237 -6.780 1.00 50.56 375 ALA A CA 1
ATOM 3533 C C . ALA A 1 466 ? 26.513 33.733 -5.366 1.00 51.59 375 ALA A C 1
ATOM 3534 O O . ALA A 1 466 ? 25.648 34.593 -5.162 1.00 73.01 375 ALA A O 1
ATOM 3536 N N . SER A 1 467 ? 27.240 33.205 -4.382 1.00 58.03 376 SER A N 1
ATOM 3537 C CA . SER A 1 467 ? 27.127 33.684 -3.013 1.00 62.03 376 SER A CA 1
ATOM 3538 C C . SER A 1 467 ? 27.851 35.006 -2.796 1.00 63.16 376 SER A C 1
ATOM 3539 O O . SER A 1 467 ? 27.541 35.715 -1.833 1.00 61.65 376 SER A O 1
ATOM 3542 N N . LEU A 1 468 ? 28.807 35.349 -3.664 1.00 62.56 377 LEU A N 1
ATOM 3543 C CA . LEU A 1 468 ? 29.475 36.641 -3.565 1.00 73.52 377 LEU A CA 1
ATOM 3544 C C . LEU A 1 468 ? 28.543 37.791 -3.923 1.00 74.05 377 LEU A C 1
ATOM 3545 O O . LEU A 1 468 ? 28.819 38.936 -3.550 1.00 64.36 377 LEU A O 1
ATOM 3550 N N . ASN A 1 469 ? 27.453 37.507 -4.641 1.00 67.81 378 ASN A N 1
ATOM 3551 C CA . ASN A 1 469 ? 26.455 38.534 -4.921 1.00 70.63 378 ASN A CA 1
ATOM 3552 C C . ASN A 1 469 ? 25.865 39.085 -3.630 1.00 61.70 378 ASN A C 1
ATOM 3553 O O . ASN A 1 469 ? 25.564 40.280 -3.535 1.00 69.82 378 ASN A O 1
ATOM 3558 N N . SER A 1 470 ? 25.694 38.223 -2.625 1.00 63.47 379 SER A N 1
ATOM 3559 C CA . SER A 1 470 ? 25.238 38.677 -1.316 1.00 65.22 379 SER A CA 1
ATOM 3560 C C . SER A 1 470 ? 26.206 39.678 -0.701 1.00 56.30 379 SER A C 1
ATOM 3561 O O . SER A 1 470 ? 25.782 40.607 -0.005 1.00 85.26 379 SER A O 1
ATOM 3564 N N . CYS A 1 471 ? 27.502 39.506 -0.945 1.00 54.02 380 CYS A N 1
ATOM 3565 C CA . CYS A 1 471 ? 28.513 40.406 -0.408 1.00 72.17 380 CYS A CA 1
ATOM 3566 C C . CYS A 1 471 ? 28.768 41.610 -1.303 1.00 78.18 380 CYS A C 1
ATOM 3567 O O . CYS A 1 471 ? 29.092 42.692 -0.798 1.00 62.98 380 CYS A O 1
ATOM 3570 N N . ALA A 1 472 ? 28.622 41.454 -2.619 1.00 77.57 381 ALA A N 1
ATOM 3571 C CA . ALA A 1 472 ? 28.962 42.529 -3.541 1.00 50.94 381 ALA A CA 1
ATOM 3572 C C . ALA A 1 472 ? 27.854 43.565 -3.688 1.00 60.64 381 ALA A C 1
ATOM 3573 O O . ALA A 1 472 ? 28.125 44.670 -4.168 1.00 62.98 381 ALA A O 1
ATOM 3575 N N . ASN A 1 473 ? 26.621 43.240 -3.297 1.00 57.52 382 ASN A N 1
ATOM 3576 C CA . ASN A 1 473 ? 25.558 44.244 -3.326 1.00 57.41 382 ASN A CA 1
ATOM 3577 C C . ASN A 1 473 ? 25.812 45.387 -2.351 1.00 62.83 382 ASN A C 1
ATOM 3578 O O . ASN A 1 473 ? 25.679 46.554 -2.759 1.00 62.85 382 ASN A O 1
ATOM 3583 N N . PRO A 1 474 ? 26.167 45.151 -1.080 1.00 62.04 383 PRO A N 1
ATOM 3584 C CA . PRO A 1 474 ? 26.503 46.294 -0.214 1.00 60.32 383 PRO A CA 1
ATOM 3585 C C . PRO A 1 474 ? 27.719 47.071 -0.689 1.00 57.99 383 PRO A C 1
ATOM 3586 O O . PRO A 1 474 ? 27.739 48.303 -0.585 1.00 74.19 383 PRO A O 1
ATOM 3590 N N . ILE A 1 475 ? 28.739 46.381 -1.206 1.00 67.24 384 ILE A N 1
ATOM 3591 C CA . ILE A 1 475 ? 29.934 47.069 -1.687 1.00 57.97 384 ILE A CA 1
ATOM 3592 C C . ILE A 1 475 ? 29.591 47.971 -2.865 1.00 64.80 384 ILE A C 1
ATOM 3593 O O . ILE A 1 475 ? 30.114 49.085 -2.988 1.00 68.35 384 ILE A O 1
ATOM 3598 N N . ALA A 1 476 ? 28.702 47.506 -3.748 1.00 59.06 385 ALA A N 1
ATOM 3599 C CA . ALA A 1 476 ? 28.297 48.321 -4.889 1.00 52.16 385 ALA A CA 1
ATOM 3600 C C . ALA A 1 476 ? 27.509 49.546 -4.442 1.00 64.06 385 ALA A C 1
ATOM 3601 O O . ALA A 1 476 ? 27.728 50.650 -4.954 1.00 56.57 385 ALA A O 1
ATOM 3603 N N . LEU A 1 477 ? 26.589 49.375 -3.490 1.00 47.15 386 LEU A N 1
ATOM 3604 C CA . LEU A 1 477 ? 25.824 50.513 -2.990 1.00 50.07 386 LEU A CA 1
ATOM 3605 C C . LEU A 1 477 ? 26.718 51.499 -2.248 1.00 62.88 386 LEU A C 1
ATOM 3606 O O . LEU A 1 477 ? 26.490 52.713 -2.298 1.00 66.59 386 LEU A O 1
ATOM 3611 N N . TYR A 1 478 ? 27.737 50.993 -1.550 1.00 57.43 387 TYR A N 1
ATOM 3612 C CA . TYR A 1 478 ? 28.669 51.865 -0.844 1.00 52.99 387 TYR A CA 1
ATOM 3613 C C . TYR A 1 478 ? 29.429 52.770 -1.805 1.00 56.17 387 TYR A C 1
ATOM 3614 O O . TYR A 1 478 ? 29.742 53.916 -1.463 1.00 54.21 387 TYR A O 1
ATOM 3623 N N . LEU A 1 479 ? 29.724 52.283 -3.008 1.00 65.92 388 LEU A N 1
ATOM 3624 C CA . LEU A 1 479 ? 30.577 53.010 -3.940 1.00 62.99 388 LEU A CA 1
ATOM 3625 C C . LEU A 1 479 ? 29.814 53.986 -4.826 1.00 68.19 388 LEU A C 1
ATOM 3626 O O . LEU A 1 479 ? 30.398 54.979 -5.279 1.00 55.11 388 LEU A O 1
ATOM 3631 N N . VAL A 1 480 ? 28.533 53.739 -5.090 1.00 56.15 389 VAL A N 1
ATOM 3632 C CA . VAL A 1 480 ? 27.774 54.568 -6.016 1.00 60.14 389 VAL A CA 1
ATOM 3633 C C . VAL A 1 480 ? 26.757 55.467 -5.323 1.00 56.86 389 VAL A C 1
ATOM 3634 O O . VAL A 1 480 ? 26.299 56.440 -5.94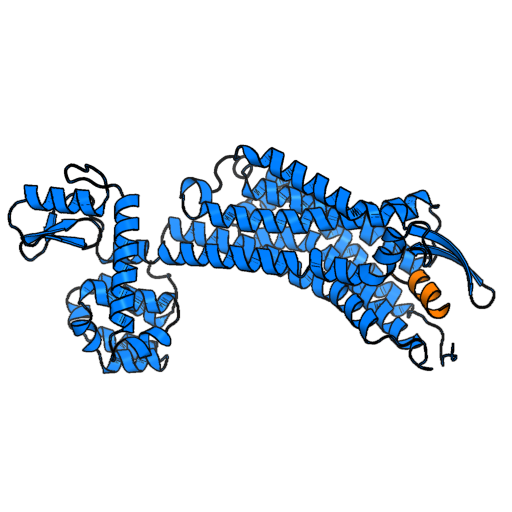1 1.00 57.57 389 VAL A O 1
ATOM 3638 N N . SER A 1 481 ? 26.389 55.186 -4.076 1.00 54.77 390 SER A N 1
ATOM 3639 C CA . SER A 1 481 ? 25.399 55.975 -3.353 1.00 47.93 390 SER A CA 1
ATOM 3640 C C . SER A 1 481 ? 26.076 56.669 -2.179 1.00 54.72 390 SER A C 1
ATOM 3641 O O . SER A 1 481 ? 26.622 56.003 -1.292 1.00 63.52 390 SER A O 1
ATOM 3644 N N . LYS A 1 482 ? 26.040 58.005 -2.178 1.00 77.63 391 LYS A N 1
ATOM 3645 C CA . LYS A 1 482 ? 26.643 58.765 -1.088 1.00 67.46 391 LYS A CA 1
ATOM 3646 C C . LYS A 1 482 ? 25.920 58.516 0.228 1.00 62.17 391 LYS A C 1
ATOM 3647 O O . LYS A 1 482 ? 26.548 58.497 1.293 1.00 54.30 391 LYS A O 1
ATOM 3653 N N . ARG A 1 483 ? 24.601 58.320 0.175 1.00 54.38 392 ARG A N 1
ATOM 3654 C CA . ARG A 1 483 ? 23.837 58.085 1.394 1.00 53.20 392 ARG A CA 1
ATOM 3655 C C . ARG A 1 483 ? 24.118 56.699 1.964 1.00 70.87 392 ARG A C 1
ATOM 3656 O O . ARG A 1 483 ? 24.228 56.537 3.185 1.00 61.13 392 ARG A O 1
ATOM 3664 N N . PHE A 1 484 ? 24.238 55.688 1.098 1.00 70.81 393 PHE A N 1
ATOM 3665 C CA . PHE A 1 484 ? 24.615 54.358 1.567 1.00 57.19 393 PHE A CA 1
ATOM 3666 C C . PHE A 1 484 ? 26.034 54.351 2.121 1.00 55.59 393 PHE A C 1
ATOM 3667 O O . PHE A 1 484 ? 26.318 53.657 3.105 1.00 60.79 393 PHE A O 1
ATOM 3675 N N . LYS A 1 485 ? 26.939 55.114 1.501 1.00 67.34 394 LYS A N 1
ATOM 3676 C CA . LYS A 1 485 ? 28.317 55.176 1.978 1.00 48.69 394 LYS A CA 1
ATOM 3677 C C . LYS A 1 485 ? 28.391 55.765 3.381 1.00 57.92 394 LYS A C 1
ATOM 3678 O O . LYS A 1 485 ? 29.167 55.293 4.221 1.00 69.97 394 LYS A O 1
ATOM 3684 N N . ASN A 1 486 ? 27.587 56.794 3.657 1.00 61.08 395 ASN A N 1
ATOM 3685 C CA . ASN A 1 486 ? 27.582 57.392 4.987 1.00 76.71 395 ASN A CA 1
ATOM 3686 C C . ASN A 1 486 ? 26.819 56.531 5.987 1.00 70.98 395 ASN A C 1
ATOM 3687 O O . ASN A 1 486 ? 27.234 56.409 7.145 1.00 69.94 395 ASN A O 1
ATOM 3692 N N . ALA A 1 487 ? 25.706 55.928 5.561 1.00 63.79 396 ALA A N 1
ATOM 3693 C CA . ALA A 1 487 ? 24.959 55.051 6.457 1.00 64.29 396 ALA A CA 1
ATOM 3694 C C . ALA A 1 487 ? 25.749 53.795 6.802 1.00 68.75 396 ALA A C 1
ATOM 3695 O O . ALA A 1 487 ? 25.623 53.273 7.915 1.00 76.53 396 ALA A O 1
ATOM 3697 N N . PHE A 1 488 ? 26.562 53.296 5.867 1.00 67.50 397 PHE A N 1
ATOM 3698 C CA . PHE A 1 488 ? 27.413 52.147 6.163 1.00 73.86 397 PHE A CA 1
ATOM 3699 C C . PHE A 1 488 ? 28.491 52.510 7.177 1.00 83.14 397 PHE A C 1
ATOM 3700 O O . PHE A 1 488 ? 28.753 51.745 8.113 1.00 88.14 397 PHE A O 1
ATOM 3708 N N . LYS A 1 489 ? 29.126 53.672 7.007 1.00 78.20 398 LYS A N 1
ATOM 3709 C CA . LYS A 1 489 ? 30.120 54.123 7.975 1.00 75.85 398 LYS A CA 1
ATOM 3710 C C . LYS A 1 489 ? 29.503 54.336 9.350 1.00 87.41 398 LYS A C 1
ATOM 3711 O O . LYS A 1 489 ? 30.167 54.117 10.370 1.00 108.62 398 LYS A O 1
ATOM 3717 N N . SER A 1 490 ? 28.240 54.763 9.398 1.00 84.83 399 SER A N 1
ATOM 3718 C CA . SER A 1 490 ? 27.569 54.963 10.678 1.00 82.21 399 SER A CA 1
ATOM 3719 C C . SER A 1 490 ? 27.349 53.641 11.404 1.00 94.53 399 SER A C 1
ATOM 3720 O O . SER A 1 490 ? 27.527 53.560 12.625 1.00 92.46 399 SER A O 1
ATOM 3723 N N . ALA A 1 491 ? 26.957 52.594 10.673 1.00 99.31 400 ALA A N 1
ATOM 3724 C CA . ALA A 1 491 ? 26.688 51.311 11.313 1.00 88.50 400 ALA A CA 1
ATOM 3725 C C . ALA A 1 491 ? 27.971 50.617 11.750 1.00 97.36 400 ALA A C 1
ATOM 3726 O O . ALA A 1 491 ? 27.952 49.822 12.697 1.00 91.17 400 ALA A O 1
ATOM 3728 N N . LEU A 1 492 ? 29.088 50.901 11.082 1.00 94.87 401 LEU A N 1
ATOM 3729 C CA . LEU A 1 492 ? 30.368 50.312 11.453 1.00 94.89 401 LEU A CA 1
ATOM 3730 C C . LEU A 1 492 ? 31.253 51.362 12.112 1.00 103.08 401 LEU A C 1
ATOM 3731 O O . LEU A 1 492 ? 32.360 51.639 11.639 1.00 92.93 401 LEU A O 1
ATOM 3736 N N . CYS A 1 493 ? 30.769 51.952 13.201 1.00 105.18 402 CYS A N 1
ATOM 3737 C CA . CYS A 1 493 ? 31.489 53.018 13.886 1.00 109.38 402 CYS A CA 1
ATOM 3738 C C . CYS A 1 493 ? 31.508 52.788 15.393 1.00 95.40 402 CYS A C 1
ATOM 3739 O O . CYS A 1 493 ? 30.465 52.803 16.046 1.00 86.20 402 CYS A O 1
ATOM 3749 N N . ASP B 2 2 ? 23.345 5.157 -16.373 1.00 180.24 8 ASP B N 1
ATOM 3750 C CA . ASP B 2 2 ? 24.270 6.258 -16.134 1.00 157.68 8 ASP B CA 1
ATOM 3751 C C . ASP B 2 2 ? 24.698 6.296 -14.672 1.00 148.80 8 ASP B C 1
ATOM 3752 O O . ASP B 2 2 ? 24.207 7.113 -13.894 1.00 142.69 8 ASP B O 1
ATOM 3757 N N . GLU B 2 3 ? 25.622 5.407 -14.303 1.00 149.36 9 GLU B N 1
ATOM 3758 C CA . GLU B 2 3 ? 26.061 5.297 -12.917 1.00 152.70 9 GLU B CA 1
ATOM 3759 C C . GLU B 2 3 ? 27.261 6.180 -12.607 1.00 140.30 9 GLU B C 1
ATOM 3760 O O . GLU B 2 3 ? 27.440 6.583 -11.452 1.00 138.85 9 GLU B O 1
ATOM 3766 N N . GLU B 2 4 ? 28.090 6.488 -13.607 1.00 139.95 10 GLU B N 1
ATOM 3767 C CA . GLU B 2 4 ? 29.111 7.511 -13.424 1.00 132.26 10 GLU B CA 1
ATOM 3768 C C . GLU B 2 4 ? 28.496 8.895 -13.278 1.00 134.36 10 GLU B C 1
ATOM 3769 O O . GLU B 2 4 ? 29.161 9.809 -12.780 1.00 132.96 10 GLU B O 1
ATOM 3775 N N . ALA B 2 5 ? 27.240 9.064 -13.700 1.00 135.10 11 ALA B N 1
ATOM 3776 C CA . ALA B 2 5 ? 26.556 10.342 -13.554 1.00 124.18 11 ALA B CA 1
ATOM 3777 C C . ALA B 2 5 ? 25.978 10.512 -12.155 1.00 120.19 11 ALA B C 1
ATOM 3778 O O . ALA B 2 5 ? 26.008 11.616 -11.600 1.00 130.42 11 ALA B O 1
ATOM 3780 N N . VAL B 2 6 ? 25.446 9.437 -11.568 1.00 113.29 12 VAL B N 1
ATOM 3781 C CA . VAL B 2 6 ? 24.901 9.537 -10.218 1.00 111.68 12 VAL B CA 1
ATOM 3782 C C . VAL B 2 6 ? 26.024 9.681 -9.197 1.00 110.61 12 VAL B C 1
ATOM 3783 O O . VAL B 2 6 ? 25.822 10.250 -8.117 1.00 98.36 12 VAL B O 1
ATOM 3787 N N . TYR B 2 7 ? 27.221 9.176 -9.512 1.00 106.06 13 TYR B N 1
ATOM 3788 C CA . TYR B 2 7 ? 28.370 9.448 -8.656 1.00 102.11 13 TYR B CA 1
ATOM 3789 C C . TYR B 2 7 ? 28.822 10.896 -8.787 1.00 112.84 13 TYR B C 1
ATOM 3790 O O . TYR B 2 7 ? 29.325 11.478 -7.819 1.00 109.24 13 TYR B O 1
ATOM 3799 N N . PHE B 2 8 ? 28.653 11.487 -9.972 1.00 115.61 14 PHE B N 1
ATOM 3800 C CA . PHE B 2 8 ? 28.912 12.913 -10.142 1.00 111.28 14 PHE B CA 1
ATOM 3801 C C . PHE B 2 8 ? 28.007 13.739 -9.236 1.00 101.33 14 PHE B C 1
ATOM 3802 O O . PHE B 2 8 ? 28.474 14.624 -8.510 1.00 96.41 14 PHE B O 1
ATOM 3810 N N . ALA B 2 9 ? 26.702 13.451 -9.257 1.00 89.27 15 ALA B N 1
ATOM 3811 C CA . ALA B 2 9 ? 25.762 14.159 -8.397 1.00 82.80 15 ALA B CA 1
ATOM 3812 C C . ALA B 2 9 ? 26.024 13.903 -6.919 1.00 97.24 15 ALA B C 1
ATOM 3813 O O . ALA B 2 9 ? 25.564 14.680 -6.075 1.00 95.63 15 ALA B O 1
ATOM 3815 N N . HIS B 2 10 ? 26.747 12.831 -6.587 1.00 105.91 16 HIS B N 1
ATOM 3816 C CA . HIS B 2 10 ? 27.120 12.578 -5.200 1.00 96.77 16 HIS B CA 1
ATOM 3817 C C . HIS B 2 10 ? 28.245 13.503 -4.748 1.00 92.64 16 HIS B C 1
ATOM 3818 O O . HIS B 2 10 ? 28.255 13.956 -3.597 1.00 86.23 16 HIS B O 1
ATOM 3825 N N . LEU B 2 11 ? 29.194 13.796 -5.638 1.00 93.14 17 LEU B N 1
ATOM 3826 C CA . LEU B 2 11 ? 30.278 14.724 -5.341 1.00 95.74 17 LEU B CA 1
ATOM 3827 C C . LEU B 2 11 ? 29.916 16.174 -5.629 1.00 96.62 17 LEU B C 1
ATOM 3828 O O . LEU B 2 11 ? 30.520 17.078 -5.040 1.00 93.58 17 LEU B O 1
ATOM 3833 N N . ASP B 2 12 ? 28.952 16.413 -6.515 1.00 89.46 18 ASP B N 1
ATOM 3834 C CA . ASP B 2 12 ? 28.639 17.757 -6.973 1.00 83.11 18 ASP B CA 1
ATOM 3835 C C . ASP B 2 12 ? 27.915 18.549 -5.885 1.00 86.92 18 ASP B C 1
ATOM 3836 O O . ASP B 2 12 ? 27.461 18.008 -4.873 1.00 88.71 18 ASP B O 1
ATOM 3841 N N . ILE B 2 13 ? 27.813 19.859 -6.110 1.00 96.47 19 ILE B N 1
ATOM 3842 C CA . ILE B 2 13 ? 27.051 20.748 -5.239 1.00 90.45 19 ILE B CA 1
ATOM 3843 C C . ILE B 2 13 ? 25.567 20.454 -5.403 1.00 79.66 19 ILE B C 1
ATOM 3844 O O . ILE B 2 13 ? 25.169 19.676 -6.277 1.00 75.24 19 ILE B O 1
ATOM 3849 N N . ILE B 2 14 ? 24.740 21.078 -4.573 1.00 75.50 20 ILE B N 1
ATOM 3850 C CA . ILE B 2 14 ? 23.291 20.963 -4.678 1.00 71.85 20 ILE B CA 1
ATOM 3851 C C . ILE B 2 14 ? 22.790 22.179 -5.445 1.00 73.43 20 ILE B C 1
ATOM 3852 O O . ILE B 2 14 ? 22.815 23.304 -4.935 1.00 71.99 20 ILE B O 1
ATOM 3857 N N . TRP B 2 15 ? 22.340 21.957 -6.676 1.00 70.83 21 TRP B N 1
ATOM 3858 C CA . TRP B 2 15 ? 21.798 23.030 -7.500 1.00 71.11 21 TRP B CA 1
ATOM 3859 C C . TRP B 2 15 ?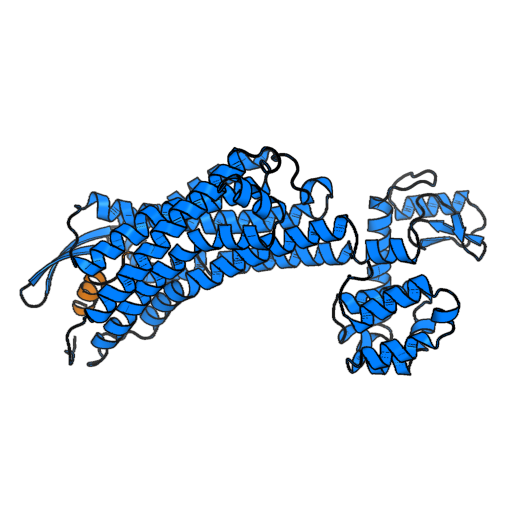 20.911 22.465 -8.603 1.00 80.69 21 TRP B C 1
ATOM 3860 O O . TRP B 2 15 ? 21.374 21.741 -9.484 1.00 81.79 21 TRP B O 1
#

Organism: Homo sapiens (NCBI:txid9606)

Sequence (483 aa):
PPPCQGPIEIKETFKYINTVVSCLVFVLGIIGNSTLLYIIYKNKCMRNGPNILIASLALGDLLHIVIAIPINVYKLLAEDWPFGAEMCKLVPFIQKASVGITVLSLCALSIDRYRAVASWSRIKGIGVPKWTAVEIVLIWVVSVVLAVPEAIGFDIITMDYKGSYLRICLLHPVQKTAFMQFYATAKDWWLFSFYFCLPLAITAFFYTLMTCEMLRKNIFEMLRIDEGLRLKIYKDTEGYYTIGIGHLLTKSPSLNAAKSELDKAIGRNTNGVITKDEAEKLFNQDVDAAVRGILRNAKLKPVYDSLDAVRRAALINMVFQMGETGVAGFTNSLRMLQQKRRWDEAAVNLAKSRWYNQTPNRAKRVITTFRTGTWDAYLNDHLKQRREVAKTVFCLVLVFALCWLPLHLARILKLTLYNQNDPNRCELLSFLLVLDYIGINMASLNSCANPIALYLVSKRFKNAFKSALCDEEAVYFAHLDIIW

Solvent-accessible surface area: 23164 Å² total; per-residue (Å²): 123,49,112,39,125,21,94,3,74,8,160,86,94,37,15,134,112,4,21,94,61,6,66,106,8,64,79,97,0,50,86,13,0,52,25,0,37,106,2,6,152,115,45,141,66,0,87,9,2,17,12,44,6,5,17,4,3,1,76,0,4,41,62,3,0,64,33,1,4,62,20,4,32,82,8,6,89,47,52,41,5,52,84,40,47,136,69,0,74,80,7,0,43,41,3,5,2,0,0,2,2,3,2,40,1,4,11,9,4,2,63,35,16,54,171,2,2,74,25,79,66,132,3,74,9,115,41,76,73,164,171,14,66,64,67,32,87,107,13,74,83,64,2,54,86,52,0,68,24,2,21,90,2,9,56,45,28,83,34,110,28,171,71,57,170,13,88,1,5,16,30,58,74,105,29,202,72,88,126,6,67,140,30,29,93,37,14,18,102,94,5,52,57,33,2,15,51,83,2,47,62,53,3,58,117,46,53,71,58,1,42,65,56,10,50,114,44,17,15,5,10,0,0,78,80,20,59,28,41,121,59,134,30,44,122,42,142,126,34,67,22,5,0,0,3,41,40,82,19,29,140,35,125,48,76,119,37,0,66,53,59,0,40,154,43,26,70,98,103,6,102,4,64,3,68,77,96,36,1,15,135,5,3,22,84,31,15,64,51,16,27,139,5,0,71,189,32,89,137,0,87,57,6,21,64,42,5,58,47,23,24,77,0,0,0,4,0,3,14,44,56,59,29,58,121,32,0,15,56,45,89,68,4,9,92,9,2,79,102,112,89,46,96,88,0,9,106,44,3,42,167,20,178,18,55,114,106,52,47,99,22,0,108,60,0,16,36,0,0,115,48,14,52,21,89,32,4,77,36,102,64,7,110,44,9,87,54,12,15,108,20,2,92,28,1,23,79,24,2,20,110,12,4,82,25,0,4,77,0,23,40,35,36,61,92,125,54,71,64,82,62,70,95,11,4,59,58,4,22,112,4,0,40,35,0,7,54,0,3,6,79,1,0,64,2,1,10,20,2,9,92,10,0,67,133,29,10,148,120,10,70,94,7,15,109,71,31,120,153,80,106,21,29,20,21,14,28,10,3,4,8,7,9

Foldseek 3Di:
DFAAPDFQDADPVLLVVLLVLLVVLLVLLLVLLVLLLVLCVPDPLNVFLLSVLVNLLSVLLNQQSVLQSVVVNCCSPVVADDDAFQCLLVSQLSNQLSLQSNLVSLLVSLQQCLVQLLDLVSLSRPHYDDCSVVSSVVSNVVSNVVSNLSRVQWGWDWDADPNDTGTDTDRDCDDDDPVSNVCVPCVLVCCCVPSAVVSLVSSVVSLVSSVVSLLLVLLLLLLCVQQNAAQFWDADPVGFTAHGRGHGQDRDNDVVSSQVSVCVQQVHNQVRGDDPSSSSVSVSVVLVVLVVVQCVDPQRNLLLVQDDSLLNSLLSSVCSVQNPVVSSVVNPLSVCSSVLVLVVSLVVQCVDVVCVVRVLSSNQSSVCSNPVDNVSSDDDSSLSSQLSSQLSVQLSVLQNFLQVQLSVLSVCCVVPQDPPDRHRSHVVSVSVSSNSVSSSSNSSSSSVNLVSCLVRPPVSVVSSVVSVD/DVVVVVVVVPDDDD

GO terms:
  GO:0005886 plasma membrane (C, IDA)
  GO:0004962 endothelin receptor activity (F, IMP)
  GO:0019722 calcium-mediated signaling (P, IMP)
  GO:0086100 endothelin receptor signaling pathway (P, IMP)
  GO:0005886 plasma membrane (C, TAS)
  GO:0007166 cell surface receptor signaling pathway (P, TAS)
  GO:0007194 negative regulation of adenylate cyclase activity (P, TAS)
  GO:0007200 phospholipase C-activating G protein-coupled receptor signaling pathway (P, TAS)
  GO:0007399 nervous system development (P, TAS)
  GO:0005515 protein binding (F, IPI)
  GO:0004962 endothelin receptor activity (F, IDA)
  GO:0086100 endothelin receptor signaling pathway (P, IDA)
  GO:0042310 vasoconstriction (P, IMP)
  GO:0014826 vein smooth muscle contraction (P, IMP)
  GO:0051248 negative regulation of protein metabolic process (P, IMP)
  GO:0048246 macrophage chemotaxis (P, IMP)
  GO:0000122 negative regulation of transcription by RNA polymerase II (P, IMP)
  GO:0017046 peptide hormone binding (F, IPI)